Protein AF-Q38D27-F1 (afdb_monomer_lite)

pLDDT: mean 77.78, std 18.38, range [30.28, 95.62]

Structure (mmCIF, N/CA/C/O backbone):
data_AF-Q38D27-F1
#
_entry.id   AF-Q38D27-F1
#
loop_
_atom_site.group_PDB
_atom_site.id
_atom_site.type_symbol
_atom_site.label_atom_id
_atom_site.label_alt_id
_atom_site.label_comp_id
_atom_site.label_asym_id
_atom_site.label_entity_id
_atom_site.label_seq_id
_atom_site.pdbx_PDB_ins_code
_atom_site.Cartn_x
_atom_site.Cartn_y
_atom_site.Cartn_z
_atom_site.occupancy
_atom_site.B_iso_or_equiv
_atom_site.auth_seq_id
_atom_site.auth_comp_id
_atom_site.auth_asym_id
_atom_site.auth_atom_id
_atom_site.pdbx_PDB_model_num
ATOM 1 N N . MET A 1 1 ? -68.562 8.535 9.721 1.00 47.34 1 MET A N 1
ATOM 2 C CA . MET A 1 1 ? -68.534 9.911 10.236 1.00 47.34 1 MET A CA 1
ATOM 3 C C . MET A 1 1 ? -67.090 10.365 10.176 1.00 47.34 1 MET A C 1
ATOM 5 O O . MET A 1 1 ? -66.265 9.707 10.794 1.00 47.34 1 MET A O 1
ATOM 9 N N . ASP A 1 2 ? -66.872 11.354 9.300 1.00 51.59 2 ASP A N 1
ATOM 10 C CA . ASP A 1 2 ? -65.768 12.326 9.135 1.00 51.59 2 ASP A CA 1
ATOM 11 C C . ASP A 1 2 ? -64.336 11.752 9.061 1.00 51.59 2 ASP A C 1
ATOM 13 O O . ASP A 1 2 ? -63.824 11.262 10.058 1.00 51.59 2 ASP A O 1
ATOM 17 N N . VAL A 1 3 ? -63.601 11.651 7.937 1.00 43.72 3 VAL A N 1
ATOM 18 C CA . VAL A 1 3 ? -63.390 12.445 6.691 1.00 43.72 3 VAL A CA 1
ATOM 19 C C . VAL A 1 3 ? -62.880 13.873 6.915 1.00 43.72 3 VAL A C 1
ATOM 21 O O . VAL A 1 3 ? -63.616 14.692 7.447 1.00 43.72 3 VAL A O 1
ATOM 24 N N . CYS A 1 4 ? -61.637 14.127 6.465 1.00 54.53 4 CYS A N 1
ATOM 25 C CA . CYS A 1 4 ? -61.107 15.313 5.744 1.00 54.53 4 CYS A CA 1
ATOM 26 C C . CYS A 1 4 ? -59.565 15.151 5.643 1.00 54.53 4 CYS A C 1
ATOM 28 O O . CYS A 1 4 ? -58.909 14.977 6.665 1.00 54.53 4 CYS A O 1
ATOM 30 N N . GLU A 1 5 ? -58.952 14.925 4.467 1.00 52.47 5 GLU A N 1
ATOM 31 C CA . GLU A 1 5 ? -58.562 15.922 3.429 1.00 52.47 5 GLU A CA 1
ATOM 32 C C . GLU A 1 5 ? -57.666 17.048 3.991 1.00 52.47 5 GLU A C 1
ATOM 34 O O . GLU A 1 5 ? -57.975 17.607 5.030 1.00 52.47 5 GLU A O 1
ATOM 39 N N . GLY A 1 6 ? -56.554 17.504 3.405 1.00 48.56 6 GLY A N 1
ATOM 40 C CA . GLY A 1 6 ? -55.910 17.315 2.107 1.00 48.56 6 GLY A CA 1
ATOM 41 C C . GLY A 1 6 ? -54.970 18.516 1.834 1.00 48.56 6 GLY A C 1
ATOM 42 O O . GLY A 1 6 ? -55.225 19.613 2.315 1.00 48.56 6 GLY A O 1
ATOM 43 N N . LEU A 1 7 ? -53.913 18.295 1.035 1.00 44.94 7 LEU A N 1
ATOM 44 C CA . LEU A 1 7 ? -53.254 19.237 0.092 1.00 44.94 7 LEU A CA 1
ATOM 45 C C . LEU A 1 7 ? -52.645 20.587 0.574 1.00 44.94 7 LEU A C 1
ATOM 47 O O . LEU A 1 7 ? -53.381 21.518 0.880 1.00 44.94 7 LEU A O 1
ATOM 51 N N . ARG A 1 8 ? -51.323 20.795 0.352 1.00 53.66 8 ARG A N 1
ATOM 52 C CA . ARG A 1 8 ? -50.774 21.836 -0.574 1.00 53.66 8 ARG A CA 1
ATOM 53 C C . ARG A 1 8 ? -49.234 21.868 -0.716 1.00 53.66 8 ARG A C 1
ATOM 55 O O . ARG A 1 8 ? -48.492 21.548 0.199 1.00 53.66 8 ARG A O 1
ATOM 62 N N . VAL A 1 9 ? -48.835 22.282 -1.922 1.00 47.81 9 VAL A N 1
ATOM 63 C CA . VAL A 1 9 ? -47.534 22.327 -2.642 1.00 47.81 9 VAL A CA 1
ATOM 64 C C . VAL A 1 9 ? -46.763 23.658 -2.378 1.00 47.81 9 VAL A C 1
ATOM 66 O O . VAL A 1 9 ? -47.384 24.581 -1.848 1.00 47.81 9 VAL A O 1
ATOM 69 N N . PRO A 1 10 ? -45.449 23.797 -2.708 1.00 48.84 10 PRO A N 1
ATOM 70 C CA . PRO A 1 10 ? -44.547 24.813 -2.146 1.00 48.84 10 PRO A CA 1
ATOM 71 C C . PRO A 1 10 ? -44.331 26.077 -3.014 1.00 48.84 10 PRO A C 1
ATOM 73 O O . PRO A 1 10 ? -44.563 26.075 -4.219 1.00 48.84 10 PRO A O 1
ATOM 76 N N . VAL A 1 11 ? -43.824 27.143 -2.376 1.00 57.66 11 VAL A N 1
ATOM 77 C CA . VAL A 1 11 ? -43.339 28.433 -2.931 1.00 57.66 11 VAL A CA 1
ATOM 78 C C . VAL A 1 11 ? -42.104 28.789 -2.075 1.00 57.66 11 VAL A C 1
ATOM 80 O O . VAL A 1 11 ? -42.225 28.794 -0.858 1.00 57.66 11 VAL A O 1
ATOM 83 N N . GLY A 1 12 ? -40.858 28.876 -2.554 1.00 44.38 12 GLY A N 1
ATOM 84 C CA . GLY A 1 12 ? -40.293 29.814 -3.529 1.00 44.38 12 GLY A CA 1
ATOM 85 C C . GLY A 1 12 ? -39.655 30.988 -2.773 1.00 44.38 12 GLY A C 1
ATOM 86 O O . GLY A 1 12 ? -40.405 31.666 -2.093 1.00 44.38 12 GLY A O 1
ATOM 87 N N . HIS A 1 13 ? -38.334 31.228 -2.871 1.00 58.94 13 HIS A N 1
ATOM 88 C CA . HIS A 1 13 ? -37.674 32.534 -2.639 1.00 58.94 13 HIS A CA 1
ATOM 89 C C . HIS A 1 13 ? -36.253 32.543 -3.244 1.00 58.94 13 HIS A C 1
ATOM 91 O O . HIS A 1 13 ? -35.383 31.774 -2.842 1.00 58.94 13 HIS A O 1
ATOM 97 N N . MET A 1 14 ? -36.048 33.428 -4.224 1.00 43.66 14 MET A N 1
ATOM 98 C CA . MET A 1 14 ? -34.751 33.862 -4.746 1.00 43.66 14 MET A CA 1
ATOM 99 C C . MET A 1 14 ? -34.366 35.174 -4.058 1.00 43.66 14 MET A C 1
ATOM 101 O O . MET A 1 14 ? -35.211 36.059 -3.951 1.00 43.66 14 MET A O 1
ATOM 105 N N . SER A 1 15 ? -33.093 35.331 -3.695 1.00 60.03 15 SER A N 1
ATOM 106 C CA . SER A 1 15 ? -32.494 36.629 -3.366 1.00 60.03 15 SER A CA 1
ATOM 107 C C . SER A 1 15 ? -31.117 36.713 -4.014 1.00 60.03 15 SER A C 1
ATOM 109 O O . SER A 1 15 ? -30.177 36.054 -3.577 1.00 60.03 15 SER A O 1
ATOM 111 N N . GLY A 1 16 ? -31.027 37.507 -5.080 1.00 42.53 16 GLY A N 1
ATOM 112 C CA . GLY A 1 16 ? -29.780 38.000 -5.653 1.00 42.53 16 GLY A CA 1
ATOM 113 C C . GLY A 1 16 ? -29.523 39.432 -5.189 1.00 42.53 16 GLY A C 1
ATOM 114 O O . GLY A 1 16 ? -30.455 40.225 -5.054 1.00 42.53 16 GLY A O 1
ATOM 115 N N . THR A 1 17 ? -28.257 39.762 -4.960 1.00 56.94 17 THR A N 1
ATOM 116 C CA . THR A 1 17 ? -27.772 41.114 -4.677 1.00 56.94 17 THR A CA 1
ATOM 117 C C . THR A 1 17 ? -26.797 41.539 -5.771 1.00 56.94 17 THR A C 1
ATOM 119 O O . THR A 1 17 ? -25.872 40.812 -6.124 1.00 56.94 17 THR A O 1
ATOM 122 N N . GLY A 1 18 ? -27.026 42.735 -6.311 1.00 40.59 18 GLY A N 1
ATOM 123 C CA . GLY A 1 18 ? -26.138 43.451 -7.221 1.00 40.59 18 GLY A CA 1
ATOM 124 C C . GLY A 1 18 ? -25.998 44.919 -6.801 1.00 40.59 18 GLY A C 1
ATOM 125 O O . GLY A 1 18 ? -26.801 45.422 -6.018 1.00 40.59 18 GLY A O 1
ATOM 126 N N . GLY A 1 19 ? -24.981 45.590 -7.348 1.00 53.12 19 GLY A N 1
ATOM 127 C CA . GLY A 1 19 ? -24.728 47.043 -7.293 1.00 53.12 19 GLY A CA 1
ATOM 128 C C . GLY A 1 19 ? -23.239 47.306 -7.584 1.00 53.12 19 GLY A C 1
ATOM 129 O O . GLY A 1 19 ? -22.407 46.765 -6.869 1.00 53.12 19 GLY A O 1
ATOM 130 N N . LEU A 1 20 ? -22.792 47.854 -8.726 1.00 43.88 20 LEU A N 1
ATOM 131 C CA . LEU A 1 20 ? -22.968 49.157 -9.416 1.00 43.88 20 LEU A CA 1
ATOM 132 C C . LEU A 1 20 ? -22.108 50.327 -8.879 1.00 43.88 20 LEU A C 1
ATOM 134 O O . LEU A 1 20 ? -22.219 50.694 -7.716 1.00 43.88 20 LEU A O 1
ATOM 138 N N . GLY A 1 21 ? -21.363 50.964 -9.806 1.00 43.56 21 GLY A N 1
ATOM 139 C CA . GLY A 1 21 ? -20.779 52.327 -9.736 1.00 43.56 21 GLY A CA 1
ATOM 140 C C . GLY A 1 21 ? -19.308 52.396 -10.208 1.00 43.56 21 GLY A C 1
ATOM 141 O O . GLY A 1 21 ? -18.445 51.941 -9.474 1.00 43.56 21 GLY A O 1
ATOM 142 N N . LEU A 1 22 ? -18.974 52.733 -11.474 1.00 43.09 22 LEU A N 1
ATOM 143 C CA . LEU A 1 22 ? -18.752 54.088 -12.071 1.00 43.09 22 LEU A CA 1
ATOM 144 C C . LEU A 1 22 ? -17.593 54.864 -11.378 1.00 43.09 22 LEU A C 1
ATOM 146 O O . LEU A 1 22 ? -17.590 54.928 -10.161 1.00 43.09 22 LEU A O 1
ATOM 150 N N . THR A 1 23 ? -16.590 55.524 -11.988 1.00 40.91 23 THR A N 1
ATOM 151 C CA . THR A 1 23 ? -16.275 55.988 -13.360 1.00 40.91 23 THR A CA 1
ATOM 152 C C . THR A 1 23 ? -14.855 56.598 -13.404 1.00 40.91 23 THR A C 1
ATOM 154 O O . THR A 1 23 ? -14.447 57.232 -12.439 1.00 40.91 23 THR A O 1
ATOM 157 N N . ALA A 1 24 ? -14.227 56.529 -14.589 1.00 42.03 24 ALA A N 1
ATOM 158 C CA . ALA A 1 24 ? -13.359 57.526 -15.253 1.00 42.03 24 ALA A CA 1
ATOM 159 C C . ALA A 1 24 ? -11.938 57.881 -14.738 1.00 42.03 24 ALA A C 1
ATOM 161 O O . ALA A 1 24 ? -11.764 58.480 -13.685 1.00 42.03 24 ALA A O 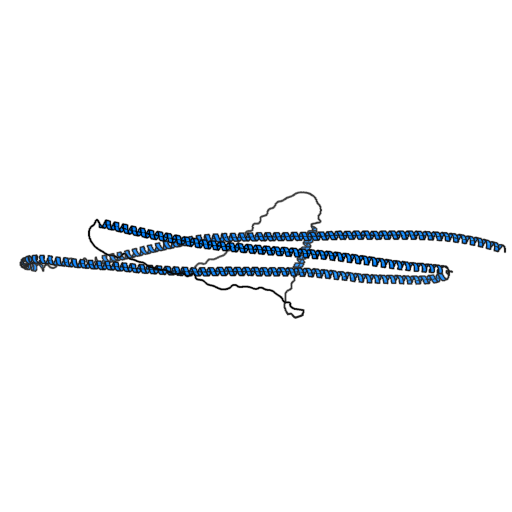1
ATOM 162 N N . GLY A 1 25 ? -10.958 57.736 -15.651 1.00 39.97 25 GLY A N 1
ATOM 163 C CA . GLY A 1 25 ? -10.051 58.845 -15.990 1.00 39.97 25 GLY A CA 1
ATOM 164 C C . GLY A 1 25 ? -8.539 58.570 -16.032 1.00 39.97 25 GLY A C 1
ATOM 165 O O . GLY A 1 25 ? -7.861 58.784 -15.040 1.00 39.97 25 GLY A O 1
ATOM 166 N N . GLY A 1 26 ? -8.005 58.285 -17.230 1.00 37.66 26 GLY A N 1
ATOM 167 C CA . GLY A 1 26 ? -6.788 58.956 -17.723 1.00 37.66 26 GLY A CA 1
ATOM 168 C C . GLY A 1 26 ? -5.428 58.237 -17.658 1.00 37.66 26 GLY A C 1
ATOM 169 O O . GLY A 1 26 ? -4.769 58.249 -16.630 1.00 37.66 26 GLY A O 1
ATOM 170 N N . GLY A 1 27 ? -4.932 57.823 -18.835 1.00 40.16 27 GLY A N 1
ATOM 171 C CA . GLY A 1 27 ? -3.640 58.323 -19.343 1.00 40.16 27 GLY A CA 1
ATOM 172 C C . GLY A 1 27 ? -2.414 57.393 -19.374 1.00 40.16 27 GLY A C 1
ATOM 173 O O . GLY A 1 27 ? -1.716 57.288 -18.378 1.00 40.16 27 GLY A O 1
ATOM 174 N N . GLY A 1 28 ? -2.075 56.905 -20.583 1.00 39.66 28 GLY A N 1
ATOM 175 C CA . GLY A 1 28 ? -0.704 56.589 -21.055 1.00 39.66 28 GLY A CA 1
ATOM 176 C C . GLY A 1 28 ? -0.064 55.306 -20.497 1.00 39.66 28 GLY A C 1
ATOM 177 O O . GLY A 1 28 ? -0.181 55.014 -19.324 1.00 39.66 28 GLY A O 1
ATOM 178 N N . THR A 1 29 ? 0.645 54.454 -21.233 1.00 43.59 29 THR A N 1
ATOM 179 C CA . THR A 1 29 ? 1.305 54.538 -22.543 1.00 43.59 29 THR A CA 1
ATOM 180 C C . THR A 1 29 ? 1.616 53.111 -23.007 1.00 43.59 29 THR A C 1
ATOM 182 O O . THR A 1 29 ? 1.884 52.228 -22.197 1.00 43.59 29 THR A O 1
ATOM 185 N N . ALA A 1 30 ? 1.561 52.909 -24.320 1.00 41.00 30 ALA A N 1
ATOM 186 C CA . ALA A 1 30 ? 1.677 51.641 -25.024 1.00 41.00 30 ALA A CA 1
ATOM 187 C C . ALA A 1 30 ? 3.082 51.016 -24.998 1.00 41.00 30 ALA A C 1
ATOM 189 O O . ALA A 1 30 ? 4.051 51.725 -25.250 1.00 41.00 30 ALA A O 1
ATOM 190 N N . THR A 1 31 ? 3.142 49.684 -24.875 1.00 51.91 31 THR A N 1
ATOM 191 C CA . THR A 1 31 ? 4.029 48.795 -25.654 1.00 51.91 31 THR A CA 1
ATOM 192 C C . THR A 1 31 ? 3.482 47.348 -25.682 1.00 51.91 31 THR A C 1
ATOM 194 O O . THR A 1 31 ? 3.476 46.658 -24.673 1.00 51.91 31 THR A O 1
ATOM 197 N N . SER A 1 32 ? 3.079 46.888 -26.883 1.00 45.53 32 SER A N 1
ATOM 198 C CA . SER A 1 32 ? 3.304 45.523 -27.429 1.00 45.53 32 SER A CA 1
ATOM 199 C C . SER A 1 32 ? 2.726 44.308 -26.653 1.00 45.53 32 SER A C 1
ATOM 201 O O . SER A 1 32 ? 3.388 43.790 -25.763 1.00 45.53 32 SER A O 1
ATOM 203 N N . SER A 1 33 ? 1.536 43.728 -26.894 1.00 47.97 33 SER A N 1
ATOM 204 C CA . SER A 1 33 ? 0.781 43.337 -28.115 1.00 47.97 33 SER A CA 1
ATOM 205 C C . SER A 1 33 ? 1.376 42.225 -29.007 1.00 47.97 33 SER A C 1
ATOM 207 O O . SER A 1 33 ? 1.224 42.280 -30.224 1.00 47.97 33 SER A O 1
ATOM 209 N N . VAL A 1 34 ? 2.021 41.201 -28.425 1.00 58.09 34 VAL A N 1
ATOM 210 C CA . VAL A 1 34 ? 2.398 39.961 -29.161 1.00 58.09 34 VAL A CA 1
ATOM 211 C C . VAL A 1 34 ? 2.078 38.658 -28.394 1.00 58.09 34 VAL A C 1
ATOM 213 O O . VAL A 1 34 ? 2.100 37.578 -28.971 1.00 58.09 34 VAL A O 1
ATOM 216 N N . PHE A 1 35 ? 1.713 38.715 -27.106 1.00 56.88 35 PHE A N 1
ATOM 217 C CA . PHE A 1 35 ? 1.504 37.502 -26.291 1.00 56.88 35 PHE A CA 1
ATOM 218 C C . PHE A 1 35 ? 0.041 37.072 -26.094 1.00 56.88 35 PHE A C 1
ATOM 220 O O . PHE A 1 35 ? -0.191 35.975 -25.589 1.00 56.88 35 PHE A O 1
ATOM 227 N N . SER A 1 36 ? -0.943 37.871 -26.518 1.00 59.28 36 SER A N 1
ATOM 228 C CA . SER A 1 36 ? -2.358 37.467 -26.444 1.00 59.28 36 SER A CA 1
ATOM 229 C C . SER A 1 36 ? -2.763 36.522 -27.581 1.00 59.28 36 SER A C 1
ATOM 231 O O . SER A 1 36 ? -3.473 35.551 -27.326 1.00 59.28 36 SER A O 1
ATOM 233 N N . ASP A 1 37 ? -2.213 36.704 -28.786 1.00 67.81 37 ASP A N 1
ATOM 234 C CA . ASP A 1 37 ? -2.552 35.882 -29.961 1.00 67.81 37 ASP A CA 1
ATOM 235 C C . ASP A 1 37 ? -2.173 34.402 -29.784 1.00 67.81 37 ASP A C 1
ATOM 237 O O . ASP A 1 37 ? -2.848 33.511 -30.294 1.00 67.81 37 ASP A O 1
ATOM 241 N N . LEU A 1 38 ? -1.121 34.098 -29.017 1.00 72.06 38 LEU A N 1
ATOM 242 C CA . LEU A 1 38 ? -0.688 32.717 -28.768 1.00 72.06 38 LEU A CA 1
ATOM 243 C C . LEU A 1 38 ? -1.619 31.962 -27.812 1.00 72.06 38 LEU A C 1
ATOM 245 O O . LEU A 1 38 ? -1.746 30.740 -27.919 1.00 72.06 38 LEU A O 1
ATOM 249 N N . ARG A 1 39 ? -2.289 32.671 -26.896 1.00 79.75 39 ARG A N 1
ATOM 250 C CA . ARG A 1 39 ? -3.280 32.064 -26.001 1.00 79.75 39 ARG A CA 1
ATOM 251 C C . ARG A 1 39 ? -4.573 31.767 -26.753 1.00 79.75 39 ARG A C 1
ATOM 253 O O . ARG A 1 39 ? -5.094 30.662 -26.637 1.00 79.75 39 ARG A O 1
ATOM 260 N N . GLU A 1 40 ? -5.007 32.705 -27.588 1.00 79.25 40 GLU A N 1
ATOM 261 C CA . GLU A 1 40 ? -6.209 32.572 -28.415 1.00 79.25 40 GLU A CA 1
ATOM 262 C C . GLU A 1 40 ? -6.034 31.487 -29.497 1.00 79.25 40 GLU A C 1
ATOM 264 O O . GLU A 1 40 ? -6.927 30.668 -29.719 1.00 79.25 40 GLU A O 1
ATOM 269 N N . LEU A 1 41 ? -4.834 31.365 -30.086 1.00 81.19 41 LEU A N 1
ATOM 270 C CA . LEU A 1 41 ? -4.507 30.285 -31.027 1.00 81.19 41 LEU A CA 1
ATOM 271 C C . LEU A 1 41 ? -4.490 28.900 -30.353 1.00 81.19 41 LEU A C 1
ATOM 273 O O . LEU A 1 41 ? -4.860 27.906 -30.983 1.00 81.19 41 LEU A O 1
ATOM 277 N N . ASN A 1 42 ? -4.067 28.811 -29.088 1.00 81.56 42 ASN A N 1
ATOM 278 C CA . ASN A 1 42 ? -4.103 27.555 -28.336 1.00 81.56 42 ASN A CA 1
ATOM 279 C C . ASN A 1 42 ? -5.528 27.180 -27.907 1.00 81.56 42 ASN A C 1
ATOM 281 O O . ASN A 1 42 ? -5.896 26.016 -28.049 1.00 81.56 42 ASN A O 1
ATOM 285 N N . GLU A 1 43 ? -6.357 28.130 -27.469 1.00 87.38 43 GLU A N 1
ATOM 286 C CA . GLU A 1 43 ? -7.770 27.863 -27.153 1.00 87.38 43 GLU A CA 1
ATOM 287 C C . GLU A 1 43 ? -8.569 27.433 -28.391 1.00 87.38 43 GLU A C 1
ATOM 289 O O . GLU A 1 43 ? -9.341 26.473 -28.320 1.00 87.38 43 GLU A O 1
ATOM 294 N N . ALA A 1 44 ? -8.319 28.049 -29.552 1.00 85.44 44 ALA A N 1
ATOM 295 C CA . ALA A 1 44 ? -8.943 27.645 -30.811 1.00 85.44 44 ALA A CA 1
ATOM 296 C C . ALA A 1 44 ? -8.514 26.233 -31.253 1.00 85.44 44 ALA A C 1
ATOM 298 O O . ALA A 1 44 ? -9.348 25.444 -31.701 1.00 85.44 44 ALA A O 1
ATOM 299 N N . LYS A 1 45 ? -7.231 25.871 -31.095 1.00 87.25 45 LYS A N 1
ATOM 300 C CA . LYS A 1 45 ? -6.743 24.511 -31.393 1.00 87.25 45 LYS A CA 1
ATOM 301 C C . LYS A 1 45 ? -7.332 23.468 -30.447 1.00 87.25 45 LYS A C 1
ATOM 303 O O . LYS A 1 45 ? -7.727 22.404 -30.913 1.00 87.25 45 LYS A O 1
ATOM 308 N N . VAL A 1 46 ? -7.427 23.772 -29.152 1.00 88.19 46 VAL A N 1
ATOM 309 C CA . VAL A 1 46 ? -8.045 22.871 -28.170 1.00 88.19 46 VAL A CA 1
ATOM 310 C C . VAL A 1 46 ? -9.539 22.696 -28.462 1.00 88.19 46 VAL A C 1
ATOM 312 O O . VAL A 1 46 ? -9.997 21.559 -28.505 1.00 88.19 46 VAL A O 1
ATOM 315 N N . SER A 1 47 ? -10.282 23.767 -28.773 1.00 88.69 47 SER A N 1
ATOM 316 C CA . SER A 1 47 ? -11.699 23.655 -29.169 1.00 88.69 47 SER A CA 1
ATOM 317 C C . SER A 1 47 ? -11.904 22.825 -30.438 1.00 88.69 47 SER A C 1
ATOM 319 O O . SER A 1 47 ? -12.823 22.014 -30.484 1.00 88.69 47 SER A O 1
ATOM 321 N N . ASN A 1 48 ? -11.040 22.971 -31.448 1.00 87.38 48 ASN A N 1
ATOM 322 C CA . ASN A 1 48 ? -11.153 22.205 -32.693 1.00 87.38 48 ASN A CA 1
ATOM 323 C C . ASN A 1 48 ? -10.805 20.715 -32.486 1.00 87.38 48 ASN A C 1
ATOM 325 O O . ASN A 1 48 ? -11.434 19.839 -33.069 1.00 87.38 48 ASN A O 1
ATOM 329 N N . ILE A 1 49 ? -9.839 20.396 -31.613 1.00 83.88 49 ILE A N 1
ATOM 330 C CA . ILE A 1 49 ? -9.542 19.000 -31.241 1.00 83.88 49 ILE A CA 1
ATOM 331 C C . ILE A 1 49 ? -10.719 18.386 -30.472 1.00 83.88 49 ILE A C 1
ATOM 333 O O . ILE A 1 49 ? -11.086 17.243 -30.736 1.00 83.88 49 ILE A O 1
ATOM 337 N N . LEU A 1 50 ? -11.334 19.137 -29.555 1.00 88.50 50 LEU A N 1
ATOM 338 C CA . LEU A 1 50 ? -12.494 18.662 -28.802 1.00 88.50 50 LEU A CA 1
ATOM 339 C C . LEU A 1 50 ? -13.724 18.464 -29.699 1.00 88.50 50 LEU A C 1
ATOM 341 O O . LEU A 1 50 ? -14.390 17.445 -29.550 1.00 88.50 50 LEU A O 1
ATOM 345 N N . SER A 1 51 ? -13.979 19.339 -30.681 1.00 83.75 51 SER A N 1
ATOM 346 C CA . SER A 1 51 ? -15.090 19.137 -31.625 1.00 83.75 51 SER A CA 1
ATOM 347 C C . SER A 1 51 ? -14.878 17.917 -32.526 1.00 83.75 51 SER A C 1
ATOM 349 O O . SER A 1 51 ? -15.819 17.166 -32.760 1.00 83.75 51 SER A O 1
ATOM 351 N N . TYR A 1 52 ? -13.643 17.657 -32.976 1.00 81.38 52 TYR A N 1
ATOM 352 C CA . TYR A 1 52 ? -13.329 16.430 -33.720 1.00 81.38 52 TYR A CA 1
ATOM 353 C C . TYR A 1 52 ? -13.502 15.163 -32.873 1.00 81.38 52 TYR A C 1
ATOM 355 O O . TYR A 1 52 ? -13.876 14.121 -33.409 1.00 81.38 52 TYR A O 1
ATOM 363 N N . LEU A 1 53 ? -13.243 15.223 -31.565 1.00 81.25 53 LEU A N 1
ATOM 364 C CA . LEU A 1 53 ? -13.458 14.080 -30.677 1.00 81.25 53 LEU A CA 1
ATOM 365 C C . LEU A 1 53 ? -14.946 13.869 -30.360 1.00 81.25 53 LEU A C 1
ATOM 367 O O . LEU A 1 53 ? -15.389 12.722 -30.363 1.00 81.25 53 LEU A O 1
ATOM 371 N N . ASP A 1 54 ? -15.732 14.932 -30.178 1.00 81.81 54 ASP A N 1
ATOM 372 C CA . ASP A 1 54 ? -17.183 14.823 -29.958 1.00 81.81 54 ASP A CA 1
ATOM 373 C C . ASP A 1 54 ? -17.936 14.293 -31.196 1.00 81.81 54 ASP A C 1
ATOM 375 O O . ASP A 1 54 ? -18.848 13.469 -31.056 1.00 81.81 54 ASP A O 1
ATOM 379 N N . ASP A 1 55 ? -17.513 14.657 -32.414 1.00 78.50 55 ASP A N 1
ATOM 380 C CA . ASP A 1 55 ? -18.089 14.116 -33.659 1.00 78.50 55 ASP A CA 1
ATOM 381 C C . ASP A 1 55 ? -17.730 12.632 -33.881 1.00 78.50 55 ASP A C 1
ATOM 383 O O . ASP A 1 55 ? -18.547 11.848 -34.384 1.00 78.50 55 ASP A O 1
ATOM 387 N N . VAL A 1 56 ? -16.536 12.200 -33.455 1.00 74.19 56 VAL A N 1
ATOM 388 C CA . VAL A 1 56 ? -16.110 10.787 -33.524 1.00 74.19 56 VAL A CA 1
ATOM 389 C C . VAL A 1 56 ? -16.808 9.933 -32.458 1.00 74.19 56 VAL A C 1
ATOM 391 O O . VAL A 1 56 ? -17.085 8.757 -32.695 1.00 74.19 56 VAL A O 1
ATOM 394 N N . VAL A 1 57 ? -17.157 10.508 -31.304 1.00 72.94 57 VAL A N 1
ATOM 395 C CA . VAL A 1 57 ? -17.914 9.808 -30.250 1.00 72.94 57 VAL A CA 1
ATOM 396 C C . VAL A 1 57 ? -19.413 9.733 -30.578 1.00 72.94 57 VAL A C 1
ATOM 398 O O . VAL A 1 57 ? -20.072 8.757 -30.208 1.00 72.94 57 VAL A O 1
ATOM 401 N N . SER A 1 58 ? -19.950 10.688 -31.343 1.00 72.81 58 SER A N 1
ATOM 402 C CA . SER A 1 58 ? -21.379 10.747 -31.695 1.00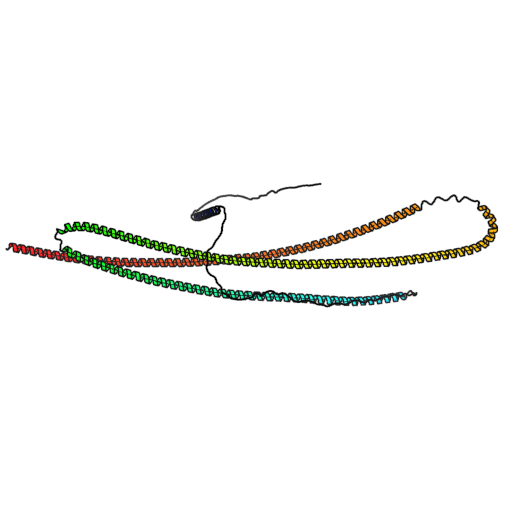 72.81 58 SER A CA 1
ATOM 403 C C . SER A 1 58 ? -21.773 9.913 -32.925 1.00 72.81 58 SER A C 1
ATOM 405 O O . SER A 1 58 ? -22.959 9.674 -33.158 1.00 72.81 58 SER A O 1
ATOM 407 N N . THR A 1 59 ? -20.812 9.397 -33.698 1.00 57.47 59 THR A N 1
ATOM 408 C CA . THR A 1 59 ? -21.063 8.598 -34.912 1.00 57.47 59 THR A CA 1
ATOM 409 C C . THR A 1 59 ? -20.785 7.105 -34.706 1.00 57.47 59 THR A C 1
ATOM 411 O O . THR A 1 59 ? -19.995 6.483 -35.412 1.00 57.47 59 THR A O 1
ATOM 414 N N . ARG A 1 60 ? -21.484 6.473 -33.752 1.00 50.16 60 ARG A N 1
ATOM 415 C CA . ARG A 1 60 ? -21.531 5.003 -33.638 1.00 50.16 60 ARG A CA 1
ATOM 416 C C . ARG A 1 60 ? -22.872 4.464 -34.159 1.00 50.16 60 ARG A C 1
ATOM 418 O O . ARG A 1 60 ? -23.878 4.602 -33.463 1.00 50.16 60 ARG A O 1
ATOM 425 N N . PRO A 1 61 ? -22.924 3.828 -35.345 1.00 57.34 61 PRO A N 1
ATOM 426 C CA . PRO A 1 61 ? -24.144 3.189 -35.826 1.00 57.34 61 PRO A CA 1
ATOM 427 C C . PRO A 1 61 ? -24.414 1.876 -35.055 1.00 57.34 61 PRO A C 1
ATOM 429 O O . PRO A 1 61 ? -23.459 1.195 -34.662 1.00 57.34 61 PRO A O 1
ATOM 432 N N . PRO A 1 62 ? -25.683 1.485 -34.816 1.00 50.34 62 PRO A N 1
ATOM 433 C CA . PRO A 1 62 ? -26.018 0.337 -33.981 1.00 50.34 62 PRO A CA 1
ATOM 434 C C . PRO A 1 62 ? -26.240 -0.960 -34.784 1.00 50.34 62 PRO A C 1
ATOM 436 O O . PRO A 1 62 ? -27.009 -0.965 -35.740 1.00 50.34 62 PRO A O 1
ATOM 439 N N . PHE A 1 63 ? -25.696 -2.061 -34.238 1.00 44.84 63 PHE A N 1
ATOM 440 C CA . PHE A 1 63 ? -26.147 -3.469 -34.351 1.00 44.84 63 PHE A CA 1
ATOM 441 C C . PHE A 1 63 ? -26.048 -4.197 -35.719 1.00 44.84 63 PHE A C 1
ATOM 443 O O . PHE A 1 63 ? -25.981 -3.546 -36.755 1.00 44.84 63 PHE A O 1
ATOM 450 N N . PRO A 1 64 ? -26.147 -5.553 -35.774 1.00 44.22 64 PRO A N 1
ATOM 451 C CA . PRO A 1 64 ? -26.036 -6.571 -34.709 1.00 44.22 64 PRO A CA 1
ATOM 452 C C . PRO A 1 64 ? -25.197 -7.835 -35.056 1.00 44.22 64 PRO A C 1
ATOM 454 O O . PRO A 1 64 ? -24.988 -8.188 -36.207 1.00 44.22 64 PRO A O 1
ATOM 457 N N . ALA A 1 65 ? -24.800 -8.538 -33.986 1.00 42.59 65 ALA A N 1
ATOM 458 C CA . ALA A 1 65 ? -24.761 -9.995 -33.768 1.00 42.59 65 ALA A CA 1
ATOM 459 C C . ALA A 1 65 ? -24.496 -10.993 -34.926 1.00 42.59 65 ALA A C 1
ATOM 461 O O . ALA A 1 65 ? -25.299 -11.134 -35.841 1.00 42.59 65 ALA A O 1
ATOM 462 N N . SER A 1 66 ? -23.506 -11.874 -34.708 1.00 40.59 66 SER A N 1
ATOM 463 C CA . SER A 1 66 ? -23.680 -13.339 -34.538 1.00 40.59 66 SER A CA 1
ATOM 464 C C . SER A 1 66 ? -22.586 -14.178 -35.224 1.00 40.59 66 SER A C 1
ATOM 466 O O . SER A 1 66 ? -22.209 -13.897 -36.356 1.00 40.59 66 SER A O 1
ATOM 468 N N . PHE A 1 67 ? -22.190 -15.266 -34.541 1.00 43.06 67 PHE A N 1
ATOM 469 C CA . PHE A 1 67 ? -21.257 -16.350 -34.924 1.00 43.06 67 PHE A CA 1
ATOM 470 C C . PHE A 1 67 ? -19.767 -15.951 -34.939 1.00 43.06 67 PHE A C 1
ATOM 472 O O . PHE A 1 67 ? -19.368 -15.037 -35.638 1.00 43.06 67 PHE A O 1
ATOM 479 N N . GLY A 1 68 ? -18.846 -16.552 -34.182 1.00 39.28 68 GLY A N 1
ATOM 480 C CA . GLY A 1 68 ? -18.745 -17.915 -33.648 1.00 39.28 68 GLY A CA 1
ATOM 481 C C . GLY A 1 68 ? -17.357 -18.465 -34.061 1.00 39.28 68 GLY A C 1
ATOM 482 O O . GLY A 1 68 ? -17.028 -18.342 -35.237 1.00 39.28 68 GLY A O 1
ATOM 483 N N . PRO A 1 69 ? -16.507 -18.993 -33.154 1.00 42.91 69 PRO A N 1
ATOM 484 C CA . PRO A 1 69 ? -15.043 -18.973 -33.309 1.00 42.91 69 PRO A CA 1
ATOM 485 C C . PRO A 1 69 ? -14.430 -20.325 -33.725 1.00 42.91 69 PRO A C 1
ATOM 487 O O . PRO A 1 69 ? -14.993 -21.374 -33.421 1.00 42.91 69 PRO A O 1
ATOM 490 N N . SER A 1 70 ? -13.232 -20.332 -34.334 1.00 41.62 70 SER A N 1
ATOM 491 C CA . SER A 1 70 ? -12.374 -21.532 -34.341 1.00 41.62 70 SER A CA 1
ATOM 492 C C . SER A 1 70 ? -10.909 -21.287 -34.740 1.00 41.62 70 SER A C 1
ATOM 494 O O . SER A 1 70 ? -10.622 -20.795 -35.824 1.00 41.62 70 SER A O 1
ATOM 496 N N . ALA A 1 71 ? -10.028 -21.722 -33.833 1.00 43.25 71 ALA A N 1
ATOM 497 C CA . ALA A 1 71 ? -8.782 -22.470 -34.040 1.00 43.25 71 ALA A CA 1
ATOM 498 C C . ALA A 1 71 ? -7.640 -21.913 -34.918 1.00 43.25 71 ALA A C 1
ATOM 500 O O . ALA A 1 71 ? -7.699 -21.948 -36.142 1.00 43.25 71 ALA A O 1
ATOM 501 N N . CYS A 1 72 ? -6.518 -21.599 -34.257 1.00 43.53 72 CYS A N 1
ATOM 502 C CA . CYS A 1 72 ? -5.144 -22.073 -34.536 1.00 43.53 72 CYS A CA 1
ATOM 503 C C . CYS A 1 72 ? -4.175 -21.302 -33.608 1.00 43.53 72 CYS A C 1
ATOM 505 O O . CYS A 1 72 ? -4.377 -20.114 -33.411 1.00 43.53 72 CYS A O 1
ATOM 507 N N . ARG A 1 73 ? -3.078 -21.811 -33.042 1.00 41.84 73 ARG A N 1
ATOM 508 C CA . ARG A 1 73 ? -2.438 -23.131 -32.980 1.00 41.84 73 ARG A CA 1
ATOM 509 C C . ARG A 1 73 ? -1.132 -22.936 -32.175 1.00 41.84 73 ARG A C 1
ATOM 511 O O . ARG A 1 73 ? -0.458 -21.946 -32.418 1.00 41.84 73 ARG A O 1
ATOM 518 N N . ASP A 1 74 ? -0.840 -23.884 -31.279 1.00 41.50 74 ASP A N 1
ATOM 519 C CA . ASP A 1 74 ? 0.447 -24.340 -30.705 1.00 41.50 74 ASP A CA 1
ATOM 520 C C . ASP A 1 74 ? 1.546 -23.346 -30.263 1.00 41.50 74 ASP A C 1
ATOM 522 O O . ASP A 1 74 ? 1.956 -22.481 -31.026 1.00 41.50 74 ASP A O 1
ATOM 526 N N . VAL A 1 75 ? 2.144 -23.602 -29.081 1.00 47.50 75 VAL A N 1
ATOM 527 C CA . VAL A 1 75 ? 3.565 -24.018 -28.897 1.00 47.50 75 VAL A CA 1
ATOM 528 C C . VAL A 1 75 ? 3.999 -23.889 -27.407 1.00 47.50 75 VAL A C 1
ATOM 530 O O . VAL A 1 75 ? 4.158 -22.795 -26.884 1.00 47.50 75 VAL A O 1
ATOM 533 N N . TYR A 1 76 ? 4.242 -25.056 -26.782 1.00 49.94 76 TYR A N 1
ATOM 534 C CA . TYR A 1 76 ? 5.212 -25.388 -25.706 1.00 49.94 76 TYR A CA 1
ATOM 535 C C . TYR A 1 76 ? 4.952 -25.075 -24.204 1.00 49.94 76 TYR A C 1
ATOM 537 O O . TYR A 1 76 ? 5.139 -23.973 -23.705 1.00 49.94 76 TYR A O 1
ATOM 545 N N . MET A 1 77 ? 4.669 -26.163 -23.470 1.00 40.81 77 MET A N 1
ATOM 546 C CA . MET A 1 77 ? 5.044 -26.492 -22.068 1.00 40.81 77 MET A CA 1
ATOM 547 C C . MET A 1 77 ? 6.389 -27.291 -22.080 1.00 40.81 77 MET A C 1
ATOM 549 O O . MET A 1 77 ? 6.818 -27.584 -23.202 1.00 40.81 77 MET A O 1
ATOM 553 N N . PRO A 1 78 ? 7.048 -27.746 -20.967 1.00 43.81 78 PRO A N 1
ATOM 554 C CA . PRO A 1 78 ? 6.592 -27.884 -19.564 1.00 43.81 78 PRO A CA 1
ATOM 555 C C . PRO A 1 78 ? 7.618 -27.618 -18.406 1.00 43.81 78 PRO A C 1
ATOM 557 O O . PRO A 1 78 ? 8.823 -27.539 -18.602 1.00 43.81 78 PRO A O 1
ATOM 560 N N . ALA A 1 79 ? 7.066 -27.562 -17.181 1.00 39.91 79 ALA A N 1
ATOM 561 C CA . ALA A 1 79 ? 7.505 -28.102 -15.869 1.00 39.91 79 ALA A CA 1
ATOM 562 C C . ALA A 1 79 ? 8.973 -28.041 -15.352 1.00 39.91 79 ALA A C 1
ATOM 564 O O . ALA A 1 79 ? 9.867 -28.676 -15.897 1.00 39.91 79 ALA A O 1
ATOM 565 N N . ASN A 1 80 ? 9.128 -27.446 -14.155 1.00 42.81 80 ASN A N 1
ATOM 566 C CA . ASN A 1 80 ? 10.037 -27.796 -13.034 1.00 42.81 80 ASN A CA 1
ATOM 567 C C . ASN A 1 80 ? 9.410 -27.167 -11.761 1.00 42.81 80 ASN A C 1
ATOM 569 O O . ASN A 1 80 ? 9.122 -25.976 -11.783 1.00 42.81 80 ASN A O 1
ATOM 573 N N . ILE A 1 81 ? 8.856 -27.901 -10.783 1.00 44.50 81 ILE A N 1
ATOM 574 C CA . ILE A 1 81 ? 9.449 -28.696 -9.678 1.00 44.50 81 ILE A CA 1
ATOM 575 C C . ILE A 1 81 ? 10.240 -27.855 -8.652 1.00 44.50 81 ILE A C 1
ATOM 577 O O . ILE A 1 81 ? 11.170 -27.150 -9.027 1.00 44.50 81 ILE A O 1
ATOM 581 N N . SER A 1 82 ? 9.886 -28.083 -7.370 1.00 44.16 82 SER A N 1
ATOM 582 C CA . SER A 1 82 ? 10.531 -27.709 -6.088 1.00 44.16 82 SER A CA 1
ATOM 583 C C . SER A 1 82 ? 10.207 -26.322 -5.506 1.00 44.16 82 SER A C 1
ATOM 585 O O . SER A 1 82 ? 10.204 -25.345 -6.236 1.00 44.16 82 SER A O 1
ATOM 587 N N . ASP A 1 83 ? 9.996 -26.103 -4.201 1.00 40.75 83 ASP A N 1
ATOM 588 C CA . ASP A 1 83 ? 9.885 -26.928 -2.978 1.00 40.75 83 ASP A CA 1
ATOM 589 C C . ASP A 1 83 ? 9.600 -25.959 -1.787 1.00 40.75 83 ASP A C 1
ATOM 591 O O . ASP A 1 83 ? 9.969 -24.789 -1.871 1.00 40.75 83 ASP A O 1
ATOM 595 N N . GLY A 1 84 ? 9.002 -26.441 -0.684 1.00 40.72 84 GLY A N 1
ATOM 596 C CA . GLY A 1 84 ? 8.846 -25.756 0.625 1.00 40.72 84 GLY A CA 1
ATOM 597 C C . GLY A 1 84 ? 7.541 -24.957 0.813 1.00 40.72 84 GLY A C 1
ATOM 598 O O . GLY A 1 84 ? 7.364 -23.906 0.213 1.00 40.72 84 GLY A O 1
ATOM 599 N N . GLY A 1 85 ? 6.528 -25.407 1.572 1.00 36.00 85 GLY A N 1
ATOM 600 C CA . GLY A 1 85 ? 6.523 -25.644 3.031 1.00 36.00 85 GLY A CA 1
ATOM 601 C C . GLY A 1 85 ? 6.199 -24.311 3.737 1.00 36.00 85 GLY A C 1
ATOM 602 O O . GLY A 1 85 ? 6.969 -23.376 3.614 1.00 36.00 85 GLY A O 1
ATOM 603 N N . VAL A 1 86 ? 5.089 -24.074 4.443 1.00 40.72 86 VAL A N 1
ATOM 604 C CA . VAL A 1 86 ? 4.496 -24.807 5.569 1.00 40.72 86 VAL A CA 1
ATOM 605 C C . VAL A 1 86 ? 3.048 -24.321 5.751 1.00 40.72 86 VAL A C 1
ATOM 607 O O . VAL A 1 86 ? 2.795 -23.121 5.818 1.00 40.72 86 VAL A O 1
ATOM 610 N N . ALA A 1 87 ? 2.112 -25.260 5.891 1.00 34.72 87 ALA A N 1
ATOM 611 C CA . ALA A 1 87 ? 0.757 -25.035 6.384 1.00 34.72 87 ALA A CA 1
ATOM 612 C C . ALA A 1 87 ? 0.651 -25.618 7.798 1.00 34.72 87 ALA A C 1
ATOM 614 O O . ALA A 1 87 ? 0.943 -26.797 7.969 1.00 34.72 87 ALA A O 1
ATOM 615 N N . LEU A 1 88 ? 0.216 -24.827 8.785 1.00 38.97 88 LEU A N 1
ATOM 616 C CA . LEU A 1 88 ? -0.291 -25.321 10.071 1.00 38.97 88 LEU A CA 1
ATOM 617 C C . LEU A 1 88 ? -1.335 -24.344 10.644 1.00 38.97 88 LEU A C 1
ATOM 619 O O . LEU A 1 88 ? -1.015 -23.297 11.197 1.00 38.97 88 LEU A O 1
ATOM 623 N N . ALA A 1 89 ? -2.592 -24.750 10.529 1.00 38.22 89 ALA A N 1
ATOM 624 C CA . ALA A 1 89 ? -3.695 -24.511 11.463 1.00 38.22 89 ALA A CA 1
ATOM 625 C C . ALA A 1 89 ? -4.362 -25.895 11.688 1.00 38.22 89 ALA A C 1
ATOM 627 O O . ALA A 1 89 ? -4.046 -26.805 10.913 1.00 38.22 89 ALA A O 1
ATOM 628 N N . PRO A 1 90 ? -5.301 -26.117 12.634 1.00 42.34 90 PRO A N 1
ATOM 629 C CA . PRO A 1 90 ? -5.834 -25.247 13.690 1.00 42.34 90 PRO A CA 1
ATOM 630 C C . PRO A 1 90 ? -5.819 -25.898 15.103 1.00 42.34 90 PRO A C 1
ATOM 632 O O . PRO A 1 90 ? -5.790 -27.117 15.256 1.00 42.34 90 PRO A O 1
ATOM 635 N N . SER A 1 91 ? -5.904 -25.080 16.158 1.00 36.41 91 SER A N 1
ATOM 636 C CA . SER A 1 91 ? -6.108 -25.556 17.535 1.00 36.41 91 SER A CA 1
ATOM 637 C C . SER A 1 91 ? -7.582 -25.855 17.798 1.00 36.41 91 SER A C 1
ATOM 639 O O . SER A 1 91 ? -8.409 -24.945 17.835 1.00 36.41 91 SER A O 1
ATOM 641 N N . ALA A 1 92 ? -7.885 -27.122 18.058 1.00 34.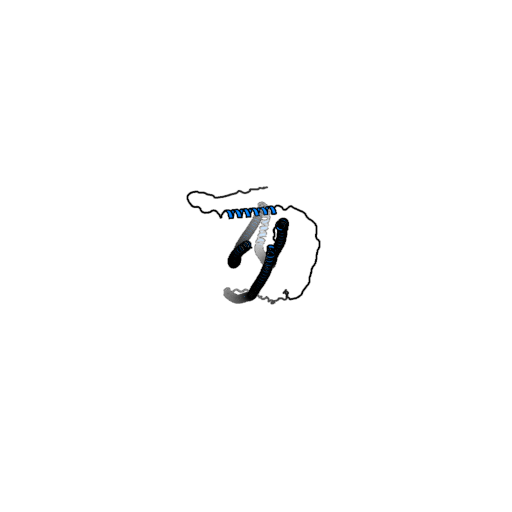62 92 ALA A N 1
ATOM 642 C CA . ALA A 1 92 ? -9.111 -27.553 18.703 1.00 34.62 92 ALA A CA 1
ATOM 643 C C . ALA A 1 92 ? -8.786 -28.590 19.785 1.00 34.62 92 ALA A C 1
ATOM 645 O O . ALA A 1 92 ? -7.996 -29.504 19.560 1.00 34.62 92 ALA A O 1
ATOM 646 N N . ALA A 1 93 ? -9.528 -28.461 20.888 1.00 37.28 93 ALA A N 1
ATOM 647 C CA . ALA A 1 93 ? -9.940 -29.513 21.814 1.00 37.28 93 ALA A CA 1
ATOM 648 C C . ALA A 1 93 ? -9.167 -29.695 23.141 1.00 37.28 93 ALA A C 1
ATOM 650 O O . ALA A 1 93 ? -7.941 -29.659 23.195 1.00 37.28 93 ALA A O 1
ATOM 651 N N . LEU A 1 94 ? -9.985 -30.014 24.164 1.00 38.16 94 LEU A N 1
ATOM 652 C CA . LEU A 1 94 ? -9.685 -30.618 25.476 1.00 38.16 94 LEU A CA 1
ATOM 653 C C . LEU A 1 94 ? -9.085 -29.660 26.531 1.00 38.16 94 LEU A C 1
ATOM 655 O O . LEU A 1 94 ? -8.169 -28.915 26.236 1.00 38.16 94 LEU A O 1
ATOM 659 N N . LEU A 1 95 ? -9.506 -29.584 27.801 1.00 39.53 95 LEU A N 1
ATOM 660 C CA . LEU A 1 95 ? -10.280 -30.428 28.731 1.00 39.53 95 LEU A CA 1
ATOM 661 C C . LEU A 1 95 ? -10.655 -29.505 29.919 1.00 39.53 95 LEU A C 1
ATOM 663 O O . LEU A 1 95 ? -9.803 -28.766 30.395 1.00 39.53 95 LEU A O 1
ATOM 667 N N . GLN A 1 96 ? -11.936 -29.376 30.272 1.00 40.28 96 GLN A N 1
ATOM 668 C CA . GLN A 1 96 ? -12.604 -30.017 31.423 1.00 40.28 96 GLN A CA 1
ATOM 669 C C . GLN A 1 96 ? -12.414 -29.366 32.818 1.00 40.28 96 GLN A C 1
ATOM 671 O O . GLN A 1 96 ? -11.416 -28.701 33.071 1.00 40.28 96 GLN A O 1
ATOM 676 N N . PRO A 1 97 ? -13.426 -29.521 33.702 1.00 42.06 97 PRO A N 1
ATOM 677 C CA . PRO A 1 97 ? -13.810 -28.560 34.732 1.00 42.06 97 PRO A CA 1
ATOM 678 C C . PRO A 1 97 ? -13.763 -29.187 36.145 1.00 42.06 97 PRO A C 1
ATOM 680 O O . PRO A 1 97 ? -13.234 -30.280 36.327 1.00 42.06 97 PRO A O 1
ATOM 683 N N . SER A 1 98 ? -14.421 -28.521 37.099 1.00 35.50 98 SER A N 1
ATOM 684 C CA . SER A 1 98 ? -14.818 -28.978 38.445 1.00 35.50 98 SER A CA 1
ATOM 685 C C . SER A 1 98 ? -14.000 -28.396 39.590 1.00 35.50 98 SER A C 1
ATOM 687 O O . SER A 1 98 ? -12.962 -28.922 39.978 1.00 35.50 98 SER A O 1
ATOM 689 N N . THR A 1 99 ? -14.587 -27.394 40.240 1.00 36.28 99 THR A N 1
ATOM 690 C CA . THR A 1 99 ? -14.409 -27.181 41.676 1.00 36.28 99 THR A CA 1
ATOM 691 C C . THR A 1 99 ? -15.714 -27.583 42.356 1.00 36.28 99 THR A C 1
ATOM 693 O O . THR A 1 99 ? -16.682 -26.830 42.407 1.00 36.28 99 THR A O 1
ATOM 696 N N . GLN A 1 100 ? -15.743 -28.836 42.811 1.00 32.62 100 GLN A N 1
ATOM 697 C CA . GLN A 1 100 ? -16.630 -29.316 43.865 1.00 32.62 100 GLN A CA 1
ATOM 698 C C . GLN A 1 100 ? -16.226 -28.653 45.186 1.00 32.62 100 GLN A C 1
ATOM 700 O O . GLN A 1 100 ? -15.046 -28.678 45.526 1.00 32.62 100 GLN A O 1
ATOM 705 N N . LEU A 1 101 ? -17.196 -28.179 45.970 1.00 35.91 101 LEU A N 1
ATOM 706 C CA . LEU A 1 101 ? -17.287 -28.548 47.387 1.00 35.91 101 LEU A CA 1
ATOM 707 C C . LEU A 1 101 ? -18.687 -28.226 47.960 1.00 35.91 101 LEU A C 1
ATOM 709 O O . LEU A 1 101 ? -19.209 -27.152 47.661 1.00 35.91 101 LEU A O 1
ATOM 713 N N . PRO A 1 102 ? -19.314 -29.142 48.733 1.00 41.00 102 PRO A N 1
ATOM 714 C CA . PRO A 1 102 ? -20.712 -29.061 49.166 1.00 41.00 102 PRO A CA 1
ATOM 715 C C . PRO A 1 102 ? -20.799 -29.017 50.729 1.00 41.00 102 PRO A C 1
ATOM 717 O O . PRO A 1 102 ? -19.930 -28.393 51.334 1.00 41.00 102 PRO A O 1
ATOM 720 N N . PRO A 1 103 ? -21.808 -29.582 51.430 1.00 45.53 103 PRO A N 1
ATOM 721 C CA . PRO A 1 103 ? -22.885 -28.834 52.097 1.00 45.53 103 PRO A CA 1
ATOM 722 C C . PRO A 1 103 ? -23.023 -29.141 53.607 1.00 45.53 103 PRO A C 1
ATOM 724 O O . PRO A 1 103 ? -22.921 -30.291 53.995 1.00 45.53 103 PRO A O 1
ATOM 727 N N . PHE A 1 104 ? -23.393 -28.190 54.464 1.00 35.34 104 PHE A N 1
ATOM 728 C CA . PHE A 1 104 ? -23.955 -28.488 55.799 1.00 35.34 104 PHE A CA 1
ATOM 729 C C . PHE A 1 104 ? -24.895 -27.327 56.164 1.00 35.34 104 PHE A C 1
ATOM 731 O O . PHE A 1 104 ? -24.514 -26.170 56.031 1.00 35.34 104 PHE A O 1
ATOM 738 N N . GLY A 1 105 ? -26.189 -27.549 56.413 1.00 30.30 105 GLY A N 1
ATOM 739 C CA . GLY A 1 105 ? -26.700 -28.316 57.555 1.00 30.30 105 GLY A CA 1
ATOM 740 C C . GLY A 1 105 ? -26.723 -27.341 58.739 1.00 30.30 105 GLY A C 1
ATOM 741 O O . GLY A 1 105 ? -25.671 -26.950 59.212 1.00 30.30 105 GLY A O 1
ATOM 742 N N . GLY A 1 106 ? -27.847 -26.763 59.150 1.00 33.44 106 GLY A N 1
ATOM 743 C CA . GLY A 1 106 ? -29.077 -27.448 59.506 1.00 33.44 106 GLY A CA 1
ATOM 744 C C . GLY A 1 106 ? -29.034 -27.774 60.998 1.00 33.44 106 GLY A C 1
ATOM 745 O O . GLY A 1 106 ? -28.218 -28.587 61.414 1.00 33.44 106 GLY A O 1
ATOM 746 N N . SER A 1 107 ? -29.990 -27.198 61.735 1.00 37.97 107 SER A N 1
ATOM 747 C CA . SER A 1 107 ? -30.535 -27.704 63.004 1.00 37.97 107 SER A CA 1
ATOM 748 C C . SER A 1 107 ? -29.879 -27.272 64.325 1.00 37.97 107 SER A C 1
ATOM 750 O O . SER A 1 107 ? -28.805 -27.743 64.679 1.00 37.97 107 SER A O 1
ATOM 752 N N . ALA A 1 108 ? -30.622 -26.468 65.100 1.00 32.50 108 ALA A N 1
ATOM 753 C CA . ALA A 1 108 ? -31.169 -26.777 66.440 1.00 32.50 108 ALA A CA 1
ATOM 754 C C . ALA A 1 108 ? -31.798 -25.469 66.992 1.00 32.50 108 ALA A C 1
ATOM 756 O O . ALA A 1 108 ? -31.115 -24.458 67.064 1.00 32.50 108 ALA A O 1
ATOM 757 N N . SER A 1 109 ? -33.117 -25.324 67.205 1.00 36.59 109 SER A N 1
ATOM 758 C CA . SER A 1 109 ? -33.955 -25.976 68.233 1.00 36.59 109 SER A CA 1
ATOM 759 C C . SER A 1 109 ? -33.293 -25.845 69.618 1.00 36.59 109 SER A C 1
ATOM 761 O O . SER A 1 109 ? -32.175 -26.306 69.794 1.00 36.59 109 SER A O 1
ATOM 763 N N . CYS A 1 110 ? -33.889 -25.246 70.651 1.00 35.25 110 CYS A N 1
ATOM 764 C CA . CYS A 1 110 ? -35.025 -25.813 71.370 1.00 35.25 110 CYS A CA 1
ATOM 765 C C . CYS A 1 110 ? -35.594 -24.824 72.418 1.00 35.25 110 CYS A C 1
ATOM 767 O O . CYS A 1 110 ? -34.855 -24.306 73.245 1.00 35.25 110 CYS A O 1
ATOM 769 N N . LEU A 1 111 ? -36.927 -24.720 72.446 1.00 31.30 111 LEU A N 1
ATOM 770 C CA . LEU A 1 111 ? -37.803 -24.880 73.622 1.00 31.30 111 LEU A CA 1
ATOM 771 C C . LEU A 1 111 ? -37.681 -23.912 74.819 1.00 31.30 111 LEU A C 1
ATOM 773 O O . LEU A 1 111 ? -36.843 -24.058 75.702 1.00 31.30 111 LEU A O 1
ATOM 777 N N . THR A 1 112 ? -38.719 -23.084 74.972 1.00 30.28 112 THR A N 1
ATOM 778 C CA . THR A 1 112 ? -39.277 -22.718 76.286 1.00 30.28 112 THR A CA 1
ATOM 779 C C . THR A 1 112 ? -40.689 -23.301 76.397 1.00 30.28 112 THR A C 1
ATOM 781 O O . THR A 1 112 ? -41.610 -22.884 75.699 1.00 30.28 112 THR A O 1
ATOM 784 N N . SER A 1 113 ? -40.852 -24.306 77.262 1.00 31.91 113 SER A N 1
ATOM 785 C CA . SER A 1 113 ? -42.126 -24.953 77.594 1.00 31.91 113 SER A CA 1
ATOM 786 C C . SER A 1 113 ? -42.470 -24.702 79.064 1.00 31.91 113 SER A C 1
ATOM 788 O O . SER A 1 113 ? -41.702 -25.087 79.936 1.00 31.91 113 SER A O 1
ATOM 790 N N . HIS A 1 114 ? -43.619 -24.048 79.271 1.00 32.59 114 HIS A N 1
ATOM 791 C CA . HIS A 1 114 ? -44.698 -24.291 80.245 1.00 32.59 114 HIS A CA 1
ATOM 792 C C . HIS A 1 114 ? -44.395 -24.785 81.679 1.00 32.59 114 HIS A C 1
ATOM 794 O O . HIS A 1 114 ? -43.692 -25.769 81.871 1.00 32.59 114 HIS A O 1
ATOM 800 N N . ILE A 1 115 ? -45.127 -24.187 82.642 1.00 37.22 115 ILE A N 1
ATOM 801 C CA . ILE A 1 115 ? -46.020 -24.784 83.684 1.00 37.22 115 ILE A CA 1
ATOM 802 C C . ILE A 1 115 ? -46.076 -23.796 84.880 1.00 37.22 115 ILE A C 1
ATOM 804 O O . ILE A 1 115 ? -45.061 -23.514 85.501 1.00 37.22 115 ILE A O 1
ATOM 808 N N . ILE A 1 116 ? -47.159 -23.013 85.027 1.00 38.66 116 ILE A N 1
ATOM 809 C CA . ILE A 1 116 ? -48.334 -23.228 85.913 1.00 38.66 116 ILE A CA 1
ATOM 810 C C . ILE A 1 116 ? -47.986 -23.217 87.412 1.00 38.66 116 ILE A C 1
ATOM 812 O O . ILE A 1 116 ? -47.251 -24.078 87.879 1.00 38.66 116 ILE A O 1
ATOM 816 N N . GLY A 1 117 ? -48.657 -22.345 88.181 1.00 33.12 117 GLY A N 1
ATOM 817 C CA . GLY A 1 117 ? -48.942 -22.633 89.593 1.00 33.12 117 GLY A CA 1
ATOM 818 C C . GLY A 1 117 ? -49.024 -21.436 90.542 1.00 33.12 117 GLY A C 1
ATOM 819 O O . GLY A 1 117 ? -48.016 -21.014 91.083 1.00 33.12 117 GLY A O 1
ATOM 820 N N . CYS A 1 118 ? -50.251 -20.952 90.751 1.00 31.58 118 CYS A N 1
ATOM 821 C CA . CYS A 1 118 ? -50.852 -20.421 91.985 1.00 31.58 118 CYS A CA 1
ATOM 822 C C . CYS A 1 118 ? -49.980 -20.110 93.225 1.00 31.58 118 CYS A C 1
ATOM 824 O O . CYS A 1 118 ? -49.347 -21.003 93.779 1.00 31.58 118 CYS A O 1
ATOM 826 N N . GLY A 1 119 ? -50.194 -18.929 93.821 1.00 33.41 119 GLY A N 1
ATOM 827 C CA . GLY A 1 119 ? -49.994 -18.703 95.263 1.00 33.41 119 GLY A CA 1
ATOM 828 C C . GLY A 1 119 ? -49.793 -17.223 95.621 1.00 33.41 119 GLY A C 1
ATOM 829 O O . GLY A 1 119 ? -49.045 -16.562 94.918 1.00 33.41 119 GLY A O 1
ATOM 830 N N . PRO A 1 120 ? -50.455 -16.656 96.648 1.00 39.19 120 PRO A N 1
ATOM 831 C CA . PRO A 1 120 ? -50.527 -15.209 96.841 1.00 39.19 120 PRO A CA 1
ATOM 832 C C . PRO A 1 120 ? -49.419 -14.692 97.776 1.00 39.19 120 PRO A C 1
ATOM 834 O O . PRO A 1 120 ? -49.493 -14.937 98.973 1.00 39.19 120 PRO A O 1
ATOM 837 N N . ASP A 1 121 ? -48.447 -13.914 97.280 1.00 38.94 121 ASP A N 1
ATOM 838 C CA . ASP A 1 121 ? -47.702 -12.971 98.137 1.00 38.94 121 ASP A CA 1
ATOM 839 C C . ASP A 1 121 ? -47.171 -11.741 97.357 1.00 38.94 121 ASP A C 1
ATOM 841 O O . ASP A 1 121 ? -46.077 -11.690 96.790 1.00 38.94 121 ASP A O 1
ATOM 845 N N . VAL A 1 122 ? -48.017 -10.708 97.297 1.00 47.22 122 VAL A N 1
ATOM 846 C CA . VAL A 1 122 ? -48.090 -9.634 96.279 1.00 47.22 122 VAL A CA 1
ATOM 847 C C . VAL A 1 122 ? -46.931 -8.604 96.307 1.00 47.22 122 VAL A C 1
ATOM 849 O O . VAL A 1 122 ? -47.001 -7.563 95.656 1.00 47.22 122 VAL A O 1
ATOM 852 N N . ARG A 1 123 ? -45.811 -8.851 97.002 1.00 47.00 123 ARG A N 1
ATOM 853 C CA . ARG A 1 123 ? -44.652 -7.920 97.008 1.00 47.00 123 ARG A CA 1
ATOM 854 C C . ARG A 1 123 ? -43.276 -8.541 96.751 1.00 47.00 123 ARG A C 1
ATOM 856 O O . ARG A 1 123 ? -42.377 -7.799 96.361 1.00 47.00 123 ARG A O 1
ATOM 863 N N . SER A 1 124 ? -43.103 -9.858 96.885 1.00 52.34 124 SER A N 1
ATOM 864 C CA . SER A 1 124 ? -41.804 -10.525 96.649 1.00 52.34 124 SER A CA 1
ATOM 865 C C . SER A 1 124 ? -41.659 -11.073 95.217 1.00 52.34 124 SER A C 1
ATOM 867 O O . SER A 1 124 ? -40.563 -11.052 94.643 1.00 52.34 124 SER A O 1
ATOM 869 N N . ASP A 1 125 ? -42.778 -11.449 94.588 1.00 50.25 125 ASP A N 1
ATOM 870 C CA . ASP A 1 125 ? -42.815 -12.015 93.228 1.00 50.25 125 ASP A CA 1
ATOM 871 C C . ASP A 1 125 ? -42.580 -10.981 92.127 1.00 50.25 125 ASP A C 1
ATOM 873 O O . ASP A 1 125 ? -41.995 -11.289 91.091 1.00 50.25 125 ASP A O 1
ATOM 877 N N . VAL A 1 126 ? -42.941 -9.716 92.362 1.00 58.78 126 VAL A N 1
ATOM 878 C CA . VAL A 1 126 ? -42.597 -8.626 91.436 1.00 58.78 126 VAL A CA 1
ATOM 879 C C . VAL A 1 126 ? -41.078 -8.429 91.395 1.00 58.78 126 VAL A C 1
ATOM 881 O O . VAL A 1 126 ? -40.516 -8.214 90.325 1.00 58.78 126 VAL A O 1
ATOM 884 N N . TYR A 1 127 ? -40.385 -8.574 92.529 1.00 65.94 127 TYR A N 1
ATOM 885 C CA . TYR A 1 127 ? -38.928 -8.433 92.591 1.00 65.94 127 TYR A CA 1
ATOM 886 C C . TYR A 1 127 ? -38.209 -9.611 91.920 1.00 65.94 127 TYR A C 1
ATOM 888 O O . TYR A 1 127 ? -37.239 -9.406 91.191 1.00 65.94 127 TYR A O 1
ATOM 896 N N . HIS A 1 128 ? -38.711 -10.837 92.098 1.00 70.00 128 HIS A N 1
ATOM 897 C CA . HIS A 1 128 ? -38.179 -12.021 91.416 1.00 70.00 128 HIS A CA 1
ATOM 898 C C . HIS A 1 128 ? -38.502 -12.019 89.919 1.00 70.00 128 HIS A C 1
ATOM 900 O O . HIS A 1 128 ? -37.633 -12.361 89.123 1.00 70.00 128 HIS A O 1
ATOM 906 N N . GLY A 1 129 ? -39.684 -11.547 89.517 1.00 72.50 129 GLY A N 1
ATOM 907 C CA . GLY A 1 129 ? -40.057 -11.359 88.116 1.00 72.50 129 GLY A CA 1
ATOM 908 C C . GLY A 1 129 ? -39.223 -10.281 87.421 1.00 72.50 129 GLY A C 1
ATOM 909 O O . GLY A 1 129 ? -38.748 -10.498 86.309 1.00 72.50 129 GLY A O 1
ATOM 910 N N . ILE A 1 130 ? -38.960 -9.149 88.088 1.00 74.31 130 ILE A N 1
ATOM 911 C CA . ILE A 1 130 ? -38.037 -8.121 87.581 1.00 74.31 130 ILE A CA 1
ATOM 912 C C . ILE A 1 130 ? -36.615 -8.683 87.500 1.00 74.31 130 ILE A C 1
ATOM 914 O O . ILE A 1 130 ? -35.966 -8.510 86.475 1.00 74.31 130 ILE A O 1
ATOM 918 N N . LYS A 1 131 ? -36.133 -9.402 88.522 1.00 82.62 131 LYS A N 1
ATOM 919 C CA . LYS A 1 131 ? -34.794 -10.012 88.513 1.00 82.62 131 LYS A CA 1
ATOM 920 C C . LYS A 1 131 ? -34.647 -11.066 87.411 1.00 82.62 131 LYS A C 1
ATOM 922 O O . LYS A 1 131 ? -33.664 -11.028 86.683 1.00 82.62 131 LYS A O 1
ATOM 927 N N . ALA A 1 132 ? -35.632 -11.945 87.233 1.00 79.31 132 ALA A N 1
ATOM 928 C CA . ALA A 1 132 ? -35.658 -12.931 86.155 1.00 79.31 132 ALA A CA 1
ATOM 929 C C . ALA A 1 132 ? -35.710 -12.255 84.780 1.00 79.31 132 ALA A C 1
ATOM 931 O O . ALA A 1 132 ? -34.995 -12.665 83.871 1.00 79.31 132 ALA A O 1
ATOM 932 N N . LYS A 1 133 ? -36.485 -11.172 8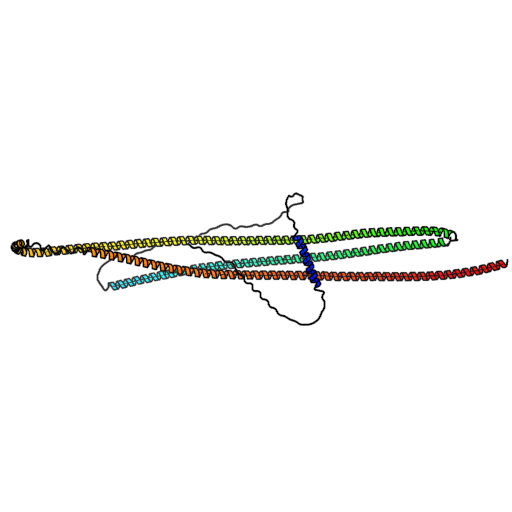4.638 1.00 83.69 133 LYS A N 1
ATOM 933 C CA . LYS A 1 133 ? -36.522 -10.378 83.406 1.00 83.69 133 LYS A CA 1
ATOM 934 C C . LYS A 1 133 ? -35.199 -9.659 83.142 1.00 83.69 133 LYS A C 1
ATOM 936 O O . LYS A 1 133 ? -34.772 -9.623 81.998 1.00 83.69 133 LYS A O 1
ATOM 941 N N . ILE A 1 134 ? -34.518 -9.144 84.169 1.00 82.94 134 ILE A N 1
ATOM 942 C CA . ILE A 1 134 ? -33.171 -8.568 84.043 1.00 82.94 134 ILE A CA 1
ATOM 943 C C . ILE A 1 134 ? -32.169 -9.644 83.619 1.00 82.94 134 ILE A C 1
ATOM 945 O O . ILE A 1 134 ? -31.418 -9.407 82.683 1.00 82.94 134 ILE A O 1
ATOM 949 N N . SER A 1 135 ? -32.177 -10.827 84.238 1.00 84.69 135 SER A N 1
ATOM 950 C CA . SER A 1 135 ? -31.281 -11.926 83.855 1.00 84.69 135 SER A CA 1
ATOM 951 C C . SER A 1 135 ? -31.566 -12.453 82.445 1.00 84.69 135 SER A C 1
ATOM 953 O O . SER A 1 135 ? -30.628 -12.701 81.698 1.00 84.69 135 SER A O 1
ATOM 955 N N . ALA A 1 136 ? -32.836 -12.553 82.040 1.00 84.00 136 ALA A N 1
ATOM 956 C CA . ALA A 1 136 ? -33.211 -12.916 80.673 1.00 84.00 136 ALA A CA 1
ATOM 957 C C . ALA A 1 136 ? -32.789 -11.842 79.656 1.00 84.00 136 ALA A C 1
ATOM 959 O O . ALA A 1 136 ? -32.295 -12.171 78.583 1.00 84.00 136 ALA A O 1
ATOM 960 N N . LEU A 1 137 ? -32.925 -10.557 80.001 1.00 87.00 137 LEU A N 1
ATOM 961 C CA . LEU A 1 137 ? -32.440 -9.455 79.169 1.00 87.00 137 LEU A CA 1
ATOM 962 C C . LEU A 1 137 ? -30.912 -9.414 79.100 1.00 87.00 137 LEU A C 1
ATOM 964 O O . LEU A 1 137 ? -30.384 -9.097 78.045 1.00 87.00 137 LEU A O 1
ATOM 968 N N . GLN A 1 138 ? -30.203 -9.736 80.185 1.00 90.94 138 GLN A N 1
ATOM 969 C CA . GLN A 1 138 ? -28.742 -9.856 80.193 1.00 90.94 138 GLN A CA 1
ATOM 970 C C . GLN A 1 138 ? -28.286 -11.001 79.292 1.00 90.94 138 GLN A C 1
ATOM 972 O O . GLN A 1 138 ? -27.446 -10.776 78.430 1.00 90.94 138 GLN A O 1
ATOM 977 N N . PHE A 1 139 ? -28.905 -12.178 79.421 1.00 89.38 139 PHE A N 1
ATOM 978 C CA . PHE A 1 139 ? -28.620 -13.324 78.560 1.00 89.38 139 PHE A CA 1
ATOM 979 C C . PHE A 1 139 ? -28.897 -13.004 77.087 1.00 89.38 139 PHE A C 1
ATOM 981 O O . PHE A 1 139 ? -28.031 -13.210 76.249 1.00 89.38 139 PHE A O 1
ATOM 988 N N . SER A 1 140 ? -30.045 -12.392 76.779 1.00 89.44 140 SER A N 1
ATOM 989 C CA . SER A 1 140 ? -30.364 -11.930 75.423 1.00 89.44 140 SER A CA 1
ATOM 990 C C . SER A 1 140 ? -29.385 -10.859 74.920 1.00 89.44 140 SER A C 1
ATOM 992 O O . SER A 1 140 ? -29.054 -10.843 73.739 1.00 89.44 140 SER A O 1
ATOM 994 N N . ASN A 1 141 ? -28.878 -9.973 75.787 1.00 89.44 141 ASN A N 1
ATOM 995 C CA . ASN A 1 141 ? -27.863 -8.990 75.400 1.00 89.44 141 ASN A CA 1
ATOM 996 C C . ASN A 1 141 ? -26.523 -9.660 75.081 1.00 89.44 141 ASN A C 1
ATOM 998 O O . ASN A 1 141 ? -25.868 -9.272 74.120 1.00 89.44 141 ASN A O 1
ATOM 1002 N N . ASP A 1 142 ? -26.122 -10.656 75.869 1.00 91.25 142 ASP A N 1
ATOM 1003 C CA . ASP A 1 142 ? -24.885 -11.403 75.654 1.00 91.25 142 ASP A CA 1
ATOM 1004 C C . ASP A 1 142 ? -24.980 -12.304 74.413 1.00 91.25 142 ASP A C 1
ATOM 1006 O O . ASP A 1 142 ? -24.023 -12.380 73.647 1.00 91.25 142 ASP A O 1
ATOM 1010 N N . GLU A 1 143 ? -26.149 -12.887 74.144 1.00 89.88 143 GLU A N 1
ATOM 1011 C CA . GLU A 1 143 ? -26.444 -13.633 72.916 1.00 89.88 143 GLU A CA 1
ATOM 1012 C C . GLU A 1 143 ? -26.399 -12.713 71.685 1.00 89.88 143 GLU A C 1
ATOM 1014 O O . GLU A 1 143 ? -25.687 -13.004 70.727 1.00 89.88 143 GLU A O 1
ATOM 1019 N N . LEU A 1 144 ? -27.024 -11.530 71.747 1.00 89.56 144 LEU A N 1
ATOM 1020 C CA . LEU A 1 144 ? -26.938 -10.519 70.684 1.00 89.56 144 LEU A CA 1
ATOM 1021 C C . LEU A 1 144 ? -25.524 -9.952 70.505 1.00 89.56 144 LEU A C 1
ATOM 1023 O O . LEU A 1 144 ? -25.174 -9.523 69.403 1.00 89.56 144 LEU A O 1
ATOM 1027 N N . ARG A 1 145 ? -24.709 -9.904 71.567 1.00 92.56 145 ARG A N 1
ATOM 1028 C CA . ARG A 1 145 ? -23.289 -9.529 71.480 1.00 92.56 145 ARG A CA 1
ATOM 1029 C C . ARG A 1 145 ? -22.477 -10.621 70.802 1.00 92.56 145 ARG A C 1
ATOM 1031 O O . ARG A 1 145 ? -21.680 -10.285 69.933 1.00 92.56 145 ARG A O 1
ATOM 1038 N N . ALA A 1 146 ? -22.689 -11.885 71.159 1.00 91.69 146 ALA A N 1
ATOM 1039 C CA . ALA A 1 146 ? -22.039 -13.020 70.511 1.00 91.69 146 ALA A CA 1
ATOM 1040 C C . ALA A 1 146 ? -22.419 -13.097 69.024 1.00 91.69 146 ALA A C 1
ATOM 1042 O O . ALA A 1 146 ? -21.536 -13.199 68.178 1.00 91.69 146 ALA A O 1
ATOM 1043 N N . GLU A 1 147 ? -23.704 -12.931 68.697 1.00 90.88 147 GLU A N 1
ATOM 1044 C CA . GLU A 1 147 ? -24.187 -12.880 67.315 1.00 90.88 147 GLU A CA 1
ATOM 1045 C C . GLU A 1 147 ? -23.635 -11.655 66.565 1.00 90.88 147 GLU A C 1
ATOM 1047 O O . GLU A 1 147 ? -23.241 -11.764 65.407 1.00 90.88 147 GLU A O 1
ATOM 1052 N N . ASN A 1 148 ? -23.520 -10.486 67.212 1.00 89.69 148 ASN A N 1
ATOM 1053 C CA . ASN A 1 148 ? -22.861 -9.324 66.604 1.00 89.69 148 ASN A CA 1
ATOM 1054 C C . ASN A 1 148 ? -21.378 -9.569 66.326 1.00 89.69 148 ASN A C 1
ATOM 1056 O O . ASN A 1 148 ? -20.893 -9.144 65.280 1.00 89.69 148 ASN A O 1
ATOM 1060 N N . GLU A 1 149 ? -20.644 -10.200 67.244 1.00 93.50 149 GLU A N 1
ATOM 1061 C CA . GLU A 1 149 ? -19.239 -10.547 67.014 1.00 93.50 149 GLU A CA 1
ATOM 1062 C C . GLU A 1 149 ? -19.105 -11.584 65.894 1.00 93.50 149 GLU A C 1
ATOM 1064 O O . GLU A 1 149 ? -18.294 -11.392 64.989 1.00 93.50 149 GLU A O 1
ATOM 1069 N N . GLU A 1 150 ? -19.975 -12.594 65.847 1.00 92.94 150 GLU A N 1
ATOM 1070 C CA . GLU A 1 150 ? -20.011 -13.557 64.743 1.00 92.94 150 GLU A CA 1
ATOM 1071 C C . GLU A 1 150 ? -20.334 -12.874 63.401 1.00 92.94 150 GLU A C 1
ATOM 1073 O O . GLU A 1 150 ? -19.672 -13.122 62.390 1.00 92.94 150 GLU A O 1
ATOM 1078 N N . LEU A 1 151 ? -21.314 -11.965 63.363 1.00 90.62 151 LEU A N 1
ATOM 1079 C CA . LEU A 1 151 ? -21.641 -11.191 62.164 1.00 90.62 151 LEU A CA 1
ATOM 1080 C C . LEU A 1 151 ? -20.485 -10.274 61.749 1.00 90.62 151 LEU A C 1
ATOM 1082 O O . LEU A 1 151 ? -20.200 -10.163 60.555 1.00 90.62 151 LEU A O 1
ATOM 1086 N N . LYS A 1 152 ? -19.777 -9.654 62.700 1.00 94.06 152 LYS A N 1
ATOM 1087 C CA . LYS A 1 152 ? -18.571 -8.861 62.416 1.00 94.06 152 LYS A CA 1
ATOM 1088 C C . LYS A 1 152 ? -17.456 -9.727 61.837 1.00 94.06 152 LYS A C 1
ATOM 1090 O O . LYS A 1 152 ? -16.841 -9.307 60.857 1.00 94.06 152 LYS A O 1
ATOM 1095 N N . GLU A 1 153 ? -17.215 -10.921 62.375 1.00 93.88 153 GLU A N 1
ATOM 1096 C CA . GLU A 1 153 ? -16.239 -11.872 61.830 1.00 93.88 153 GLU A CA 1
ATOM 1097 C C . GLU A 1 153 ? -16.637 -12.350 60.430 1.00 93.88 153 GLU A C 1
ATOM 1099 O O . GLU A 1 153 ? -15.809 -12.342 59.518 1.00 93.88 153 GLU A O 1
ATOM 1104 N N . ARG A 1 154 ? -17.917 -12.673 60.201 1.00 92.75 154 ARG A N 1
ATOM 1105 C CA . ARG A 1 154 ? -18.427 -13.045 58.871 1.00 92.75 154 ARG A CA 1
ATOM 1106 C C . ARG A 1 154 ? -18.271 -11.907 57.860 1.00 92.75 154 ARG A C 1
ATOM 1108 O O . ARG A 1 154 ? -17.834 -12.161 56.737 1.00 92.75 154 ARG A O 1
ATOM 1115 N N . VAL A 1 155 ? -18.566 -10.661 58.244 1.00 91.81 155 VAL A N 1
ATOM 1116 C CA . VAL A 1 155 ? -18.346 -9.470 57.400 1.00 91.81 155 VAL A CA 1
ATOM 1117 C C . VAL A 1 155 ? -16.856 -9.245 57.145 1.00 91.81 155 VAL A C 1
ATOM 1119 O O . VAL A 1 155 ? -16.478 -8.923 56.020 1.00 91.81 155 VAL A O 1
ATOM 1122 N N . LYS A 1 156 ? -15.996 -9.445 58.149 1.00 95.62 156 LYS A N 1
ATOM 1123 C CA . LYS A 1 156 ? -14.540 -9.354 57.996 1.00 95.62 156 LYS A CA 1
ATOM 1124 C C . LYS A 1 156 ? -14.026 -10.392 56.994 1.00 95.62 156 LYS A C 1
ATOM 1126 O O . LYS A 1 156 ? -13.379 -10.009 56.026 1.00 95.62 156 LYS A O 1
ATOM 1131 N N . MET A 1 157 ? -14.410 -11.660 57.142 1.00 94.38 157 MET A N 1
ATOM 1132 C CA . MET A 1 157 ? -14.057 -12.733 56.206 1.00 94.38 157 MET A CA 1
ATOM 1133 C C . MET A 1 157 ? -14.623 -12.492 54.797 1.00 94.38 157 MET A C 1
ATOM 1135 O O . MET A 1 157 ? -13.987 -12.829 53.803 1.00 94.38 157 MET A O 1
ATOM 1139 N N . ALA A 1 158 ? -15.829 -11.924 54.671 1.00 90.56 158 ALA A N 1
ATOM 1140 C CA . ALA A 1 158 ? -16.397 -11.555 53.373 1.00 90.56 158 ALA A CA 1
ATOM 1141 C C . ALA A 1 158 ? -15.584 -10.440 52.693 1.00 90.56 158 ALA A C 1
ATOM 1143 O O . ALA A 1 158 ? -15.269 -10.557 51.511 1.00 90.56 158 ALA A O 1
ATOM 1144 N N . ARG A 1 159 ? -15.177 -9.414 53.453 1.00 93.88 159 ARG A N 1
ATOM 1145 C CA . ARG A 1 159 ? -14.299 -8.338 52.968 1.00 93.88 159 ARG A CA 1
ATOM 1146 C C . ARG A 1 159 ? -12.906 -8.844 52.596 1.00 93.88 159 ARG A C 1
ATOM 1148 O O . ARG A 1 159 ? -12.371 -8.402 51.589 1.00 93.88 159 ARG A O 1
ATOM 1155 N N . GLU A 1 160 ? -12.336 -9.774 53.361 1.00 94.38 160 GLU A N 1
ATOM 1156 C CA . GLU A 1 160 ? -11.045 -10.406 53.046 1.00 94.38 160 GLU A CA 1
ATOM 1157 C C . GLU A 1 160 ? -11.118 -11.214 51.742 1.00 94.38 160 GLU A C 1
ATOM 1159 O O . GLU A 1 160 ? -10.301 -10.995 50.852 1.00 94.38 160 GLU A O 1
ATOM 1164 N N . ARG A 1 161 ? -12.154 -12.046 51.551 1.00 93.19 161 ARG A N 1
ATOM 1165 C CA . ARG A 1 161 ? -12.362 -12.771 50.280 1.00 93.19 161 ARG A CA 1
ATOM 1166 C C . ARG A 1 161 ? -12.586 -11.833 49.096 1.00 93.19 161 ARG A C 1
ATOM 1168 O O . ARG A 1 161 ? -12.125 -12.110 47.991 1.00 93.19 161 ARG A O 1
ATOM 1175 N N . GLU A 1 162 ? -13.304 -10.730 49.297 1.00 86.88 162 GLU A N 1
ATOM 1176 C CA . GLU A 1 162 ? -13.499 -9.729 48.248 1.00 86.88 162 GLU A CA 1
ATOM 1177 C C . GLU A 1 162 ? -12.190 -8.999 47.911 1.00 86.88 162 GLU A C 1
ATOM 1179 O O . GLU A 1 162 ? -11.891 -8.816 46.731 1.00 86.88 162 GLU A O 1
ATOM 1184 N N . ALA A 1 163 ? -11.369 -8.673 48.914 1.00 94.38 163 ALA A N 1
ATOM 1185 C CA . ALA A 1 163 ? -10.038 -8.103 48.722 1.00 94.38 163 ALA A CA 1
ATOM 1186 C C . ALA A 1 163 ? -9.091 -9.072 47.992 1.00 94.38 163 ALA A C 1
ATOM 1188 O O . ALA A 1 163 ? -8.380 -8.653 47.082 1.00 94.38 163 ALA A O 1
ATOM 1189 N N . GLU A 1 164 ? -9.118 -10.368 48.312 1.00 92.81 164 GLU A N 1
ATOM 1190 C CA . GLU A 1 164 ? -8.358 -11.404 47.597 1.00 92.81 164 GLU A CA 1
ATOM 1191 C C . GLU A 1 164 ? -8.833 -11.575 46.149 1.00 92.81 164 GLU A C 1
ATOM 1193 O O . GLU A 1 164 ? -8.015 -11.710 45.232 1.00 92.81 164 GLU A O 1
ATOM 1198 N N . ARG A 1 165 ? -10.151 -11.521 45.911 1.00 92.94 165 ARG A N 1
ATOM 1199 C CA . ARG A 1 165 ? -10.738 -11.581 44.565 1.00 92.94 165 ARG A CA 1
ATOM 1200 C C . ARG A 1 165 ? -10.326 -10.368 43.733 1.00 92.94 165 ARG A C 1
ATOM 1202 O O . ARG A 1 165 ? -9.929 -10.537 42.581 1.00 92.94 165 ARG A O 1
ATOM 1209 N N . LEU A 1 166 ? -10.397 -9.164 44.305 1.00 92.69 166 LEU A N 1
ATOM 1210 C CA . LEU A 1 166 ? -9.949 -7.933 43.651 1.00 92.69 166 LEU A CA 1
ATOM 1211 C C . LEU A 1 166 ? -8.437 -7.959 43.405 1.00 92.69 166 LEU A C 1
ATOM 1213 O O . LEU A 1 166 ? -8.013 -7.693 42.287 1.00 92.69 166 LEU A O 1
ATOM 1217 N N . GLY A 1 167 ? -7.633 -8.390 44.381 1.00 94.06 167 GLY A N 1
ATOM 1218 C CA . GLY A 1 167 ? -6.186 -8.554 44.224 1.00 94.06 167 GLY A CA 1
ATOM 1219 C C . GLY A 1 167 ? -5.814 -9.560 43.130 1.00 94.06 167 GLY A C 1
ATOM 1220 O O . GLY A 1 167 ? -4.911 -9.305 42.335 1.00 94.06 167 GLY A O 1
ATOM 1221 N N . SER A 1 168 ? -6.556 -10.665 43.016 1.00 91.81 168 SER A N 1
ATOM 1222 C CA . SER A 1 168 ? -6.381 -11.656 41.944 1.00 91.81 168 SER A CA 1
ATOM 1223 C C . SER A 1 168 ? -6.784 -11.105 40.572 1.00 91.81 168 SER A C 1
ATOM 1225 O O . SER A 1 168 ? -6.103 -11.372 39.583 1.00 91.81 168 SER A O 1
ATOM 1227 N N . GLN A 1 169 ? -7.852 -10.303 40.495 1.00 90.00 169 GLN A N 1
ATOM 1228 C CA . GLN A 1 169 ? -8.267 -9.628 39.258 1.00 90.00 169 GLN A CA 1
ATOM 1229 C C . GLN A 1 169 ? -7.277 -8.542 38.831 1.00 90.00 169 GLN A C 1
ATOM 1231 O O . GLN A 1 169 ? -6.926 -8.463 37.655 1.00 90.00 169 GLN A O 1
ATOM 1236 N N . GLU A 1 170 ? -6.769 -7.748 39.773 1.00 93.25 170 GLU A N 1
ATOM 1237 C CA . GLU A 1 170 ? -5.710 -6.774 39.513 1.00 93.25 170 GLU A CA 1
ATOM 1238 C C . GLU A 1 170 ? -4.421 -7.460 39.052 1.00 93.25 170 GLU A C 1
ATOM 1240 O O . GLU A 1 170 ? -3.790 -6.997 38.103 1.00 93.25 170 GLU A O 1
ATOM 1245 N N . ALA A 1 171 ? -4.035 -8.580 39.672 1.00 93.50 171 ALA A N 1
ATOM 1246 C CA . ALA A 1 171 ? -2.876 -9.364 39.252 1.00 93.50 171 ALA A CA 1
ATOM 1247 C C . ALA A 1 171 ? -3.061 -9.953 37.842 1.00 93.50 171 ALA A C 1
ATOM 1249 O O . ALA A 1 171 ? -2.142 -9.878 37.026 1.00 93.50 171 ALA A O 1
ATOM 1250 N N . ALA A 1 172 ? -4.248 -10.478 37.520 1.00 92.44 172 ALA A N 1
ATOM 1251 C CA . ALA A 1 172 ? -4.569 -10.972 36.181 1.00 92.44 172 ALA A CA 1
ATOM 1252 C C . ALA A 1 172 ? -4.499 -9.853 35.125 1.00 92.44 172 ALA A C 1
ATOM 1254 O O . ALA A 1 172 ? -3.835 -10.025 34.103 1.00 92.44 172 ALA A O 1
ATOM 1255 N N . ALA A 1 173 ? -5.080 -8.683 35.408 1.00 91.19 173 ALA A N 1
ATOM 1256 C CA . ALA A 1 173 ? -5.030 -7.522 34.519 1.00 91.19 173 ALA A CA 1
ATOM 1257 C C . ALA A 1 173 ? -3.598 -6.984 34.335 1.00 91.19 173 ALA A C 1
ATOM 1259 O O . ALA A 1 173 ? -3.202 -6.616 33.227 1.00 91.19 173 ALA A O 1
ATOM 1260 N N . ARG A 1 174 ? -2.783 -6.972 35.401 1.00 95.44 174 ARG A N 1
ATOM 1261 C CA . ARG A 1 174 ? -1.358 -6.605 35.321 1.00 95.44 174 ARG A CA 1
ATOM 1262 C C . ARG A 1 174 ? -0.573 -7.586 34.450 1.00 95.44 174 ARG A C 1
ATOM 1264 O O . ARG A 1 174 ? 0.175 -7.140 33.583 1.00 95.44 174 ARG A O 1
ATOM 1271 N N . ASN A 1 175 ? -0.781 -8.892 34.624 1.00 94.06 175 ASN A N 1
ATOM 1272 C CA . ASN A 1 175 ? -0.136 -9.925 33.810 1.00 94.06 175 ASN A CA 1
ATOM 1273 C C . ASN A 1 175 ? -0.542 -9.833 32.330 1.00 94.06 175 ASN A C 1
ATOM 1275 O O . ASN A 1 175 ? 0.306 -9.982 31.450 1.00 94.06 175 ASN A O 1
ATOM 1279 N N . GLU A 1 176 ? -1.812 -9.542 32.042 1.00 91.31 176 GLU A N 1
ATOM 1280 C CA . GLU A 1 176 ? -2.301 -9.338 30.675 1.00 91.31 176 GLU A CA 1
ATOM 1281 C C . GLU A 1 176 ? -1.673 -8.094 30.028 1.00 91.31 176 GLU A C 1
ATOM 1283 O O . GLU A 1 176 ? -1.152 -8.173 28.912 1.00 91.31 176 GLU A O 1
ATOM 1288 N N . LEU A 1 177 ? -1.607 -6.969 30.753 1.00 90.31 177 LEU A N 1
ATOM 1289 C CA . LEU A 1 177 ? -0.918 -5.757 30.299 1.00 90.31 177 LEU A CA 1
ATOM 1290 C C . LEU A 1 177 ? 0.580 -5.991 30.061 1.00 90.31 177 LEU A C 1
ATOM 1292 O O . LEU A 1 177 ? 1.135 -5.491 29.081 1.00 90.31 177 LEU A O 1
ATOM 1296 N N . GLU A 1 178 ? 1.256 -6.748 30.925 1.00 93.56 178 GLU A N 1
ATOM 1297 C CA . GLU A 1 178 ? 2.654 -7.132 30.715 1.00 93.56 178 GLU A CA 1
ATOM 1298 C C . GLU A 1 178 ? 2.831 -8.050 29.501 1.00 93.56 178 GLU A C 1
ATOM 1300 O O . GLU A 1 178 ? 3.781 -7.869 28.734 1.00 93.56 178 GLU A O 1
ATOM 1305 N N . GLY A 1 179 ? 1.907 -8.989 29.282 1.00 93.44 179 GLY A N 1
ATOM 1306 C CA . GLY A 1 179 ? 1.869 -9.842 28.097 1.00 93.44 179 GLY A CA 1
ATOM 1307 C C . GLY A 1 179 ? 1.700 -9.039 26.805 1.00 93.44 179 GLY A C 1
ATOM 1308 O O . GLY A 1 179 ? 2.457 -9.240 25.854 1.00 93.44 179 GLY A O 1
ATOM 1309 N N . LEU A 1 180 ? 0.773 -8.077 26.781 1.00 90.88 180 LEU A N 1
ATOM 1310 C CA . LEU A 1 180 ? 0.569 -7.173 25.644 1.00 90.88 180 LEU A CA 1
ATOM 1311 C C . LEU A 1 180 ? 1.788 -6.276 25.399 1.00 90.88 180 LEU A C 1
ATOM 1313 O O . LEU A 1 180 ? 2.218 -6.132 24.257 1.00 90.88 180 LEU A O 1
ATOM 1317 N N . ARG A 1 181 ? 2.415 -5.743 26.457 1.00 93.50 181 ARG A N 1
ATOM 1318 C CA . ARG A 1 181 ? 3.666 -4.972 26.344 1.00 93.50 181 ARG A CA 1
ATOM 1319 C C . ARG A 1 181 ? 4.815 -5.805 25.775 1.00 93.50 181 ARG A C 1
ATOM 1321 O O . ARG A 1 181 ? 5.601 -5.283 24.989 1.00 93.50 181 ARG A O 1
ATOM 1328 N N . LYS A 1 182 ? 4.941 -7.082 26.157 1.00 94.62 182 LYS A N 1
ATOM 1329 C CA . LYS A 1 182 ? 5.951 -7.993 25.586 1.00 94.62 182 LYS A CA 1
ATOM 1330 C C . LYS A 1 182 ? 5.696 -8.249 24.101 1.00 94.62 182 LYS A C 1
ATOM 1332 O O . LYS A 1 182 ? 6.625 -8.090 23.316 1.00 94.62 182 LYS A O 1
ATOM 1337 N N . LYS A 1 183 ? 4.448 -8.538 23.717 1.00 92.56 183 LYS A N 1
ATOM 1338 C CA . LYS A 1 183 ? 4.056 -8.719 22.309 1.00 92.56 183 LYS A CA 1
ATOM 1339 C C . LYS A 1 183 ? 4.332 -7.470 21.473 1.00 92.56 183 LYS A C 1
ATOM 1341 O O . LYS A 1 183 ? 4.906 -7.590 20.398 1.00 92.56 183 LYS A O 1
ATOM 1346 N N . LEU A 1 184 ? 4.005 -6.279 21.984 1.00 91.06 184 LEU A N 1
ATOM 1347 C CA . LEU A 1 184 ? 4.296 -5.016 21.300 1.00 91.06 184 LEU A CA 1
ATOM 1348 C C . LEU A 1 184 ? 5.805 -4.859 21.047 1.00 91.06 184 LEU A C 1
ATOM 1350 O O . LEU A 1 184 ? 6.219 -4.645 19.912 1.00 91.06 184 LEU A O 1
ATOM 1354 N N . ARG A 1 185 ? 6.637 -5.083 22.073 1.00 94.81 185 ARG A N 1
ATOM 1355 C CA . ARG A 1 185 ? 8.104 -5.034 21.938 1.00 94.81 185 ARG A CA 1
ATOM 1356 C C . ARG A 1 185 ? 8.645 -6.069 20.954 1.00 94.81 185 ARG A C 1
ATOM 1358 O O . ARG A 1 185 ? 9.619 -5.806 20.260 1.00 94.81 185 ARG A O 1
ATOM 1365 N N . GLU A 1 186 ? 8.062 -7.263 20.905 1.00 93.62 186 GLU A N 1
ATOM 1366 C CA . GLU A 1 186 ? 8.430 -8.281 19.915 1.00 93.62 186 GLU A CA 1
ATOM 1367 C C . GLU A 1 186 ? 8.054 -7.843 18.498 1.00 93.62 186 GLU A C 1
ATOM 1369 O O . GLU A 1 186 ? 8.871 -7.984 17.590 1.00 93.62 186 GLU A O 1
ATOM 1374 N N . THR A 1 187 ? 6.873 -7.247 18.306 1.00 88.19 187 THR A N 1
ATOM 1375 C CA . THR A 1 187 ? 6.477 -6.697 17.004 1.00 88.19 187 THR A CA 1
ATOM 1376 C C . THR A 1 187 ? 7.364 -5.531 16.576 1.00 88.19 187 THR A C 1
ATOM 1378 O O . THR A 1 187 ? 7.804 -5.520 15.433 1.00 88.19 187 THR A O 1
ATOM 1381 N N . GLU A 1 188 ? 7.719 -4.614 17.483 1.00 91.00 188 GLU A N 1
ATOM 1382 C CA . GLU A 1 188 ? 8.656 -3.511 17.220 1.00 91.00 188 GLU A CA 1
ATOM 1383 C C . GLU A 1 188 ? 10.022 -4.044 16.770 1.00 91.00 188 GLU A C 1
ATOM 1385 O O . GLU A 1 188 ? 10.516 -3.649 15.718 1.00 91.00 188 GLU A O 1
ATOM 1390 N N . ARG A 1 189 ? 10.581 -5.038 17.476 1.00 94.12 189 ARG A N 1
ATOM 1391 C CA . ARG A 1 189 ? 11.837 -5.698 17.072 1.00 94.12 189 ARG A CA 1
ATOM 1392 C C . ARG A 1 189 ? 11.728 -6.407 15.723 1.00 94.12 189 ARG A C 1
ATOM 1394 O O . ARG A 1 189 ? 12.709 -6.478 14.986 1.00 94.12 189 ARG A O 1
ATOM 1401 N N . ASN A 1 190 ? 10.571 -6.984 15.395 1.00 92.31 190 ASN A N 1
ATOM 1402 C CA . ASN A 1 190 ? 10.347 -7.603 14.087 1.00 92.31 190 ASN A CA 1
ATOM 1403 C C . ASN A 1 190 ? 10.318 -6.543 12.982 1.00 92.31 190 ASN A C 1
ATOM 1405 O O . ASN A 1 190 ? 10.998 -6.718 11.974 1.00 92.31 190 ASN A O 1
ATOM 1409 N N . TYR A 1 191 ? 9.611 -5.430 13.192 1.00 90.69 191 TYR A N 1
ATOM 1410 C CA . TYR A 1 191 ? 9.604 -4.306 12.257 1.00 90.69 191 TYR A CA 1
ATOM 1411 C C . TYR A 1 191 ? 10.999 -3.698 12.090 1.00 90.69 191 TYR A C 1
ATOM 1413 O O . TYR A 1 191 ? 11.414 -3.455 10.962 1.00 90.69 191 TYR A O 1
ATOM 1421 N N . GLU A 1 192 ? 11.767 -3.524 13.168 1.00 92.94 192 GLU A N 1
ATOM 1422 C CA . GLU A 1 192 ? 13.156 -3.054 13.102 1.00 92.94 192 GLU A CA 1
ATOM 1423 C C . GLU A 1 192 ? 14.047 -3.994 12.278 1.00 92.94 192 GLU A C 1
ATOM 1425 O O . GLU A 1 192 ? 14.839 -3.525 11.461 1.00 92.94 192 GLU A O 1
ATOM 1430 N N . ARG A 1 193 ? 13.902 -5.318 12.443 1.00 93.06 193 ARG A N 1
ATOM 1431 C CA . ARG A 1 193 ? 14.641 -6.308 11.640 1.00 93.06 193 ARG A CA 1
ATOM 1432 C C . ARG A 1 193 ? 14.289 -6.221 10.159 1.00 93.06 193 ARG A C 1
ATOM 1434 O O . ARG A 1 193 ? 15.199 -6.138 9.339 1.00 93.06 193 ARG A O 1
ATOM 1441 N N . VAL A 1 194 ? 13.000 -6.156 9.835 1.00 91.56 194 VAL A N 1
ATOM 1442 C CA . VAL A 1 194 ? 12.514 -6.026 8.454 1.00 91.56 194 VAL A CA 1
ATOM 1443 C C . VAL A 1 194 ? 12.981 -4.707 7.828 1.00 91.56 194 VAL A C 1
ATOM 1445 O O . VAL A 1 194 ? 13.446 -4.687 6.693 1.00 91.56 194 VAL A O 1
ATOM 1448 N N . VAL A 1 195 ? 12.951 -3.598 8.574 1.00 91.00 195 VAL A N 1
ATOM 1449 C CA . VAL A 1 195 ? 13.479 -2.304 8.108 1.00 91.00 195 VAL A CA 1
ATOM 1450 C C . VAL A 1 195 ? 14.983 -2.384 7.840 1.00 91.00 195 VAL A C 1
ATOM 1452 O O . VAL A 1 195 ? 15.449 -1.853 6.833 1.00 91.00 195 VAL A O 1
ATOM 1455 N N . GLN A 1 196 ? 15.755 -3.062 8.694 1.00 93.25 196 GLN A N 1
ATOM 1456 C CA . GLN A 1 196 ? 17.185 -3.276 8.453 1.00 93.25 196 GLN A CA 1
ATOM 1457 C C . GLN A 1 196 ? 17.448 -4.172 7.237 1.00 93.25 196 GLN A C 1
ATOM 1459 O O . GLN A 1 196 ? 18.386 -3.907 6.489 1.00 93.25 196 GLN A O 1
ATOM 1464 N N . GLU A 1 197 ? 16.647 -5.217 7.020 1.00 91.56 197 GLU A N 1
ATOM 1465 C CA . GLU A 1 197 ? 16.724 -6.074 5.830 1.00 91.56 197 GLU A CA 1
ATOM 1466 C C . GLU A 1 197 ? 16.442 -5.269 4.558 1.00 91.56 197 GLU A C 1
ATOM 1468 O O . GLU A 1 197 ? 17.306 -5.220 3.684 1.00 91.56 197 GLU A O 1
ATOM 1473 N N . PHE A 1 198 ? 15.351 -4.500 4.515 1.00 91.56 198 PHE A N 1
ATOM 1474 C CA . PHE A 1 198 ? 15.057 -3.606 3.391 1.00 91.56 198 PHE A CA 1
ATOM 1475 C C . PHE A 1 198 ? 16.139 -2.544 3.167 1.00 91.56 198 PHE A C 1
ATOM 1477 O O . PHE A 1 198 ? 16.441 -2.194 2.028 1.00 91.56 198 PHE A O 1
ATOM 1484 N N . GLN A 1 199 ? 16.764 -2.019 4.226 1.00 91.50 199 GLN A N 1
ATOM 1485 C CA . GLN A 1 199 ? 17.891 -1.091 4.082 1.00 91.50 199 GLN A CA 1
ATOM 1486 C C . GLN A 1 199 ? 19.127 -1.767 3.475 1.00 91.50 199 GLN A C 1
ATOM 1488 O O . GLN A 1 199 ? 19.816 -1.147 2.656 1.00 91.50 199 GLN A O 1
ATOM 1493 N N . ARG A 1 200 ? 19.413 -3.023 3.844 1.00 92.12 200 ARG A N 1
ATOM 1494 C CA . ARG A 1 200 ? 20.504 -3.811 3.249 1.00 92.12 200 ARG A CA 1
ATOM 1495 C C . ARG A 1 200 ? 20.212 -4.129 1.788 1.00 92.12 200 ARG A C 1
ATOM 1497 O O . ARG A 1 200 ? 21.069 -3.855 0.955 1.00 92.12 200 ARG A O 1
ATOM 1504 N N . GLU A 1 201 ? 19.016 -4.616 1.473 1.00 92.50 201 GLU A N 1
ATOM 1505 C CA . GLU A 1 201 ? 18.580 -4.904 0.101 1.00 92.50 201 GLU A CA 1
ATOM 1506 C C . GLU A 1 201 ? 18.614 -3.652 -0.772 1.00 92.50 201 GLU A C 1
ATOM 1508 O O . GLU A 1 201 ? 19.188 -3.674 -1.856 1.00 92.50 201 GLU A O 1
ATOM 1513 N N . ARG A 1 202 ? 18.102 -2.517 -0.275 1.00 92.44 202 ARG A N 1
ATOM 1514 C CA . ARG A 1 202 ? 18.192 -1.234 -0.982 1.00 92.44 202 ARG A CA 1
ATOM 1515 C C . ARG A 1 202 ? 19.645 -0.863 -1.264 1.00 92.44 202 ARG A C 1
ATOM 1517 O O . ARG A 1 202 ? 19.956 -0.475 -2.380 1.00 92.44 202 ARG A O 1
ATOM 1524 N N . SER A 1 203 ? 20.535 -1.001 -0.281 1.00 92.12 203 SER A N 1
ATOM 1525 C CA . SER A 1 203 ? 21.960 -0.678 -0.452 1.00 92.12 203 SER A CA 1
ATOM 1526 C C . SER A 1 203 ? 22.651 -1.621 -1.446 1.00 92.12 203 SER A C 1
ATOM 1528 O O . SER A 1 203 ? 23.460 -1.166 -2.249 1.00 92.12 203 SER A O 1
ATOM 1530 N N . GLN A 1 204 ? 22.306 -2.912 -1.439 1.00 91.88 204 GLN A N 1
ATOM 1531 C CA . GLN A 1 204 ? 22.799 -3.899 -2.406 1.00 91.88 204 GLN A CA 1
ATOM 1532 C C . GLN A 1 204 ? 22.293 -3.610 -3.823 1.00 91.88 204 GLN A C 1
ATOM 1534 O O . GLN A 1 204 ? 23.076 -3.642 -4.769 1.00 91.88 204 GLN A O 1
ATOM 1539 N N . LEU A 1 205 ? 21.009 -3.273 -3.976 1.00 91.00 205 LEU A N 1
ATOM 1540 C CA . LEU A 1 205 ? 20.424 -2.887 -5.259 1.00 91.00 205 LEU A CA 1
ATOM 1541 C C . LEU A 1 205 ? 21.027 -1.580 -5.777 1.00 91.00 205 LEU A C 1
ATOM 1543 O O . LEU A 1 205 ? 21.347 -1.494 -6.957 1.00 91.00 205 LEU A O 1
ATOM 1547 N N . THR A 1 206 ? 21.258 -0.589 -4.912 1.00 91.44 206 THR A N 1
ATOM 1548 C CA . THR A 1 206 ? 21.960 0.647 -5.283 1.00 91.44 206 THR A CA 1
ATOM 1549 C C . THR A 1 206 ? 23.377 0.350 -5.772 1.00 91.44 206 THR A C 1
ATOM 1551 O O . THR A 1 206 ? 23.735 0.798 -6.856 1.00 91.44 206 THR A O 1
ATOM 1554 N N . GLN A 1 207 ? 24.148 -0.479 -5.060 1.00 92.25 207 GLN A N 1
ATOM 1555 C CA . GLN A 1 207 ? 25.487 -0.894 -5.503 1.00 92.25 207 GLN A CA 1
ATOM 1556 C C . GLN A 1 207 ? 25.453 -1.665 -6.831 1.00 92.25 207 GLN A C 1
ATOM 1558 O O . GLN A 1 207 ? 26.318 -1.465 -7.684 1.00 92.25 207 GLN A O 1
ATOM 1563 N N . ALA A 1 208 ? 24.454 -2.527 -7.039 1.00 91.00 208 ALA A N 1
ATOM 1564 C CA . ALA A 1 208 ? 24.279 -3.255 -8.293 1.00 91.00 208 ALA A CA 1
ATOM 1565 C C . ALA A 1 208 ? 23.944 -2.308 -9.457 1.00 91.00 208 ALA A C 1
ATOM 1567 O O . ALA A 1 208 ? 24.541 -2.417 -10.527 1.00 91.00 208 ALA A O 1
ATOM 1568 N N . VAL A 1 209 ? 23.048 -1.340 -9.243 1.00 90.75 209 VAL A N 1
ATOM 1569 C CA . VAL A 1 209 ? 22.705 -0.311 -10.235 1.00 90.75 209 VAL A CA 1
ATOM 1570 C C . VAL A 1 209 ? 23.913 0.569 -10.543 1.00 90.75 209 VAL A C 1
ATOM 1572 O O . VAL A 1 209 ? 24.200 0.806 -11.713 1.00 90.75 209 VAL A O 1
ATOM 1575 N N . GLU A 1 210 ? 24.667 1.009 -9.537 1.00 92.56 210 GLU A N 1
ATOM 1576 C CA . GLU A 1 210 ? 25.904 1.778 -9.723 1.00 92.56 210 GLU A CA 1
ATOM 1577 C C . GLU A 1 210 ? 26.954 0.979 -10.506 1.00 92.56 210 GLU A C 1
ATOM 1579 O O . GLU A 1 210 ? 27.578 1.516 -11.425 1.00 92.56 210 GLU A O 1
ATOM 1584 N N . SER A 1 211 ? 27.105 -0.315 -10.205 1.00 93.12 211 SER A N 1
ATOM 1585 C CA . SER A 1 211 ? 28.002 -1.226 -10.922 1.00 93.12 211 SER A CA 1
ATOM 1586 C C . SER A 1 211 ? 27.605 -1.382 -12.392 1.00 93.12 211 SER A C 1
ATOM 1588 O O . SER A 1 211 ? 28.441 -1.169 -13.270 1.00 93.12 211 SER A O 1
ATOM 1590 N N . VAL A 1 212 ? 26.330 -1.668 -12.680 1.00 91.25 212 VAL A N 1
ATOM 1591 C CA . VAL A 1 212 ? 25.813 -1.797 -14.054 1.00 91.25 212 VAL A CA 1
ATOM 1592 C C . VAL A 1 212 ? 25.902 -0.469 -14.803 1.00 91.25 212 VAL A C 1
ATOM 1594 O O . VAL A 1 212 ? 26.290 -0.442 -15.967 1.00 91.25 212 VAL A O 1
ATOM 1597 N N . THR A 1 213 ? 25.621 0.652 -14.141 1.00 92.38 213 THR A N 1
ATOM 1598 C CA . THR A 1 213 ? 25.748 1.985 -14.747 1.00 92.38 213 THR A CA 1
ATOM 1599 C C . THR A 1 213 ? 27.210 2.300 -15.079 1.00 92.38 213 THR A C 1
ATOM 1601 O O . THR A 1 213 ? 27.496 2.854 -16.138 1.00 92.38 213 THR A O 1
ATOM 1604 N N . SER A 1 214 ? 28.156 1.919 -14.214 1.00 90.56 214 SER A N 1
ATOM 1605 C CA . SER A 1 214 ? 29.595 2.036 -14.483 1.00 90.56 214 SER A CA 1
ATOM 1606 C C . SER A 1 214 ? 30.027 1.160 -15.667 1.00 90.56 214 SER A C 1
ATOM 1608 O O . SER A 1 214 ? 30.700 1.649 -16.573 1.00 90.56 214 SER A O 1
ATOM 1610 N N . GLN A 1 215 ? 29.568 -0.096 -15.721 1.00 89.81 215 GLN A N 1
ATOM 1611 C CA . GLN A 1 215 ? 29.820 -1.004 -16.849 1.00 89.81 215 GLN A CA 1
ATOM 1612 C C . GLN A 1 215 ? 29.245 -0.464 -18.162 1.00 89.81 215 GLN A C 1
ATOM 1614 O O . GLN A 1 215 ? 29.919 -0.506 -19.186 1.00 89.81 215 GLN A O 1
ATOM 1619 N N . LEU A 1 216 ? 28.032 0.094 -18.135 1.00 90.81 216 LEU A N 1
ATOM 1620 C CA . LEU A 1 216 ? 27.408 0.699 -19.309 1.00 90.81 216 LEU A CA 1
ATOM 1621 C C . LEU A 1 216 ? 28.212 1.903 -19.809 1.00 90.81 216 LEU A C 1
ATOM 1623 O O . LEU A 1 216 ? 28.461 2.006 -21.005 1.00 90.81 216 LEU A O 1
ATOM 1627 N N . ARG A 1 217 ? 28.673 2.783 -18.910 1.00 91.56 217 ARG A N 1
ATOM 1628 C CA . ARG A 1 217 ? 29.548 3.910 -19.278 1.00 91.56 217 ARG A CA 1
ATOM 1629 C C . ARG A 1 217 ? 30.880 3.433 -19.860 1.00 91.56 217 ARG A C 1
ATOM 1631 O O . ARG A 1 217 ? 31.356 4.012 -20.832 1.00 91.56 217 ARG A O 1
ATOM 1638 N N . GLN A 1 218 ? 31.464 2.376 -19.297 1.00 91.12 218 GLN A N 1
ATOM 1639 C CA . GLN A 1 218 ? 32.701 1.788 -19.805 1.00 91.12 218 GLN A CA 1
ATOM 1640 C C . GLN A 1 218 ? 32.513 1.180 -21.203 1.00 91.12 218 GLN A C 1
ATOM 1642 O O . GLN A 1 218 ? 33.342 1.410 -22.080 1.00 91.12 218 GLN A O 1
ATOM 1647 N N . GLU A 1 219 ? 31.429 0.436 -21.437 1.00 85.50 219 GLU A N 1
ATOM 1648 C CA . GLU A 1 219 ? 31.122 -0.120 -22.760 1.00 85.50 219 GLU A CA 1
ATOM 1649 C C . GLU A 1 219 ? 30.792 0.979 -23.775 1.00 85.50 219 GLU A C 1
ATOM 1651 O O . GLU A 1 219 ? 31.288 0.920 -24.895 1.00 85.50 219 GLU A O 1
ATOM 1656 N N . MET A 1 220 ? 30.050 2.021 -23.389 1.00 88.19 220 MET A N 1
ATOM 1657 C CA . MET A 1 220 ? 29.819 3.204 -24.230 1.00 88.19 220 MET A CA 1
ATOM 1658 C C . MET A 1 220 ? 31.144 3.846 -24.668 1.00 88.19 220 MET A C 1
ATOM 1660 O O . MET A 1 220 ? 31.384 3.991 -25.863 1.00 88.19 220 MET A O 1
ATOM 1664 N N . SER A 1 221 ? 32.050 4.119 -23.723 1.00 89.88 221 SER A N 1
ATOM 1665 C CA . SER A 1 221 ? 33.379 4.675 -24.014 1.00 89.88 221 SER A CA 1
ATOM 1666 C C . SER A 1 221 ? 34.211 3.755 -24.915 1.00 89.88 221 SER A C 1
ATOM 1668 O O . SER A 1 221 ? 34.819 4.214 -25.880 1.00 89.88 221 SER A O 1
ATOM 1670 N N . ARG A 1 222 ? 34.182 2.438 -24.677 1.00 92.25 222 ARG A N 1
ATOM 1671 C CA . ARG A 1 222 ? 34.864 1.453 -25.528 1.00 92.25 222 ARG A CA 1
ATOM 1672 C C . ARG A 1 222 ? 34.316 1.440 -26.960 1.00 92.25 222 ARG A C 1
ATOM 1674 O O . ARG A 1 222 ? 35.084 1.278 -27.908 1.00 92.25 222 ARG A O 1
ATOM 1681 N N . ARG A 1 223 ? 32.999 1.593 -27.133 1.00 88.25 223 ARG A N 1
ATOM 1682 C CA . ARG A 1 223 ? 32.352 1.671 -28.454 1.00 88.25 223 ARG A CA 1
ATOM 1683 C C . ARG A 1 223 ? 32.677 2.976 -29.167 1.00 88.25 223 ARG A C 1
ATOM 1685 O O . ARG A 1 223 ? 32.934 2.942 -30.365 1.00 88.25 223 ARG A O 1
ATOM 1692 N N . GLU A 1 224 ? 32.720 4.093 -28.451 1.00 90.06 224 GLU A N 1
ATOM 1693 C CA . GLU A 1 224 ? 33.154 5.384 -28.994 1.00 90.06 224 GLU A CA 1
ATOM 1694 C C . GLU A 1 224 ? 34.610 5.329 -29.483 1.00 90.06 224 GLU A C 1
ATOM 1696 O O . GLU A 1 224 ? 34.897 5.755 -30.602 1.00 90.06 224 GLU A O 1
ATOM 1701 N N . GLU A 1 225 ? 35.517 4.721 -28.712 1.00 89.62 225 GLU A N 1
ATOM 1702 C CA . GLU A 1 225 ? 36.907 4.488 -29.131 1.00 89.62 225 GLU A CA 1
ATOM 1703 C C . GLU A 1 225 ? 36.998 3.590 -30.377 1.00 89.62 225 GLU A C 1
ATOM 1705 O O . GLU A 1 225 ? 37.798 3.848 -31.282 1.00 89.62 225 GLU A O 1
ATOM 1710 N N . GLU A 1 226 ? 36.175 2.540 -30.459 1.00 90.06 226 GLU A N 1
ATOM 1711 C CA . GLU A 1 226 ? 36.117 1.663 -31.630 1.00 90.06 226 GLU A CA 1
ATOM 1712 C C . GLU A 1 226 ? 35.604 2.399 -32.876 1.00 90.06 226 GLU A C 1
ATOM 1714 O O . GLU A 1 226 ? 36.201 2.257 -33.948 1.00 90.06 226 GLU A O 1
ATOM 1719 N N . ILE A 1 227 ? 34.556 3.217 -32.734 1.00 89.31 227 ILE A N 1
ATOM 1720 C CA . ILE A 1 227 ? 34.023 4.066 -33.806 1.00 89.31 227 ILE A CA 1
ATOM 1721 C C . ILE A 1 227 ? 35.102 5.045 -34.274 1.00 89.31 227 ILE A C 1
ATOM 1723 O O . ILE A 1 227 ? 35.425 5.053 -35.461 1.00 89.31 227 ILE A O 1
ATOM 1727 N N . ALA A 1 228 ? 35.753 5.774 -33.362 1.00 90.56 228 ALA A N 1
ATOM 1728 C CA . ALA A 1 228 ? 36.825 6.713 -33.700 1.00 90.56 228 ALA A CA 1
ATOM 1729 C C . ALA A 1 228 ? 38.006 6.022 -34.411 1.00 90.56 228 ALA A C 1
ATOM 1731 O O . ALA A 1 228 ? 38.572 6.547 -35.377 1.00 90.56 228 ALA A O 1
ATOM 1732 N N . ARG A 1 229 ? 38.366 4.802 -33.986 1.00 92.06 229 ARG A N 1
ATOM 1733 C CA . ARG A 1 229 ? 39.402 3.990 -34.642 1.00 92.06 229 ARG A CA 1
ATOM 1734 C C . ARG A 1 229 ? 38.998 3.590 -36.062 1.00 92.06 229 ARG A C 1
ATOM 1736 O O . ARG A 1 229 ? 39.830 3.657 -36.968 1.00 92.06 229 ARG A O 1
ATOM 1743 N N . LEU A 1 230 ? 37.750 3.166 -36.266 1.00 87.88 230 LEU A N 1
ATOM 1744 C CA . LEU A 1 230 ? 37.224 2.793 -37.584 1.00 87.88 230 LEU A CA 1
ATOM 1745 C C . LEU A 1 230 ? 37.092 4.007 -38.510 1.00 87.88 230 LEU A C 1
ATOM 1747 O O . LEU A 1 230 ? 37.438 3.907 -39.687 1.00 87.88 230 LEU A O 1
ATOM 1751 N N . GLU A 1 231 ? 36.668 5.157 -37.993 1.00 90.06 231 GLU A N 1
ATOM 1752 C CA . GLU A 1 231 ? 36.602 6.417 -38.735 1.00 90.06 231 GLU A CA 1
ATOM 1753 C C . GLU A 1 231 ? 37.994 6.887 -39.169 1.00 90.06 231 GLU A C 1
ATOM 1755 O O . GLU A 1 231 ? 38.193 7.214 -40.340 1.00 90.06 231 GLU A O 1
ATOM 1760 N N . SER A 1 232 ? 38.989 6.822 -38.278 1.00 90.00 232 SER A N 1
ATOM 1761 C CA . SER A 1 232 ? 40.391 7.112 -38.608 1.00 90.00 232 SER A CA 1
ATOM 1762 C C . SER A 1 232 ? 40.943 6.149 -39.670 1.00 90.00 232 SER A C 1
ATOM 1764 O O . SER A 1 232 ? 41.548 6.570 -40.664 1.00 90.00 232 SER A O 1
ATOM 1766 N N . ALA A 1 233 ? 40.674 4.846 -39.529 1.00 88.88 233 ALA A N 1
ATOM 1767 C CA . ALA A 1 233 ? 41.058 3.844 -40.520 1.00 88.88 233 ALA A CA 1
ATOM 1768 C C . ALA A 1 233 ? 40.393 4.104 -41.886 1.00 88.88 233 ALA A C 1
ATOM 1770 O O . ALA A 1 233 ? 41.053 4.030 -42.923 1.00 88.88 233 ALA A O 1
ATOM 1771 N N . ASN A 1 234 ? 39.116 4.484 -41.910 1.00 88.50 234 ASN A N 1
ATOM 1772 C CA . ASN A 1 234 ? 38.403 4.808 -43.142 1.00 88.50 234 ASN A CA 1
ATOM 1773 C C . ASN A 1 234 ? 38.933 6.104 -43.786 1.00 88.50 234 ASN A C 1
ATOM 1775 O O . ASN A 1 234 ? 39.219 6.135 -44.984 1.00 88.50 234 ASN A O 1
ATOM 1779 N N . ALA A 1 235 ? 39.181 7.149 -42.992 1.00 89.75 235 ALA A N 1
ATOM 1780 C CA . ALA A 1 235 ? 39.774 8.399 -43.463 1.00 89.75 235 ALA A CA 1
ATOM 1781 C C . ALA A 1 235 ? 41.149 8.171 -44.118 1.00 89.75 235 ALA A C 1
ATOM 1783 O O . ALA A 1 235 ? 41.423 8.698 -45.201 1.00 89.75 235 ALA A O 1
ATOM 1784 N N . THR A 1 236 ? 41.994 7.325 -43.516 1.00 90.44 236 THR A N 1
ATOM 1785 C CA . THR A 1 236 ? 43.301 6.963 -44.094 1.00 90.44 236 THR A CA 1
ATOM 1786 C C . THR A 1 236 ? 43.156 6.149 -45.383 1.00 90.44 236 THR A C 1
ATOM 1788 O O . THR A 1 236 ? 43.860 6.430 -46.357 1.00 90.44 236 THR A O 1
ATOM 1791 N N . ALA A 1 237 ? 42.211 5.206 -45.453 1.00 89.06 237 ALA A N 1
ATOM 1792 C CA . ALA A 1 237 ? 41.926 4.441 -46.667 1.00 89.06 237 ALA A CA 1
ATOM 1793 C C . ALA A 1 237 ? 41.444 5.344 -47.820 1.00 89.06 237 ALA A C 1
ATOM 1795 O O . ALA A 1 237 ? 41.945 5.242 -48.945 1.00 89.06 237 ALA A O 1
ATOM 1796 N N . ILE A 1 238 ? 40.541 6.290 -47.541 1.00 87.69 238 ILE A N 1
ATOM 1797 C CA . ILE A 1 238 ? 40.069 7.287 -48.513 1.00 87.69 238 ILE A CA 1
ATOM 1798 C C . ILE A 1 238 ? 41.227 8.181 -48.979 1.00 87.69 238 ILE A C 1
ATOM 1800 O O . ILE A 1 238 ? 41.358 8.440 -50.177 1.00 87.69 238 ILE A O 1
ATOM 1804 N N . ALA A 1 239 ? 42.099 8.628 -48.071 1.00 90.56 239 ALA A N 1
ATOM 1805 C CA . ALA A 1 239 ? 43.269 9.434 -48.422 1.00 90.56 239 ALA A CA 1
ATOM 1806 C C . ALA A 1 239 ? 44.248 8.667 -49.336 1.00 90.56 239 ALA A C 1
ATOM 1808 O O . ALA A 1 239 ? 44.736 9.215 -50.333 1.00 90.56 239 ALA A O 1
ATOM 1809 N N . GLN A 1 240 ? 44.485 7.379 -49.062 1.00 90.50 240 GLN A N 1
ATOM 1810 C CA . GLN A 1 240 ? 45.308 6.512 -49.912 1.00 90.50 240 GLN A CA 1
ATOM 1811 C C . GLN A 1 240 ? 44.692 6.330 -51.303 1.00 90.50 240 GLN A C 1
ATOM 1813 O O . GLN A 1 240 ? 45.400 6.449 -52.307 1.00 90.50 240 GLN A O 1
ATOM 1818 N N . LEU A 1 241 ? 43.379 6.090 -51.384 1.00 89.62 241 LEU A N 1
ATOM 1819 C CA . LEU A 1 241 ? 42.661 5.985 -52.657 1.00 89.62 241 LEU A CA 1
ATOM 1820 C C . LEU A 1 241 ? 42.737 7.289 -53.459 1.00 89.62 241 LEU A C 1
ATOM 1822 O O . LEU A 1 241 ? 43.078 7.248 -54.642 1.00 89.62 241 LEU A O 1
ATOM 1826 N N . LYS A 1 242 ? 42.524 8.447 -52.818 1.00 92.06 242 LYS A N 1
ATOM 1827 C CA . LYS A 1 242 ? 42.688 9.769 -53.451 1.00 92.06 242 LYS A CA 1
ATOM 1828 C C . LYS A 1 242 ? 44.102 9.963 -53.997 1.00 92.06 242 LYS A C 1
ATOM 1830 O O . LYS A 1 242 ? 44.260 10.410 -55.129 1.00 92.06 242 LYS A O 1
ATOM 1835 N N . THR A 1 243 ? 45.124 9.577 -53.236 1.00 89.44 243 THR A N 1
ATOM 1836 C CA . THR A 1 243 ? 46.531 9.696 -53.656 1.00 89.44 243 THR A CA 1
ATOM 1837 C C . THR A 1 243 ? 46.837 8.816 -54.865 1.00 89.44 243 THR A C 1
ATOM 1839 O O . THR A 1 243 ? 47.446 9.278 -55.831 1.00 89.44 243 THR A O 1
ATOM 1842 N N . ARG A 1 244 ? 46.377 7.557 -54.849 1.00 91.38 244 ARG A N 1
ATOM 1843 C CA . ARG A 1 244 ? 46.523 6.636 -55.986 1.00 91.38 244 ARG A CA 1
ATOM 1844 C C . ARG A 1 244 ? 45.825 7.176 -57.230 1.00 91.38 244 ARG A C 1
ATOM 1846 O O . ARG A 1 244 ? 46.417 7.162 -58.305 1.00 91.38 244 ARG A O 1
ATOM 1853 N N . TRP A 1 245 ? 44.613 7.706 -57.075 1.00 89.19 245 TRP A N 1
ATOM 1854 C CA . TRP A 1 245 ? 43.851 8.288 -58.177 1.00 89.19 245 TRP A CA 1
ATOM 1855 C C . TRP A 1 245 ? 44.534 9.533 -58.757 1.00 89.19 245 TRP A C 1
ATOM 1857 O O . TRP A 1 245 ? 44.721 9.628 -59.966 1.00 89.19 245 TRP A O 1
ATOM 1867 N N . GLN A 1 246 ? 45.021 10.443 -57.908 1.00 88.94 246 GLN A N 1
ATOM 1868 C CA . GLN A 1 246 ? 45.799 11.605 -58.350 1.00 88.94 246 GLN A CA 1
ATOM 1869 C C . GLN A 1 246 ? 47.105 11.209 -59.056 1.00 88.94 246 GLN A C 1
ATOM 1871 O O . GLN A 1 246 ? 47.495 11.852 -60.031 1.00 88.94 246 GLN A O 1
ATOM 1876 N N . ALA A 1 247 ? 47.794 10.164 -58.589 1.00 88.19 247 ALA A N 1
ATOM 1877 C CA . ALA A 1 247 ? 48.991 9.645 -59.248 1.00 88.19 247 ALA A CA 1
ATOM 1878 C C . ALA A 1 247 ? 48.665 9.042 -60.625 1.00 88.19 247 ALA A C 1
ATOM 1880 O O . ALA A 1 247 ? 49.375 9.312 -61.597 1.00 88.19 247 ALA A O 1
ATOM 1881 N N . GLN A 1 248 ? 47.567 8.286 -60.725 1.00 90.50 248 GLN A N 1
ATOM 1882 C CA . GLN A 1 248 ? 47.070 7.734 -61.985 1.00 90.50 248 GLN A CA 1
ATOM 1883 C C . GLN A 1 248 ? 46.693 8.844 -62.977 1.00 90.50 248 GLN A C 1
ATOM 1885 O O . GLN A 1 248 ? 47.100 8.789 -64.136 1.00 90.50 248 GLN A O 1
ATOM 1890 N N . GLU A 1 249 ? 46.002 9.885 -62.513 1.00 88.31 249 GLU A N 1
ATOM 1891 C CA . GLU A 1 249 ? 45.625 11.050 -63.316 1.00 88.31 249 GLU A CA 1
ATOM 1892 C C . GLU A 1 249 ? 46.857 11.823 -63.811 1.00 88.31 249 GLU A C 1
ATOM 1894 O O . GLU A 1 249 ? 46.965 12.164 -64.990 1.00 88.31 249 GLU A O 1
ATOM 1899 N N . LYS A 1 250 ? 47.855 12.044 -62.946 1.00 89.12 250 LYS A N 1
ATOM 1900 C CA . LYS A 1 250 ? 49.130 12.664 -63.348 1.00 89.12 250 LYS A CA 1
ATOM 1901 C C . LYS A 1 250 ? 49.852 11.839 -64.414 1.00 89.12 250 LYS A C 1
ATOM 1903 O O . LYS A 1 250 ? 50.337 12.413 -65.390 1.00 89.12 250 LYS A O 1
ATOM 1908 N N . ALA A 1 251 ? 49.895 10.515 -64.261 1.00 87.62 251 ALA A N 1
ATOM 1909 C CA . ALA A 1 251 ? 50.504 9.621 -65.242 1.00 87.62 251 ALA A CA 1
ATOM 1910 C C . ALA A 1 251 ? 49.756 9.643 -66.586 1.00 87.62 251 ALA A C 1
ATOM 1912 O O . ALA A 1 251 ? 50.393 9.660 -67.640 1.00 87.62 251 ALA A O 1
ATOM 1913 N N . ALA A 1 252 ? 48.420 9.691 -66.565 1.00 87.19 252 ALA A N 1
ATOM 1914 C CA . ALA A 1 252 ? 47.601 9.826 -67.768 1.00 87.19 252 ALA A CA 1
ATOM 1915 C C . ALA A 1 252 ? 47.861 11.162 -68.484 1.00 87.19 252 ALA A C 1
ATOM 1917 O O . ALA A 1 252 ? 48.097 11.178 -69.692 1.00 87.19 252 ALA A O 1
ATOM 1918 N N . ARG A 1 253 ? 47.932 12.273 -67.739 1.00 85.50 253 ARG A N 1
ATOM 1919 C CA . ARG A 1 253 ? 48.257 13.601 -68.287 1.00 85.50 253 ARG A CA 1
ATOM 1920 C C . ARG A 1 253 ? 49.667 13.694 -68.858 1.00 85.50 253 ARG A C 1
ATOM 1922 O O . ARG A 1 253 ? 49.862 14.363 -69.867 1.00 85.50 253 ARG A O 1
ATOM 1929 N N . GLU A 1 254 ? 50.659 13.066 -68.226 1.00 86.56 254 GLU A N 1
ATOM 1930 C CA . GLU A 1 254 ? 52.029 13.018 -68.757 1.00 86.56 254 GLU A CA 1
ATOM 1931 C C . GLU A 1 254 ? 52.077 12.228 -70.069 1.00 86.56 254 GLU A C 1
ATOM 1933 O O . GLU A 1 254 ? 52.622 12.711 -71.059 1.00 86.56 254 GLU A O 1
ATOM 1938 N N . LYS A 1 255 ? 51.424 11.057 -70.116 1.00 87.75 255 LYS A N 1
ATOM 1939 C CA . LYS A 1 255 ? 51.288 10.272 -71.352 1.00 87.75 255 LYS A CA 1
ATOM 1940 C C . LYS A 1 255 ? 50.596 11.071 -72.454 1.00 87.75 255 LYS A C 1
ATOM 1942 O O . LYS A 1 255 ? 51.064 11.046 -73.589 1.00 87.75 255 LYS A O 1
ATOM 1947 N N . TRP A 1 256 ? 49.541 11.813 -72.115 1.00 81.31 256 TRP A N 1
ATOM 1948 C CA . TRP A 1 256 ? 48.847 12.697 -73.050 1.00 81.31 256 TRP A CA 1
ATOM 1949 C C . TRP A 1 256 ? 49.760 13.816 -73.566 1.00 81.31 256 TRP A C 1
ATOM 1951 O O . TRP A 1 256 ? 49.858 14.009 -74.771 1.00 81.31 256 TRP A O 1
ATOM 1961 N N . ARG A 1 257 ? 50.518 14.490 -72.691 1.00 84.50 257 ARG A N 1
ATOM 1962 C CA . ARG A 1 257 ? 51.476 15.535 -73.097 1.00 84.50 257 ARG A CA 1
ATOM 1963 C C . ARG A 1 257 ? 52.586 15.003 -74.003 1.00 84.50 257 ARG A C 1
ATOM 1965 O O . ARG A 1 257 ? 52.942 15.666 -74.972 1.00 84.50 257 ARG A O 1
ATOM 1972 N N . ILE A 1 258 ? 53.117 13.813 -73.723 1.00 83.94 258 ILE A N 1
ATOM 1973 C CA . ILE A 1 258 ? 54.132 13.168 -74.571 1.00 83.94 258 ILE A CA 1
ATOM 1974 C C . ILE A 1 258 ? 53.537 12.788 -75.930 1.00 83.94 258 ILE A C 1
ATOM 1976 O O . ILE A 1 258 ? 54.184 12.999 -76.958 1.00 83.94 258 ILE A O 1
ATOM 1980 N N . ALA A 1 259 ? 52.317 12.242 -75.947 1.00 81.56 259 ALA A N 1
ATOM 1981 C CA . ALA A 1 259 ? 51.616 11.911 -77.182 1.00 81.56 259 ALA A CA 1
ATOM 1982 C C . ALA A 1 259 ? 51.343 13.169 -78.022 1.00 81.56 259 ALA A C 1
ATOM 1984 O O . ALA A 1 259 ? 51.646 13.177 -79.213 1.00 81.56 259 ALA A O 1
ATOM 1985 N N . GLU A 1 260 ? 50.889 14.258 -77.400 1.00 76.62 260 GLU A N 1
ATOM 1986 C CA . GLU A 1 260 ? 50.633 15.528 -78.083 1.00 76.62 260 GLU A CA 1
ATOM 1987 C C . GLU A 1 260 ? 51.931 16.175 -78.593 1.00 76.62 260 GLU A C 1
ATOM 1989 O O . GLU A 1 260 ? 51.987 16.654 -79.721 1.00 76.62 260 GLU A O 1
ATOM 1994 N N . ALA A 1 261 ? 53.024 16.124 -77.825 1.00 75.88 261 ALA A N 1
ATOM 1995 C CA . ALA A 1 261 ? 54.324 16.632 -78.268 1.00 75.88 261 ALA A CA 1
ATOM 1996 C C . ALA A 1 261 ? 54.886 15.851 -79.470 1.00 75.88 261 ALA A C 1
ATOM 1998 O O . ALA A 1 261 ? 55.501 16.445 -80.359 1.00 75.88 261 ALA A O 1
ATOM 1999 N N . LYS A 1 262 ? 54.667 14.528 -79.517 1.00 77.56 262 LYS A N 1
ATOM 2000 C CA . LYS A 1 262 ? 54.994 13.708 -80.694 1.00 77.56 262 LYS A CA 1
ATOM 2001 C C . LYS A 1 262 ? 54.116 14.087 -81.886 1.00 77.56 262 LYS A C 1
ATOM 2003 O O . LYS A 1 262 ? 54.650 14.331 -82.963 1.00 77.56 262 LYS A O 1
ATOM 2008 N N . ARG A 1 263 ? 52.807 14.240 -81.659 1.00 67.44 263 ARG A N 1
ATOM 2009 C CA . ARG A 1 263 ? 51.829 14.653 -82.676 1.00 67.44 263 ARG A CA 1
ATOM 2010 C C . ARG A 1 263 ? 52.185 16.000 -83.306 1.00 67.44 263 ARG A C 1
ATOM 2012 O O . ARG A 1 263 ? 52.095 16.145 -84.518 1.00 67.44 263 ARG A O 1
ATOM 2019 N N . ILE A 1 264 ? 52.630 16.970 -82.506 1.00 61.97 264 ILE A N 1
ATOM 2020 C CA . ILE A 1 264 ? 53.043 18.289 -82.999 1.00 61.97 264 ILE A CA 1
ATOM 2021 C C . ILE A 1 264 ? 54.307 18.179 -83.860 1.00 61.97 264 ILE A C 1
ATOM 2023 O O . ILE A 1 264 ? 54.313 18.719 -84.958 1.00 61.97 264 ILE A O 1
ATOM 2027 N N . LYS A 1 265 ? 55.347 17.451 -83.423 1.00 67.94 265 LYS A N 1
ATOM 2028 C CA . LYS A 1 265 ? 56.597 17.301 -84.198 1.00 67.94 265 LYS A CA 1
ATOM 2029 C C . LYS A 1 265 ? 56.401 16.633 -85.559 1.00 67.94 265 LYS A C 1
ATOM 2031 O O . LYS A 1 265 ? 57.084 16.997 -86.510 1.00 67.94 265 LYS A O 1
ATOM 2036 N N . GLU A 1 266 ? 55.510 15.654 -85.641 1.00 63.47 266 GLU A N 1
ATOM 2037 C CA . GLU A 1 266 ? 55.262 14.902 -86.874 1.00 63.47 266 GLU A CA 1
ATOM 2038 C C . GLU A 1 266 ? 54.410 15.709 -87.871 1.00 63.47 266 GLU A C 1
ATOM 2040 O O . GLU A 1 266 ? 54.606 15.614 -89.079 1.00 63.47 266 GLU A O 1
ATOM 2045 N N . ASN A 1 267 ? 53.546 16.599 -87.368 1.00 56.84 267 ASN A N 1
ATOM 2046 C CA . ASN A 1 267 ? 52.649 17.420 -88.183 1.00 56.84 267 ASN A CA 1
ATOM 2047 C C . ASN A 1 267 ? 53.313 18.691 -88.768 1.00 56.84 267 ASN A C 1
ATOM 2049 O O . ASN A 1 267 ? 52.894 19.169 -89.817 1.00 56.84 267 ASN A O 1
ATOM 2053 N N . THR A 1 268 ? 54.377 19.242 -88.165 1.00 54.28 268 THR A N 1
ATOM 2054 C CA . THR A 1 268 ? 55.068 20.435 -88.715 1.00 54.28 268 THR A CA 1
ATOM 2055 C C . THR A 1 268 ? 56.001 20.148 -89.901 1.00 54.28 268 THR A C 1
ATOM 2057 O O . THR A 1 268 ? 56.488 21.089 -90.518 1.00 54.28 268 THR A O 1
ATOM 2060 N N . LEU A 1 269 ? 56.274 18.880 -90.238 1.00 52.16 269 LEU A N 1
ATOM 2061 C CA . LEU A 1 269 ? 57.220 18.495 -91.301 1.00 52.16 269 LEU A CA 1
ATOM 2062 C C . LEU A 1 269 ? 56.556 18.107 -92.644 1.00 52.16 269 LEU A C 1
ATOM 2064 O O . LEU A 1 269 ? 57.278 17.824 -93.596 1.00 52.16 269 LEU A O 1
ATOM 2068 N N . GLN A 1 270 ? 55.217 18.115 -92.762 1.00 51.62 270 GLN A N 1
ATOM 2069 C CA . GLN A 1 270 ? 54.487 17.618 -93.953 1.00 51.62 270 GLN A CA 1
ATOM 2070 C C . GLN A 1 270 ? 53.507 18.621 -94.612 1.00 51.62 270 GLN A C 1
ATOM 2072 O O . GLN A 1 270 ? 52.877 18.289 -95.610 1.00 51.62 270 GLN A O 1
ATOM 2077 N N . SER A 1 271 ? 53.381 19.862 -94.123 1.00 51.22 271 SER A N 1
ATOM 2078 C CA . SER A 1 271 ? 52.323 20.813 -94.524 1.00 51.22 271 SER A CA 1
ATOM 2079 C C . SER A 1 271 ? 52.618 21.662 -95.774 1.00 51.22 271 SER A C 1
ATOM 2081 O O . SER A 1 271 ? 52.341 22.864 -95.796 1.00 51.22 271 SER A O 1
ATOM 2083 N N . LEU A 1 272 ? 53.151 21.054 -96.831 1.00 51.69 272 LEU A N 1
ATOM 2084 C CA . LEU A 1 272 ? 53.089 21.655 -98.163 1.00 51.69 272 LEU A CA 1
ATOM 2085 C C . LEU A 1 272 ? 51.614 21.613 -98.604 1.00 51.69 272 LEU A C 1
ATOM 2087 O O . LEU A 1 272 ? 51.113 20.574 -98.998 1.00 51.69 272 LEU A O 1
ATOM 2091 N N . GLU A 1 273 ? 50.928 22.729 -98.362 1.00 51.88 273 GLU A N 1
ATOM 2092 C CA . GLU A 1 273 ? 49.644 23.290 -98.827 1.00 51.88 273 GLU A CA 1
ATOM 2093 C C . GLU A 1 273 ? 48.447 22.433 -99.322 1.00 51.88 273 GLU A C 1
ATOM 2095 O O . GLU A 1 273 ? 47.367 22.626 -98.753 1.00 51.88 273 GLU A O 1
ATOM 2100 N N . PRO A 1 274 ? 48.498 21.545 -100.339 1.00 58.97 274 PRO A N 1
ATOM 2101 C CA . PRO A 1 274 ? 47.265 20.987 -100.921 1.00 58.97 274 PRO A CA 1
ATOM 2102 C C . PRO A 1 274 ? 46.474 20.024 -100.016 1.00 58.97 274 PRO A C 1
ATOM 2104 O O . PRO A 1 274 ? 45.244 19.973 -100.100 1.00 58.97 274 PRO A O 1
ATOM 2107 N N . ASP A 1 275 ? 47.137 19.321 -99.095 1.00 56.22 275 ASP A N 1
ATOM 2108 C CA . ASP A 1 275 ? 46.487 18.381 -98.165 1.00 56.22 275 ASP A CA 1
ATOM 2109 C C . ASP A 1 275 ? 45.683 19.085 -97.060 1.00 56.22 275 ASP A C 1
ATOM 2111 O O . ASP A 1 275 ? 44.736 18.521 -96.504 1.00 56.22 275 ASP A O 1
ATOM 2115 N N . ILE A 1 276 ? 45.990 20.356 -96.778 1.00 59.16 276 ILE A N 1
ATOM 2116 C CA . ILE A 1 276 ? 45.376 21.124 -95.686 1.00 59.16 276 ILE A CA 1
ATOM 2117 C C . ILE A 1 276 ? 43.863 21.294 -95.910 1.00 59.16 276 ILE A C 1
ATOM 2119 O O . ILE A 1 276 ? 43.080 21.225 -94.959 1.00 59.16 276 ILE A O 1
ATOM 2123 N N . VAL A 1 277 ? 43.417 21.472 -97.159 1.00 67.81 277 VAL A N 1
ATOM 2124 C CA . VAL A 1 277 ? 42.001 21.739 -97.473 1.00 67.81 277 VAL A CA 1
ATOM 2125 C C . VAL A 1 277 ? 41.134 20.476 -97.369 1.00 67.81 277 VAL A C 1
ATOM 2127 O O . VAL A 1 277 ? 40.036 20.525 -96.808 1.00 67.81 277 VAL A O 1
ATOM 2130 N N . LEU A 1 278 ? 41.621 19.328 -97.847 1.00 68.00 278 LEU A N 1
ATOM 2131 C CA . LEU A 1 278 ? 40.911 18.044 -97.737 1.00 68.00 278 LEU A CA 1
ATOM 2132 C C . LEU A 1 278 ? 40.870 17.563 -96.276 1.00 68.00 278 LEU A C 1
ATOM 2134 O O . LEU A 1 278 ? 39.830 17.097 -95.794 1.00 68.00 278 LEU A O 1
ATOM 2138 N N . LEU A 1 279 ? 41.961 17.787 -95.538 1.00 68.69 279 LEU A N 1
ATOM 2139 C CA . LEU A 1 279 ? 42.051 17.526 -94.105 1.00 68.69 279 LEU A CA 1
ATOM 2140 C C . LEU A 1 279 ? 41.077 18.405 -93.295 1.00 68.69 279 LEU A C 1
ATOM 2142 O O . LEU A 1 279 ? 40.436 17.913 -92.367 1.00 68.69 279 LEU A O 1
ATOM 2146 N N . LEU A 1 280 ? 40.873 19.673 -93.676 1.00 67.44 280 LEU A N 1
ATOM 2147 C CA . LEU A 1 280 ? 39.933 20.587 -93.008 1.00 67.44 280 LEU A CA 1
ATOM 2148 C C . LEU A 1 280 ? 38.475 20.100 -93.043 1.00 67.44 280 LEU A C 1
ATOM 2150 O O . LEU A 1 280 ? 37.779 20.198 -92.029 1.00 67.44 280 LEU A O 1
ATOM 2154 N N . ASN A 1 281 ? 37.994 19.563 -94.168 1.00 76.94 281 ASN A N 1
ATOM 2155 C CA . ASN A 1 281 ? 36.621 19.048 -94.254 1.00 76.94 281 ASN A CA 1
ATOM 2156 C C . ASN A 1 281 ? 36.446 17.738 -93.473 1.00 76.94 281 ASN A C 1
ATOM 2158 O O . ASN A 1 281 ? 35.457 17.594 -92.749 1.00 76.94 281 ASN A O 1
ATOM 2162 N N . ARG A 1 282 ? 37.429 16.829 -93.530 1.00 75.50 282 ARG A N 1
ATOM 2163 C CA . ARG A 1 282 ? 37.436 15.618 -92.695 1.00 75.50 282 ARG A CA 1
ATOM 2164 C C . ARG A 1 282 ? 37.449 15.971 -91.206 1.00 75.50 282 ARG A C 1
ATOM 2166 O O . ARG A 1 282 ? 36.635 15.444 -90.457 1.00 75.50 282 ARG A O 1
ATOM 2173 N N . HIS A 1 283 ? 38.273 16.933 -90.793 1.00 72.12 283 HIS A N 1
ATOM 2174 C CA . HIS A 1 283 ? 38.317 17.413 -89.412 1.00 72.12 283 HIS A CA 1
ATOM 2175 C C . HIS A 1 283 ? 37.019 18.088 -88.965 1.00 72.12 283 HIS A C 1
ATOM 2177 O O . HIS A 1 283 ? 36.662 17.969 -87.800 1.00 72.12 283 HIS A O 1
ATOM 2183 N N . LYS A 1 284 ? 36.282 18.790 -89.837 1.00 81.00 284 LYS A N 1
ATOM 2184 C CA . LYS A 1 284 ? 34.962 19.336 -89.466 1.00 81.00 284 LYS A CA 1
ATOM 2185 C C . LYS A 1 284 ? 33.953 18.222 -89.177 1.00 81.00 284 LYS A C 1
ATOM 2187 O O . LYS A 1 284 ? 33.242 18.317 -88.179 1.00 81.00 284 LYS A O 1
ATOM 2192 N N . ALA A 1 285 ? 33.923 17.177 -90.005 1.00 80.12 285 ALA A N 1
ATOM 2193 C CA . ALA A 1 285 ? 33.067 16.011 -89.790 1.00 80.12 285 ALA A CA 1
ATOM 2194 C C . ALA A 1 285 ? 33.485 15.220 -88.540 1.00 80.12 285 ALA A C 1
ATOM 2196 O O . ALA A 1 285 ? 32.646 14.877 -87.715 1.00 80.12 285 ALA A O 1
ATOM 2197 N N . GLU A 1 286 ? 34.784 15.003 -88.346 1.00 76.88 286 GLU A N 1
ATOM 2198 C CA . GLU A 1 286 ? 35.325 14.317 -87.171 1.00 76.88 286 GLU A CA 1
ATOM 2199 C C . GLU A 1 286 ? 35.110 15.138 -85.893 1.00 76.88 286 GLU A C 1
ATOM 2201 O O . GLU A 1 286 ? 34.704 14.596 -84.877 1.00 76.88 286 GLU A O 1
ATOM 2206 N N . LYS A 1 287 ? 35.227 16.470 -85.948 1.00 82.62 287 LYS A N 1
ATOM 2207 C CA . LYS A 1 287 ? 34.875 17.360 -84.831 1.00 82.62 287 LYS A CA 1
ATOM 2208 C C . LYS A 1 287 ? 33.383 17.320 -84.507 1.00 82.62 287 LYS A C 1
ATOM 2210 O O . LYS A 1 287 ? 33.028 17.441 -83.340 1.00 82.62 287 LYS A O 1
ATOM 2215 N N . ALA A 1 288 ? 32.510 17.187 -85.506 1.00 82.56 288 ALA A N 1
ATOM 2216 C CA . ALA A 1 288 ? 31.081 16.997 -85.265 1.00 82.56 288 ALA A CA 1
ATOM 2217 C C . ALA A 1 288 ? 30.812 15.646 -84.583 1.00 82.56 288 ALA A C 1
ATOM 2219 O O . ALA A 1 288 ? 30.128 15.633 -83.565 1.00 82.56 288 ALA A O 1
ATOM 2220 N N . ARG A 1 289 ? 31.436 14.556 -85.057 1.00 84.81 289 ARG A N 1
ATOM 2221 C CA . ARG A 1 289 ? 31.334 13.231 -84.420 1.00 84.81 289 ARG A CA 1
ATOM 2222 C C . ARG A 1 289 ? 31.880 13.222 -82.995 1.00 84.81 289 ARG A C 1
ATOM 2224 O O . ARG A 1 289 ? 31.183 12.783 -82.098 1.00 84.81 289 ARG A O 1
ATOM 2231 N N . MET A 1 290 ? 33.057 13.801 -82.756 1.00 80.25 290 MET A N 1
ATOM 2232 C CA . MET A 1 290 ? 33.630 13.895 -81.409 1.00 80.25 290 MET A CA 1
ATOM 2233 C C . MET A 1 290 ? 32.735 14.702 -80.462 1.00 80.25 290 MET A C 1
ATOM 2235 O O . MET A 1 290 ? 32.622 14.358 -79.294 1.00 80.25 290 MET A O 1
ATOM 2239 N N . ARG A 1 291 ? 32.081 15.777 -80.931 1.00 83.19 291 ARG A N 1
ATOM 2240 C CA . ARG A 1 291 ? 31.115 16.520 -80.101 1.00 83.19 291 ARG A CA 1
ATOM 2241 C C . ARG A 1 291 ? 29.897 15.673 -79.753 1.00 83.19 291 ARG A C 1
ATOM 2243 O O . ARG A 1 291 ? 29.501 15.672 -78.598 1.00 83.19 291 ARG A O 1
ATOM 2250 N N . GLU A 1 292 ? 29.336 14.960 -80.726 1.00 81.06 292 GLU A N 1
ATOM 2251 C CA . GLU A 1 292 ? 28.214 14.045 -80.504 1.00 81.06 292 GLU A CA 1
ATOM 2252 C C . GLU A 1 292 ? 28.598 12.917 -79.532 1.00 81.06 292 GLU A C 1
ATOM 2254 O O . GLU A 1 292 ? 27.847 12.622 -78.608 1.00 81.06 292 GLU A O 1
ATOM 2259 N N . GLU A 1 293 ? 29.798 12.347 -79.667 1.00 83.38 293 GLU A N 1
ATOM 2260 C CA . GLU A 1 293 ? 30.349 11.352 -78.740 1.00 83.38 293 GLU A CA 1
ATOM 2261 C C . GLU A 1 293 ? 30.533 11.926 -77.328 1.00 83.38 293 GLU A C 1
ATOM 2263 O O . GLU A 1 293 ? 30.099 11.297 -76.366 1.00 83.38 293 GLU A O 1
ATOM 2268 N N . PHE A 1 294 ? 31.074 13.141 -77.179 1.00 81.38 294 PHE A N 1
ATOM 2269 C CA . PHE A 1 294 ? 31.186 13.797 -75.872 1.00 81.38 294 PHE A CA 1
ATOM 2270 C C . PHE A 1 294 ? 29.828 14.122 -75.251 1.00 81.38 294 PHE A C 1
ATOM 2272 O O . PHE A 1 294 ? 29.659 13.934 -74.051 1.00 81.38 294 PHE A O 1
ATOM 2279 N N . GLU A 1 295 ? 28.857 14.597 -76.034 1.00 84.38 295 GLU A N 1
ATOM 2280 C CA . GLU A 1 295 ? 27.494 14.818 -75.546 1.00 84.38 295 GLU A CA 1
ATOM 2281 C C . GLU A 1 295 ? 26.834 13.504 -75.119 1.00 84.38 295 GLU A C 1
ATOM 2283 O O . GLU A 1 295 ? 26.156 13.463 -74.095 1.00 84.38 295 GLU A O 1
ATOM 2288 N N . ASN A 1 296 ? 27.062 12.417 -75.859 1.00 86.12 296 ASN A N 1
ATOM 2289 C CA . ASN A 1 296 ? 26.566 11.092 -75.504 1.00 86.12 296 ASN A CA 1
ATOM 2290 C C . ASN A 1 296 ? 27.253 10.539 -74.248 1.00 86.12 296 ASN A C 1
ATOM 2292 O O . ASN A 1 296 ? 26.572 9.985 -73.391 1.00 86.12 296 ASN A O 1
ATOM 2296 N N . GLU A 1 297 ? 28.562 10.732 -74.077 1.00 83.50 297 GLU A N 1
ATOM 2297 C CA . GLU A 1 297 ? 29.256 10.393 -72.829 1.00 83.50 297 GLU A CA 1
ATOM 2298 C C . GLU A 1 297 ? 28.767 11.236 -71.647 1.00 83.50 297 GLU A C 1
ATOM 2300 O O . GLU A 1 297 ? 28.693 10.729 -70.527 1.00 83.50 297 GLU A O 1
ATOM 2305 N N . LEU A 1 298 ? 28.440 12.513 -71.867 1.00 85.31 298 LEU A N 1
ATOM 2306 C CA . LEU A 1 298 ? 27.869 13.372 -70.831 1.00 85.31 298 LEU A CA 1
ATOM 2307 C C . LEU A 1 298 ? 26.491 12.853 -70.413 1.00 85.31 298 LEU A C 1
ATOM 2309 O O . LEU A 1 298 ? 26.277 12.633 -69.226 1.00 85.31 298 LEU A O 1
ATOM 2313 N N . ARG A 1 299 ? 25.620 12.528 -71.381 1.00 85.06 299 ARG A N 1
ATOM 2314 C CA . ARG A 1 299 ? 24.315 11.892 -71.123 1.00 85.06 299 ARG A CA 1
ATOM 2315 C C . ARG A 1 299 ? 24.468 10.566 -70.375 1.00 85.06 299 ARG A C 1
ATOM 2317 O O . ARG A 1 299 ? 23.776 10.355 -69.390 1.00 85.06 299 ARG A O 1
ATOM 2324 N N . GLN A 1 300 ? 25.417 9.712 -70.768 1.00 86.81 300 GLN A N 1
ATOM 2325 C CA . GLN A 1 300 ? 25.697 8.458 -70.055 1.00 86.81 300 GLN A CA 1
ATOM 2326 C C . GLN A 1 300 ? 26.186 8.700 -68.622 1.00 86.81 300 GLN A C 1
ATOM 2328 O O . GLN A 1 300 ? 25.812 7.966 -67.709 1.00 86.81 300 GLN A O 1
ATOM 2333 N N . ARG A 1 301 ? 27.026 9.717 -68.389 1.00 85.75 301 ARG A N 1
ATOM 2334 C CA . ARG A 1 301 ? 27.454 10.072 -67.029 1.00 85.75 301 ARG A CA 1
ATOM 2335 C C . ARG A 1 301 ? 26.297 10.614 -66.201 1.00 85.75 301 ARG A C 1
ATOM 2337 O O . ARG A 1 301 ? 26.186 10.207 -65.050 1.00 85.75 301 ARG A O 1
ATOM 2344 N N . ASP A 1 302 ? 25.440 11.450 -66.773 1.00 87.50 302 ASP A N 1
ATOM 2345 C CA . ASP A 1 302 ? 24.254 11.980 -66.099 1.00 87.50 302 ASP A CA 1
ATOM 2346 C C . ASP A 1 302 ? 23.251 10.862 -65.778 1.00 87.50 302 ASP A C 1
ATOM 2348 O O . ASP A 1 302 ? 22.739 10.810 -64.665 1.00 87.50 302 ASP A O 1
ATOM 2352 N N . GLU A 1 303 ? 23.050 9.896 -66.680 1.00 87.75 303 GLU A N 1
ATOM 2353 C CA . GLU A 1 303 ? 22.255 8.686 -66.422 1.00 87.75 303 GLU A CA 1
ATOM 2354 C C . GLU A 1 303 ? 22.852 7.841 -65.286 1.00 87.75 303 GLU A C 1
ATOM 2356 O O . GLU A 1 303 ? 22.127 7.374 -64.408 1.00 87.75 303 GLU A O 1
ATOM 2361 N N . VAL A 1 304 ? 24.179 7.672 -65.249 1.00 90.69 304 VAL A N 1
ATOM 2362 C CA . VAL A 1 304 ? 24.862 6.948 -64.162 1.00 90.69 304 VAL A CA 1
ATOM 2363 C C . VAL A 1 304 ? 24.786 7.712 -62.838 1.00 90.69 304 VAL A C 1
ATOM 2365 O O . VAL A 1 304 ? 24.652 7.083 -61.787 1.00 90.69 304 VAL A O 1
ATOM 2368 N N . ILE A 1 305 ? 24.881 9.043 -62.858 1.00 86.81 305 ILE A N 1
ATOM 2369 C CA . ILE A 1 305 ? 24.716 9.886 -61.668 1.00 86.81 305 ILE A CA 1
ATOM 2370 C C . ILE A 1 305 ? 23.277 9.773 -61.167 1.00 86.81 305 ILE A C 1
ATOM 2372 O O . ILE A 1 305 ? 23.095 9.430 -60.004 1.00 86.81 305 ILE A O 1
ATOM 2376 N N . ALA A 1 306 ? 22.281 9.921 -62.041 1.00 88.38 306 ALA A N 1
ATOM 2377 C CA . ALA A 1 306 ? 20.870 9.765 -61.700 1.00 88.38 306 ALA A CA 1
ATOM 2378 C C . ALA A 1 306 ? 20.565 8.363 -61.142 1.00 88.38 306 ALA A C 1
ATOM 2380 O O . ALA A 1 306 ? 19.861 8.234 -60.142 1.00 88.38 306 ALA A O 1
ATOM 2381 N N . ALA A 1 307 ? 21.148 7.305 -61.718 1.00 89.75 307 ALA A N 1
ATOM 2382 C CA . ALA A 1 307 ? 21.016 5.946 -61.195 1.00 89.75 307 ALA A CA 1
ATOM 2383 C C . ALA A 1 307 ? 21.650 5.799 -59.801 1.00 89.75 307 ALA A C 1
ATOM 2385 O O . ALA A 1 307 ? 21.061 5.188 -58.910 1.00 89.75 307 ALA A O 1
ATOM 2386 N N . LYS A 1 308 ? 22.834 6.382 -59.574 1.00 90.00 308 LYS A N 1
ATOM 2387 C CA . LYS A 1 308 ? 23.487 6.362 -58.256 1.00 90.00 308 LYS A CA 1
ATOM 2388 C C . LYS A 1 308 ? 22.716 7.174 -57.221 1.00 90.00 308 LYS A C 1
ATOM 2390 O O . LYS A 1 308 ? 22.551 6.700 -56.101 1.00 90.00 308 LYS A O 1
ATOM 2395 N N . GLU A 1 309 ? 22.222 8.351 -57.583 1.00 89.44 309 GLU A N 1
ATOM 2396 C CA . GLU A 1 309 ? 21.374 9.181 -56.726 1.00 89.44 309 GLU A CA 1
ATOM 2397 C C . GLU A 1 309 ? 20.085 8.445 -56.357 1.00 89.44 309 GLU A C 1
ATOM 2399 O O . GLU A 1 309 ? 19.745 8.401 -55.179 1.00 89.44 309 GLU A O 1
ATOM 2404 N N . ALA A 1 310 ? 19.450 7.750 -57.308 1.00 89.31 310 ALA A N 1
ATOM 2405 C CA . ALA A 1 310 ? 18.296 6.899 -57.031 1.00 89.31 310 ALA A CA 1
ATOM 2406 C C . ALA A 1 310 ? 18.626 5.769 -56.036 1.00 89.31 310 ALA A C 1
ATOM 2408 O O . ALA A 1 310 ? 17.876 5.561 -55.084 1.00 89.31 310 ALA A O 1
ATOM 2409 N N . THR A 1 311 ? 19.768 5.081 -56.184 1.00 89.56 311 THR A N 1
ATOM 2410 C CA . THR A 1 311 ? 20.180 4.037 -55.219 1.00 89.56 311 THR A CA 1
ATOM 2411 C C . THR A 1 311 ? 20.524 4.599 -53.837 1.00 89.56 311 THR A C 1
ATOM 2413 O O . THR A 1 311 ? 20.243 3.965 -52.819 1.00 89.56 311 THR A O 1
ATOM 2416 N N . LEU A 1 312 ? 21.115 5.798 -53.774 1.00 88.00 312 LEU A N 1
ATOM 2417 C CA . LEU A 1 312 ? 21.402 6.474 -52.512 1.00 88.00 312 LEU A CA 1
ATOM 2418 C C . LEU A 1 312 ? 20.107 6.891 -51.819 1.00 88.00 312 LEU A C 1
ATOM 2420 O O . LEU A 1 312 ? 19.970 6.650 -50.622 1.00 88.00 312 LEU A O 1
ATOM 2424 N N . GLU A 1 313 ? 19.150 7.444 -52.557 1.00 89.69 313 GLU A N 1
ATOM 2425 C CA . GLU A 1 313 ? 17.852 7.839 -52.017 1.00 89.69 313 GLU A CA 1
ATOM 2426 C C . GLU A 1 313 ? 17.036 6.623 -51.560 1.00 89.69 313 GLU A C 1
ATOM 2428 O O . GLU A 1 313 ? 16.450 6.644 -50.480 1.00 89.69 313 GLU A O 1
ATOM 2433 N N . GLU A 1 314 ? 17.089 5.504 -52.290 1.00 89.94 314 GLU A N 1
ATOM 2434 C CA . GLU A 1 314 ? 16.499 4.235 -51.849 1.00 89.94 314 GLU A CA 1
ATOM 2435 C C . GLU A 1 314 ? 17.144 3.730 -50.547 1.00 89.94 314 GLU A C 1
ATOM 2437 O O . GLU A 1 314 ? 16.435 3.324 -49.622 1.00 89.94 314 GLU A O 1
ATOM 2442 N N . SER A 1 315 ? 18.476 3.803 -50.433 1.00 87.81 315 SER A N 1
ATOM 2443 C CA . SER A 1 315 ? 19.197 3.404 -49.218 1.00 87.81 315 SER A CA 1
ATOM 2444 C C . SER A 1 315 ? 18.887 4.314 -48.022 1.00 87.81 315 SER A C 1
ATOM 2446 O O . SER A 1 315 ? 18.686 3.815 -46.915 1.00 87.81 315 SER A O 1
ATOM 2448 N N . ARG A 1 316 ? 18.756 5.630 -48.243 1.00 90.06 316 ARG A N 1
ATOM 2449 C CA . ARG A 1 316 ? 18.334 6.605 -47.226 1.00 90.06 316 ARG A CA 1
ATOM 2450 C C . ARG A 1 316 ? 16.907 6.337 -46.776 1.00 90.06 316 ARG A C 1
ATOM 2452 O O . ARG A 1 316 ? 16.673 6.167 -45.585 1.00 90.06 316 ARG A O 1
ATOM 2459 N N . ALA A 1 317 ? 15.981 6.179 -47.720 1.00 90.50 317 ALA A N 1
ATOM 2460 C CA . ALA A 1 317 ? 14.594 5.851 -47.422 1.00 90.50 317 ALA A CA 1
ATOM 2461 C C . ALA A 1 317 ? 14.473 4.503 -46.692 1.00 90.50 317 ALA A C 1
ATOM 2463 O O . ALA A 1 317 ? 13.606 4.324 -45.839 1.00 90.50 317 ALA A O 1
ATOM 2464 N N . ARG A 1 318 ? 15.328 3.521 -47.005 1.00 91.19 318 ARG A N 1
ATOM 2465 C CA . ARG A 1 318 ? 15.384 2.250 -46.273 1.00 91.19 318 ARG A CA 1
ATOM 2466 C C . ARG A 1 318 ? 15.869 2.446 -44.836 1.00 91.19 318 ARG A C 1
ATOM 2468 O O . ARG A 1 318 ? 15.207 1.951 -43.930 1.00 91.19 318 ARG A O 1
ATOM 2475 N N . LEU A 1 319 ? 16.947 3.199 -44.621 1.00 89.81 319 LEU A N 1
ATOM 2476 C CA . LEU A 1 319 ? 17.458 3.509 -43.281 1.00 89.81 319 LEU A CA 1
ATOM 2477 C C . LEU A 1 319 ? 16.454 4.318 -42.447 1.00 89.81 319 LEU A C 1
ATOM 2479 O O . LEU A 1 319 ? 16.289 4.045 -41.263 1.00 89.81 319 LEU A O 1
ATOM 2483 N N . GLU A 1 320 ? 15.726 5.259 -43.048 1.00 91.69 320 GLU A N 1
ATOM 2484 C CA . GLU A 1 320 ? 14.659 6.006 -42.369 1.00 91.69 320 GLU A CA 1
ATOM 2485 C C . GLU A 1 320 ? 13.469 5.114 -41.992 1.00 91.69 320 GLU A C 1
ATOM 2487 O O . GLU A 1 320 ? 12.925 5.233 -40.888 1.00 91.69 320 GLU A O 1
ATOM 2492 N N . ARG A 1 321 ? 13.079 4.174 -42.865 1.00 89.38 321 ARG A N 1
ATOM 2493 C CA . ARG A 1 321 ? 12.061 3.158 -42.545 1.00 89.38 321 ARG A CA 1
ATOM 2494 C C . ARG A 1 321 ? 12.524 2.225 -41.429 1.00 89.38 321 ARG A C 1
ATOM 2496 O O . ARG A 1 321 ? 11.743 1.923 -40.536 1.00 89.38 321 ARG A O 1
ATOM 2503 N N . GLU A 1 322 ? 13.781 1.794 -41.445 1.00 89.12 322 GLU A N 1
ATOM 2504 C CA . GLU A 1 322 ? 14.348 0.951 -40.389 1.00 89.12 322 GLU A CA 1
ATOM 2505 C C . GLU A 1 322 ? 14.428 1.715 -39.054 1.00 89.12 322 GLU A C 1
ATOM 2507 O O . GLU A 1 322 ? 13.970 1.197 -38.040 1.00 89.12 322 GLU A O 1
ATOM 2512 N N . ALA A 1 323 ? 14.879 2.974 -39.052 1.00 88.19 323 ALA A N 1
ATOM 2513 C CA . ALA A 1 323 ? 14.957 3.816 -37.854 1.00 88.19 323 ALA A CA 1
ATOM 2514 C C . ALA A 1 323 ? 13.582 4.213 -37.285 1.00 88.19 323 ALA A C 1
ATOM 2516 O O . ALA A 1 323 ? 13.420 4.366 -36.074 1.00 88.19 323 ALA A O 1
ATOM 2517 N N . SER A 1 324 ? 12.577 4.411 -38.141 1.00 91.25 324 SER A N 1
ATOM 2518 C CA . SER A 1 324 ? 11.196 4.633 -37.691 1.00 91.25 324 SER A CA 1
ATOM 2519 C C . SER A 1 324 ? 10.563 3.344 -37.167 1.00 91.25 324 SER A C 1
ATOM 2521 O O . SER A 1 324 ? 9.872 3.387 -36.151 1.00 91.25 324 SER A O 1
ATOM 2523 N N . ALA A 1 325 ? 10.854 2.194 -37.783 1.00 90.56 325 ALA A N 1
ATOM 2524 C CA . ALA A 1 325 ? 10.410 0.893 -37.296 1.00 90.56 325 ALA A CA 1
ATOM 2525 C C . ALA A 1 325 ? 11.041 0.526 -35.942 1.00 90.56 325 ALA A C 1
ATOM 2527 O O . ALA A 1 325 ? 10.337 -0.004 -35.085 1.00 90.56 325 ALA A O 1
ATOM 2528 N N . THR A 1 326 ? 12.326 0.820 -35.709 1.00 88.94 326 THR A N 1
ATOM 2529 C CA . THR A 1 326 ? 12.961 0.599 -34.397 1.00 88.94 326 THR A CA 1
ATOM 2530 C C . THR A 1 326 ? 12.375 1.518 -33.332 1.00 88.94 326 THR A C 1
ATOM 2532 O O . THR A 1 326 ? 11.950 1.015 -32.297 1.00 88.94 326 THR A O 1
ATOM 2535 N N . ARG A 1 327 ? 12.211 2.821 -33.612 1.00 86.69 327 ARG A N 1
ATOM 2536 C CA . ARG A 1 327 ? 11.531 3.750 -32.687 1.00 86.69 327 ARG A CA 1
ATOM 2537 C C . ARG A 1 327 ? 10.103 3.311 -32.365 1.00 86.69 327 ARG A C 1
ATOM 2539 O O . ARG A 1 327 ? 9.680 3.412 -31.219 1.00 86.69 327 ARG A O 1
ATOM 2546 N N . ALA A 1 328 ? 9.357 2.813 -33.352 1.00 89.88 328 ALA A N 1
ATOM 2547 C CA . ALA A 1 328 ? 8.004 2.306 -33.135 1.00 89.88 328 ALA A CA 1
ATOM 2548 C C . ALA A 1 328 ? 7.994 1.053 -32.243 1.00 89.88 328 ALA A C 1
ATOM 2550 O O . ALA A 1 328 ? 7.137 0.944 -31.370 1.00 89.88 328 ALA A O 1
ATOM 2551 N N . ARG A 1 329 ? 8.957 0.136 -32.421 1.00 89.94 329 ARG A N 1
ATOM 2552 C CA . ARG A 1 329 ? 9.120 -1.041 -31.549 1.00 89.94 329 ARG A CA 1
ATOM 2553 C C . ARG A 1 329 ? 9.488 -0.641 -30.124 1.00 89.94 329 ARG A C 1
ATOM 2555 O O . ARG A 1 329 ? 8.828 -1.092 -29.203 1.00 89.94 329 ARG A O 1
ATOM 2562 N N . GLU A 1 330 ? 10.455 0.255 -29.943 1.00 87.44 330 GLU A N 1
ATOM 2563 C CA . GLU A 1 330 ? 10.865 0.745 -28.619 1.00 87.44 330 GLU A CA 1
ATOM 2564 C C . GLU A 1 330 ? 9.717 1.461 -27.891 1.00 87.44 330 GLU A C 1
ATOM 2566 O O . GLU A 1 330 ? 9.475 1.216 -26.710 1.00 87.44 330 GLU A O 1
ATOM 2571 N N . GLN A 1 331 ? 8.956 2.303 -28.600 1.00 90.88 331 GLN A N 1
ATOM 2572 C CA . GLN A 1 331 ? 7.762 2.947 -28.045 1.00 90.88 331 GLN A CA 1
ATOM 2573 C C . GLN A 1 331 ? 6.682 1.931 -27.667 1.00 90.88 331 GLN A C 1
ATOM 2575 O O . GLN A 1 331 ? 6.023 2.102 -26.642 1.00 90.88 331 GLN A O 1
ATOM 2580 N N . GLN A 1 332 ? 6.488 0.891 -28.481 1.00 91.44 332 GLN A N 1
ATOM 2581 C CA . GLN A 1 332 ? 5.526 -0.166 -28.196 1.00 91.44 332 GLN A CA 1
ATOM 2582 C C . GLN A 1 332 ? 5.960 -1.000 -26.985 1.00 91.44 332 GLN A C 1
ATOM 2584 O O . GLN A 1 332 ? 5.164 -1.169 -26.070 1.00 91.44 332 GLN A O 1
ATOM 2589 N N . GLU A 1 333 ? 7.226 -1.411 -26.906 1.00 90.31 333 GLU A N 1
ATOM 2590 C CA . GLU A 1 333 ? 7.780 -2.118 -25.745 1.00 90.31 333 GLU A CA 1
ATOM 2591 C C . GLU A 1 333 ? 7.674 -1.286 -24.462 1.00 90.31 333 GLU A C 1
ATOM 2593 O O . GLU A 1 333 ? 7.353 -1.820 -23.403 1.00 90.31 333 GLU A O 1
ATOM 2598 N N . PHE A 1 334 ? 7.902 0.029 -24.532 1.00 87.94 334 PHE A N 1
ATOM 2599 C CA . PHE A 1 334 ? 7.734 0.916 -23.381 1.00 87.94 334 PHE A CA 1
ATOM 2600 C C . PHE A 1 334 ? 6.267 1.016 -22.937 1.00 87.94 334 PHE A C 1
ATOM 2602 O O . PHE A 1 334 ? 5.980 0.963 -21.740 1.00 87.94 334 PHE A O 1
ATOM 2609 N N . ARG A 1 335 ? 5.327 1.115 -23.887 1.00 90.62 335 ARG A N 1
ATOM 2610 C CA . ARG A 1 335 ? 3.883 1.089 -23.595 1.00 90.62 335 ARG A CA 1
ATOM 2611 C C . ARG A 1 335 ? 3.449 -0.247 -23.003 1.00 90.62 335 ARG A C 1
ATOM 2613 O O . ARG A 1 335 ? 2.666 -0.244 -22.058 1.00 90.62 335 ARG A O 1
ATOM 2620 N N . ASP A 1 336 ? 3.967 -1.354 -23.523 1.00 90.88 336 ASP A N 1
ATOM 2621 C CA . ASP A 1 336 ? 3.656 -2.695 -23.036 1.00 90.88 336 ASP A CA 1
ATOM 2622 C C . ASP A 1 336 ? 4.206 -2.899 -21.617 1.00 90.88 336 ASP A C 1
ATOM 2624 O O . ASP A 1 336 ? 3.451 -3.317 -20.745 1.00 90.88 336 ASP A O 1
ATOM 2628 N N . ARG A 1 337 ? 5.440 -2.461 -21.319 1.00 89.75 337 ARG A N 1
ATOM 2629 C CA . ARG A 1 337 ? 5.993 -2.472 -19.948 1.00 89.75 337 ARG A CA 1
ATOM 2630 C C . ARG A 1 337 ? 5.188 -1.607 -18.978 1.00 89.75 337 ARG A C 1
ATOM 2632 O O . ARG A 1 337 ? 4.900 -2.040 -17.867 1.00 89.75 337 ARG A O 1
ATOM 2639 N N . LEU A 1 338 ? 4.794 -0.396 -19.386 1.00 88.56 338 LEU A N 1
ATOM 2640 C CA . LEU A 1 338 ? 3.933 0.465 -18.564 1.00 88.56 338 LEU A CA 1
ATOM 2641 C C . LEU A 1 338 ? 2.571 -0.180 -18.301 1.00 88.56 338 LEU A C 1
ATOM 2643 O O . LEU A 1 338 ? 2.050 -0.084 -17.192 1.00 88.56 338 LEU A O 1
ATOM 2647 N N . LYS A 1 339 ? 1.997 -0.845 -19.306 1.00 92.25 339 LYS A N 1
ATOM 2648 C CA . LYS A 1 339 ? 0.731 -1.563 -19.173 1.00 92.25 339 LYS A CA 1
ATOM 2649 C C . LYS A 1 339 ? 0.868 -2.776 -18.253 1.00 92.25 339 LYS A C 1
ATOM 2651 O O . LYS A 1 339 ? 0.008 -2.970 -17.405 1.00 92.25 339 LYS A O 1
ATOM 2656 N N . GLU A 1 340 ? 1.944 -3.548 -18.371 1.00 91.06 340 GLU A N 1
ATOM 2657 C CA . GLU A 1 340 ? 2.233 -4.684 -17.492 1.00 91.06 340 GLU A CA 1
ATOM 2658 C C . GLU A 1 340 ? 2.415 -4.252 -16.032 1.00 91.06 340 GLU A C 1
ATOM 2660 O O . GLU A 1 340 ? 1.835 -4.878 -15.144 1.00 91.06 340 GLU A O 1
ATOM 2665 N N . GLU A 1 341 ? 3.151 -3.166 -15.774 1.00 86.69 341 GLU A N 1
ATOM 2666 C CA . GLU A 1 341 ? 3.314 -2.608 -14.425 1.00 86.69 341 GLU A CA 1
ATOM 2667 C C . GLU A 1 341 ? 1.999 -2.034 -13.882 1.00 86.69 341 GLU A C 1
ATOM 2669 O O . GLU A 1 341 ? 1.641 -2.293 -12.733 1.00 86.69 341 GLU A O 1
ATOM 2674 N N . MET A 1 342 ? 1.212 -1.341 -14.711 1.00 87.25 342 MET A N 1
ATOM 2675 C CA . MET A 1 342 ? -0.130 -0.890 -14.333 1.00 87.25 342 MET A CA 1
ATOM 2676 C C . MET A 1 342 ? -1.045 -2.078 -13.997 1.00 87.25 342 MET A C 1
ATOM 2678 O O . MET A 1 342 ? -1.737 -2.051 -12.982 1.00 87.25 342 MET A O 1
ATOM 2682 N N . ASP A 1 343 ? -1.026 -3.144 -14.798 1.00 89.31 343 ASP A N 1
ATOM 2683 C CA . ASP A 1 343 ? -1.800 -4.361 -14.548 1.00 89.31 343 ASP A CA 1
ATOM 2684 C C . ASP A 1 343 ? -1.307 -5.090 -13.288 1.00 89.31 343 ASP A C 1
ATOM 2686 O O . ASP A 1 343 ? -2.104 -5.666 -12.549 1.00 89.31 343 ASP A O 1
ATOM 2690 N N . ARG A 1 344 ? -0.001 -5.072 -13.002 1.00 91.06 344 ARG A N 1
ATOM 2691 C CA . ARG A 1 344 ? 0.585 -5.634 -11.776 1.00 91.06 344 ARG A CA 1
ATOM 2692 C C . ARG A 1 344 ? 0.125 -4.873 -10.535 1.00 91.06 344 ARG A C 1
ATOM 2694 O O . ARG A 1 344 ? -0.350 -5.506 -9.595 1.00 91.06 344 ARG A O 1
ATOM 2701 N N . VAL A 1 345 ? 0.202 -3.542 -10.558 1.00 87.69 345 VAL A N 1
ATOM 2702 C CA . VAL A 1 345 ? -0.275 -2.672 -9.472 1.00 87.69 345 VAL A CA 1
ATOM 2703 C C . VAL A 1 345 ? -1.790 -2.798 -9.302 1.00 87.69 345 VAL A C 1
ATOM 2705 O O . VAL A 1 345 ? -2.270 -2.896 -8.177 1.00 87.69 345 VAL A O 1
ATOM 2708 N N . ASN A 1 346 ? -2.553 -2.880 -10.394 1.00 87.94 346 ASN A N 1
ATOM 2709 C CA . ASN A 1 346 ? -3.998 -3.103 -10.331 1.00 87.94 346 ASN A CA 1
ATOM 2710 C C . ASN A 1 346 ? -4.342 -4.456 -9.695 1.00 87.94 346 ASN A C 1
ATOM 2712 O O . ASN A 1 346 ? -5.219 -4.502 -8.836 1.00 87.94 346 ASN A O 1
ATOM 2716 N N . ARG A 1 347 ? -3.630 -5.540 -10.039 1.00 89.00 347 ARG A N 1
ATOM 2717 C CA . ARG A 1 347 ? -3.808 -6.849 -9.380 1.00 89.00 347 ARG A CA 1
ATOM 2718 C C . ARG A 1 347 ? -3.495 -6.779 -7.886 1.00 89.00 347 ARG A C 1
ATOM 2720 O O . ARG A 1 347 ? -4.288 -7.273 -7.093 1.00 89.00 347 ARG A O 1
ATOM 2727 N N . GLN A 1 348 ? -2.407 -6.112 -7.497 1.00 88.50 348 GLN A N 1
ATOM 2728 C CA . GLN A 1 348 ? -2.063 -5.909 -6.084 1.00 88.50 348 GLN A CA 1
ATOM 2729 C C . GLN A 1 348 ? -3.135 -5.101 -5.343 1.00 88.50 348 GLN A C 1
ATOM 2731 O O . GLN A 1 348 ? -3.567 -5.502 -4.268 1.00 88.50 348 GLN A O 1
ATOM 2736 N N . LEU A 1 349 ? -3.636 -4.013 -5.935 1.00 86.62 349 LEU A N 1
ATOM 2737 C CA . LEU A 1 349 ? -4.723 -3.217 -5.358 1.00 86.62 349 LEU A CA 1
ATOM 2738 C C . LEU A 1 349 ? -6.033 -4.007 -5.258 1.00 86.62 349 LEU A C 1
ATOM 2740 O O . LEU A 1 349 ? -6.780 -3.848 -4.294 1.00 86.62 349 LEU A O 1
ATOM 2744 N N . GLU A 1 350 ? -6.344 -4.858 -6.236 1.00 88.19 350 GLU A N 1
ATOM 2745 C CA . GLU A 1 350 ? -7.499 -5.754 -6.170 1.00 88.19 350 GLU A CA 1
ATOM 2746 C C . GLU A 1 350 ? -7.344 -6.818 -5.080 1.00 88.19 350 GLU A C 1
ATOM 2748 O O . GLU A 1 350 ? -8.312 -7.107 -4.377 1.00 88.19 350 GLU A O 1
ATOM 2753 N N . GLU A 1 351 ? -6.151 -7.386 -4.910 1.00 88.50 351 GLU A N 1
ATOM 2754 C CA . GLU A 1 351 ? -5.831 -8.321 -3.830 1.00 88.50 351 GLU A CA 1
ATOM 2755 C C . GLU A 1 351 ? -5.916 -7.642 -2.459 1.00 88.50 351 GLU A C 1
ATOM 2757 O O . GLU A 1 351 ? -6.576 -8.171 -1.567 1.00 88.50 351 GLU A O 1
ATOM 2762 N N . GLU A 1 352 ? -5.367 -6.437 -2.298 1.00 84.25 352 GLU A N 1
ATOM 2763 C CA . GLU A 1 352 ? -5.502 -5.639 -1.075 1.00 84.25 352 GLU A CA 1
ATOM 2764 C C . GLU A 1 352 ? -6.964 -5.302 -0.775 1.00 84.25 352 GLU A C 1
ATOM 2766 O O . GLU A 1 352 ? -7.402 -5.439 0.366 1.00 84.25 352 GLU A O 1
ATOM 2771 N N . ARG A 1 353 ? -7.756 -4.931 -1.790 1.00 86.44 353 ARG A N 1
ATOM 2772 C CA . ARG A 1 353 ? -9.204 -4.710 -1.639 1.00 86.44 353 ARG A CA 1
ATOM 2773 C C . ARG A 1 353 ? -9.937 -5.991 -1.249 1.00 86.44 353 ARG A C 1
ATOM 2775 O O . ARG A 1 353 ? -10.823 -5.929 -0.399 1.00 86.44 353 ARG A O 1
ATOM 2782 N N . ARG A 1 354 ? -9.581 -7.145 -1.827 1.00 88.00 354 ARG A N 1
ATOM 2783 C CA . ARG A 1 354 ? -10.154 -8.450 -1.451 1.00 88.00 354 ARG A CA 1
ATOM 2784 C C . ARG A 1 354 ? -9.796 -8.821 -0.015 1.00 88.00 354 ARG A C 1
ATOM 2786 O O . ARG A 1 354 ? -10.687 -9.212 0.729 1.00 88.00 354 ARG A O 1
ATOM 2793 N N . LEU A 1 355 ? -8.542 -8.638 0.393 1.00 88.00 355 LEU A N 1
ATOM 2794 C CA . LEU A 1 355 ? -8.082 -8.894 1.760 1.00 88.00 355 LEU A CA 1
ATOM 2795 C C . LEU A 1 355 ? -8.708 -7.924 2.769 1.00 88.00 355 LEU A C 1
ATOM 2797 O O . LEU A 1 355 ? -9.076 -8.335 3.865 1.00 88.00 355 LEU A O 1
ATOM 2801 N N . ALA A 1 356 ? -8.858 -6.646 2.416 1.00 85.19 356 ALA A N 1
ATOM 2802 C CA . ALA A 1 356 ? -9.533 -5.655 3.249 1.00 85.19 356 ALA A CA 1
ATOM 2803 C C . ALA A 1 356 ? -11.022 -5.981 3.408 1.00 85.19 356 ALA A C 1
ATOM 2805 O O . ALA A 1 356 ? -11.541 -5.914 4.520 1.00 85.19 356 ALA A O 1
ATOM 2806 N N . LYS A 1 357 ? -11.688 -6.394 2.322 1.00 90.00 357 LYS A N 1
ATOM 2807 C CA . LYS A 1 357 ? -13.078 -6.852 2.365 1.00 90.00 357 LYS A CA 1
ATOM 2808 C C . LYS A 1 357 ? -13.223 -8.112 3.216 1.00 90.00 357 LYS A C 1
ATOM 2810 O O . LYS A 1 357 ? -14.067 -8.132 4.094 1.00 90.00 357 LYS A O 1
ATOM 2815 N N . GLN A 1 358 ? -12.347 -9.101 3.043 1.00 89.69 358 GLN A N 1
ATOM 2816 C CA . GLN A 1 358 ? -12.349 -10.309 3.868 1.00 89.69 358 GLN A CA 1
ATOM 2817 C C . GLN A 1 358 ? -12.156 -9.985 5.357 1.00 89.69 358 GLN A C 1
ATOM 2819 O O . GLN A 1 358 ? -12.896 -10.491 6.186 1.00 89.69 358 GLN A O 1
ATOM 2824 N N . LYS A 1 359 ? -11.225 -9.086 5.707 1.00 88.31 359 LYS A N 1
ATOM 2825 C CA . LYS A 1 359 ? -11.052 -8.626 7.097 1.00 88.31 359 LYS A CA 1
ATOM 2826 C C . LYS A 1 359 ? -12.287 -7.908 7.637 1.00 88.31 359 LYS A C 1
ATOM 2828 O O . LYS A 1 359 ? -12.590 -8.051 8.816 1.00 88.31 359 LYS A O 1
ATOM 2833 N N . HIS A 1 360 ? -12.959 -7.109 6.810 1.00 87.81 360 HIS A N 1
ATOM 2834 C CA . HIS A 1 360 ? -14.206 -6.455 7.193 1.00 87.81 360 HIS A CA 1
ATOM 2835 C C . HIS A 1 360 ? -15.303 -7.492 7.454 1.00 87.81 360 HIS A C 1
ATOM 2837 O O . HIS A 1 360 ? -15.929 -7.445 8.508 1.00 87.81 360 HIS A O 1
ATOM 2843 N N . ASP A 1 361 ? -15.478 -8.451 6.545 1.00 89.31 361 ASP A N 1
ATOM 2844 C CA . ASP A 1 361 ? -16.453 -9.536 6.668 1.00 89.31 361 ASP A CA 1
ATOM 2845 C C . ASP A 1 361 ? -16.154 -10.398 7.919 1.00 89.31 361 ASP A C 1
ATOM 2847 O O . ASP A 1 361 ? -17.057 -10.689 8.698 1.00 89.31 361 ASP A O 1
ATOM 2851 N N . ASP A 1 362 ? -14.884 -10.723 8.194 1.00 88.56 362 ASP A N 1
ATOM 2852 C CA . ASP A 1 362 ? -14.463 -11.462 9.397 1.00 88.56 362 ASP A CA 1
ATOM 2853 C C . ASP A 1 362 ? -14.753 -10.681 10.697 1.00 88.56 362 ASP A C 1
ATOM 2855 O O . ASP A 1 362 ? -15.169 -11.261 11.704 1.00 88.56 362 ASP A O 1
ATOM 2859 N N . LEU A 1 363 ? -14.543 -9.357 10.696 1.00 87.12 363 LEU A N 1
ATOM 2860 C CA . LEU A 1 363 ? -14.869 -8.490 11.835 1.00 87.12 363 LEU A CA 1
ATOM 2861 C C . LEU A 1 363 ? -16.381 -8.363 12.045 1.00 87.12 363 LEU A C 1
ATOM 2863 O O . LEU A 1 363 ? -16.827 -8.327 13.193 1.00 87.12 363 LEU A O 1
ATOM 2867 N N . GLU A 1 364 ? -17.159 -8.308 10.964 1.00 87.75 364 GLU A N 1
ATOM 2868 C CA . GLU A 1 364 ? -18.621 -8.281 11.005 1.00 87.75 364 GLU A CA 1
ATOM 2869 C C . GLU A 1 364 ? -19.169 -9.599 11.562 1.00 87.75 364 GLU A C 1
ATOM 2871 O O . GLU A 1 364 ? -19.943 -9.567 12.518 1.00 87.75 364 GLU A O 1
ATOM 2876 N N . ILE A 1 365 ? -18.662 -10.746 11.093 1.00 88.69 365 ILE A N 1
ATOM 2877 C CA . ILE A 1 365 ? -18.999 -12.071 11.637 1.00 88.69 365 ILE A CA 1
ATOM 2878 C C . ILE A 1 365 ? -18.640 -12.150 13.126 1.00 88.69 365 ILE A C 1
ATOM 2880 O O . ILE A 1 365 ? -19.463 -12.575 13.935 1.00 88.69 365 ILE A O 1
ATOM 2884 N N . PHE A 1 366 ? -17.451 -11.690 13.534 1.00 88.19 366 PHE A N 1
ATOM 2885 C CA . PHE A 1 366 ? -17.057 -11.686 14.947 1.00 88.19 366 PHE A CA 1
ATOM 2886 C C . PHE A 1 366 ? -17.959 -10.786 15.810 1.00 88.19 366 PHE A C 1
ATOM 2888 O O . PHE A 1 366 ? -18.307 -11.140 16.942 1.00 88.19 366 PHE A O 1
ATOM 2895 N N . ALA A 1 367 ? -18.354 -9.620 15.294 1.00 86.69 367 ALA A N 1
ATOM 2896 C CA . ALA A 1 367 ? -19.267 -8.711 15.977 1.00 86.69 367 ALA A CA 1
ATOM 2897 C C . ALA A 1 367 ? -20.685 -9.298 16.084 1.00 86.69 367 ALA A C 1
ATOM 2899 O O . ALA A 1 367 ? -21.305 -9.198 17.147 1.00 86.69 367 ALA A O 1
ATOM 2900 N N . GLU A 1 368 ? -21.181 -9.945 15.028 1.00 88.25 368 GLU A N 1
ATOM 2901 C CA . GLU A 1 368 ? -22.460 -10.658 15.022 1.00 88.25 368 GLU A CA 1
ATOM 2902 C C . GLU A 1 368 ? -22.450 -11.850 15.979 1.00 88.25 368 GLU A C 1
ATOM 2904 O O . GLU A 1 368 ? -23.378 -11.998 16.774 1.00 88.25 368 GLU A O 1
ATOM 2909 N N . ASP A 1 369 ? -21.386 -12.651 15.991 1.00 88.06 369 ASP A N 1
ATOM 2910 C CA . ASP A 1 369 ? -21.227 -13.768 16.920 1.00 88.06 369 ASP A CA 1
ATOM 2911 C C . ASP A 1 369 ? -21.205 -13.291 18.370 1.00 88.06 369 ASP A C 1
ATOM 2913 O O . ASP A 1 369 ? -21.909 -13.855 19.213 1.00 88.06 369 ASP A O 1
ATOM 2917 N N . ARG A 1 370 ? -20.477 -12.208 18.664 1.00 86.94 370 ARG A N 1
ATOM 2918 C CA . ARG A 1 370 ? -20.462 -11.594 19.998 1.00 86.94 370 ARG A CA 1
ATOM 2919 C C . ARG A 1 370 ? -21.825 -11.022 20.389 1.00 86.94 370 ARG A C 1
ATOM 2921 O O . ARG A 1 370 ? -22.248 -11.151 21.537 1.00 86.94 370 ARG A O 1
ATOM 2928 N N . LYS A 1 371 ? -22.537 -10.394 19.454 1.00 86.75 371 LYS A N 1
ATOM 2929 C CA . LYS A 1 371 ? -23.909 -9.922 19.680 1.00 86.75 371 LYS A CA 1
ATOM 2930 C C . LYS A 1 371 ? -24.840 -11.101 19.972 1.00 86.75 371 LYS A C 1
ATOM 2932 O O . LYS A 1 371 ? -25.630 -11.031 20.910 1.00 86.75 371 LYS A O 1
ATOM 2937 N N . ASN A 1 372 ? -24.711 -12.194 19.225 1.00 88.31 372 ASN A N 1
ATOM 2938 C CA . ASN A 1 372 ? -25.506 -13.404 19.394 1.00 88.31 372 ASN A CA 1
ATOM 2939 C C . ASN A 1 372 ? -25.213 -14.105 20.727 1.00 88.31 372 ASN A C 1
ATOM 2941 O O . ASN A 1 372 ? -26.151 -14.556 21.384 1.00 88.31 372 ASN A O 1
ATOM 2945 N N . THR A 1 373 ? -23.952 -14.191 21.167 1.00 87.19 373 THR A N 1
ATOM 2946 C CA . THR A 1 373 ? -23.615 -14.742 22.492 1.00 87.19 373 THR A CA 1
ATOM 2947 C C . THR A 1 373 ? -24.207 -13.889 23.606 1.00 87.19 373 THR A C 1
ATOM 2949 O O . THR A 1 373 ? -24.922 -14.428 24.448 1.00 87.19 373 THR A O 1
ATOM 2952 N N . MET A 1 374 ? -24.037 -12.565 23.550 1.00 83.12 374 MET A N 1
ATOM 2953 C CA . MET A 1 374 ? -24.649 -11.652 24.519 1.00 83.12 374 MET A CA 1
ATOM 2954 C C . MET A 1 374 ? -26.180 -11.745 24.514 1.00 83.12 374 MET A C 1
ATOM 2956 O O . MET A 1 374 ? -26.804 -11.734 25.569 1.00 83.12 374 MET A O 1
ATOM 2960 N N . GLN A 1 375 ? -26.816 -11.888 23.349 1.00 87.88 375 GLN A N 1
ATOM 2961 C CA . GLN A 1 375 ? -28.270 -12.026 23.253 1.00 87.88 375 GLN A CA 1
ATOM 2962 C C . GLN A 1 375 ? -28.770 -13.365 23.821 1.00 87.88 375 GLN A C 1
ATOM 2964 O O . GLN A 1 375 ? -29.838 -13.409 24.441 1.00 87.88 375 GLN A O 1
ATOM 2969 N N . ARG A 1 376 ? -27.997 -14.450 23.665 1.00 87.00 376 ARG A N 1
ATOM 2970 C CA . ARG A 1 376 ? -28.275 -15.740 24.319 1.00 87.00 376 ARG A CA 1
ATOM 2971 C C . ARG A 1 376 ? -28.131 -15.637 25.836 1.00 87.00 376 ARG A C 1
ATOM 2973 O O . ARG A 1 376 ? -29.023 -16.107 26.534 1.00 87.00 376 ARG A O 1
ATOM 2980 N N . GLU A 1 377 ? -27.085 -14.982 26.333 1.00 86.00 377 GLU A N 1
ATOM 2981 C CA . GLU A 1 377 ? -26.886 -14.730 27.768 1.00 86.00 377 GLU A CA 1
ATOM 2982 C C . GLU A 1 377 ? -28.008 -13.864 28.348 1.00 86.00 377 GLU A C 1
ATOM 2984 O O . GLU A 1 377 ? -28.583 -14.217 29.372 1.00 86.00 377 GLU A O 1
ATOM 2989 N N . ILE A 1 378 ? -28.412 -12.791 27.659 1.00 82.69 378 ILE A N 1
ATOM 2990 C CA . ILE A 1 378 ? -29.564 -11.969 28.056 1.00 82.69 378 ILE A CA 1
ATOM 2991 C C . ILE A 1 378 ? -30.834 -12.821 28.105 1.00 82.69 378 ILE A C 1
ATOM 2993 O O . ILE A 1 378 ? -31.576 -12.748 29.079 1.00 82.69 378 ILE A O 1
ATOM 2997 N N . SER A 1 379 ? -31.079 -13.662 27.097 1.00 88.00 379 SER A N 1
ATOM 2998 C CA . SER A 1 379 ? -32.250 -14.550 27.073 1.00 88.00 379 SER A CA 1
ATOM 2999 C C . SER A 1 379 ? -32.208 -15.589 28.199 1.00 88.00 379 SER A C 1
ATOM 3001 O O . SER A 1 379 ? -33.245 -15.937 28.763 1.00 88.00 379 SER A O 1
ATOM 3003 N N . GLN A 1 380 ? -31.020 -16.090 28.540 1.00 89.44 380 GLN A N 1
ATOM 3004 C CA . GLN A 1 380 ? -30.810 -17.015 29.650 1.00 89.44 380 GLN A CA 1
ATOM 3005 C C . GLN A 1 380 ? -31.067 -16.329 30.995 1.00 89.44 380 GLN A C 1
ATOM 3007 O O . GLN A 1 380 ? -31.857 -16.841 31.782 1.00 89.44 380 GLN A O 1
ATOM 3012 N N . LEU A 1 381 ? -30.496 -15.144 31.220 1.00 85.12 381 LEU A N 1
ATOM 3013 C CA . LEU A 1 381 ? -30.718 -14.343 32.425 1.00 85.12 381 LEU A CA 1
ATOM 3014 C C . LEU A 1 381 ? -32.180 -13.900 32.551 1.00 85.12 381 LEU A C 1
ATOM 3016 O O . LEU A 1 381 ? -32.731 -13.897 33.645 1.00 85.12 381 LEU A O 1
ATOM 3020 N N . GLN A 1 382 ? -32.853 -13.575 31.445 1.00 85.81 382 GLN A N 1
ATOM 3021 C CA . GLN A 1 382 ? -34.286 -13.270 31.444 1.00 85.81 382 GLN A CA 1
ATOM 3022 C C . GLN A 1 382 ? -35.126 -14.478 31.869 1.00 85.81 382 GLN A C 1
ATOM 3024 O O . GLN A 1 382 ? -36.051 -14.316 32.666 1.00 85.81 382 GLN A O 1
ATOM 3029 N N . LYS A 1 383 ? -34.796 -15.684 31.385 1.00 86.88 383 LYS A N 1
ATOM 3030 C CA . LYS A 1 383 ? -35.440 -16.927 31.836 1.00 86.88 383 LYS A CA 1
ATOM 3031 C C . LYS A 1 383 ? -35.166 -17.186 33.313 1.00 86.88 383 LYS A C 1
ATOM 3033 O O . LYS A 1 383 ? -36.099 -17.500 34.040 1.00 86.88 383 LYS A O 1
ATOM 3038 N N . GLU A 1 384 ? -33.932 -16.999 33.767 1.00 85.12 384 GLU A N 1
ATOM 3039 C CA . GLU A 1 384 ? -33.557 -17.182 35.170 1.00 85.12 384 GLU A CA 1
ATOM 3040 C C . GLU A 1 384 ? -34.312 -16.205 36.083 1.00 85.12 384 GLU A C 1
ATOM 3042 O O . GLU A 1 384 ? -34.974 -16.625 37.031 1.00 85.12 384 GLU A O 1
ATOM 3047 N N . VAL A 1 385 ? -34.347 -14.915 35.737 1.00 82.75 385 VAL A N 1
ATOM 3048 C CA . VAL A 1 385 ? -35.130 -13.896 36.454 1.00 82.75 385 VAL A CA 1
ATOM 3049 C C . VAL A 1 385 ? -36.622 -14.226 36.444 1.00 82.75 385 VAL A C 1
ATOM 3051 O O . VAL A 1 385 ? -37.290 -14.030 37.459 1.00 82.75 385 VAL A O 1
ATOM 3054 N N . PHE A 1 386 ? -37.161 -14.734 35.332 1.00 85.19 386 PHE A N 1
ATOM 3055 C CA . PHE A 1 386 ? -38.554 -15.174 35.267 1.00 85.19 386 PHE A CA 1
ATOM 3056 C C . PHE A 1 386 ? -38.811 -16.346 36.221 1.00 85.19 386 PHE A C 1
ATOM 3058 O O . PHE A 1 386 ? -39.718 -16.253 37.042 1.00 85.19 386 PHE A O 1
ATOM 3065 N N . THR A 1 387 ? -37.969 -17.385 36.199 1.00 87.94 387 THR A N 1
ATOM 3066 C CA . THR A 1 387 ? -38.096 -18.535 37.110 1.00 87.94 387 THR A CA 1
ATOM 3067 C C . THR A 1 387 ? -37.940 -18.141 38.577 1.00 87.94 387 THR A C 1
ATOM 3069 O O . THR A 1 387 ? -38.683 -18.634 39.418 1.00 87.94 387 THR A O 1
ATOM 3072 N N . LEU A 1 388 ? -37.040 -17.206 38.901 1.00 84.88 388 LEU A N 1
ATOM 3073 C CA . LEU A 1 388 ? -36.871 -16.689 40.260 1.00 84.88 388 LEU A CA 1
ATOM 3074 C C . LEU A 1 388 ? -38.074 -15.853 40.707 1.00 84.88 388 LEU A C 1
ATOM 3076 O O . LEU A 1 388 ? -38.486 -15.948 41.860 1.00 84.88 388 LEU A O 1
ATOM 3080 N N . ARG A 1 389 ? -38.670 -15.056 39.811 1.00 85.69 389 ARG A N 1
ATOM 3081 C CA . ARG A 1 389 ? -39.903 -14.307 40.103 1.00 85.69 389 ARG A CA 1
ATOM 3082 C C . ARG A 1 389 ? -41.099 -15.228 40.286 1.00 85.69 389 ARG A C 1
ATOM 3084 O O . ARG A 1 389 ? -41.890 -14.993 41.192 1.00 85.69 389 ARG A O 1
ATOM 3091 N N . GLU A 1 390 ? -41.220 -16.261 39.460 1.00 85.38 390 GLU A N 1
ATOM 3092 C CA . GLU A 1 390 ? -42.260 -17.278 39.591 1.00 85.38 390 GLU A CA 1
ATOM 3093 C C . GLU A 1 390 ? -42.084 -18.054 40.902 1.00 85.38 390 GLU A C 1
ATOM 3095 O O . GLU A 1 390 ? -43.022 -18.127 41.691 1.00 85.38 390 GLU A O 1
ATOM 3100 N N . ALA A 1 391 ? -40.867 -18.507 41.221 1.00 85.25 391 ALA A N 1
ATOM 3101 C CA . ALA A 1 391 ? -40.553 -19.149 42.495 1.00 85.25 391 ALA A CA 1
ATOM 3102 C C . ALA A 1 391 ? -40.885 -18.239 43.690 1.00 85.25 391 ALA A C 1
ATOM 3104 O O . ALA A 1 391 ? -41.591 -18.667 44.600 1.00 85.25 391 ALA A O 1
ATOM 3105 N N . ALA A 1 392 ? -40.476 -16.967 43.659 1.00 82.56 392 ALA A N 1
ATOM 3106 C CA . ALA A 1 392 ? -40.803 -15.995 44.702 1.00 82.56 392 ALA A CA 1
ATOM 3107 C C . ALA A 1 392 ? -42.316 -15.739 44.820 1.00 82.56 392 ALA A C 1
ATOM 3109 O O . ALA A 1 392 ? -42.826 -15.590 45.929 1.00 82.56 392 ALA A O 1
ATOM 3110 N N . ALA A 1 393 ? -43.051 -15.719 43.705 1.00 83.62 393 ALA A N 1
ATOM 3111 C CA . ALA A 1 393 ? -44.506 -15.602 43.713 1.00 83.62 393 ALA A CA 1
ATOM 3112 C C . ALA A 1 393 ? -45.171 -16.851 44.311 1.00 83.62 393 ALA A C 1
ATOM 3114 O O . ALA A 1 393 ? -46.100 -16.712 45.105 1.00 83.62 393 ALA A O 1
ATOM 3115 N N . THR A 1 394 ? -44.675 -18.055 44.000 1.00 85.12 394 THR A N 1
ATOM 3116 C CA . THR A 1 394 ? -45.178 -19.297 44.607 1.00 85.12 394 THR A CA 1
ATOM 3117 C C . THR A 1 394 ? -44.851 -19.392 46.094 1.00 85.12 394 THR A C 1
ATOM 3119 O O . THR A 1 394 ? -45.713 -19.790 46.865 1.00 85.12 394 THR A O 1
ATOM 3122 N N . GLU A 1 395 ? -43.659 -18.976 46.529 1.00 80.12 395 GLU A N 1
ATOM 3123 C CA . GLU A 1 395 ? -43.300 -18.892 47.950 1.00 80.12 395 GLU A CA 1
ATOM 3124 C C . GLU A 1 395 ? -44.182 -17.874 48.672 1.00 80.12 395 GLU A C 1
ATOM 3126 O O . GLU A 1 395 ? -44.757 -18.183 49.711 1.00 80.12 395 GLU A O 1
ATOM 3131 N N . LYS A 1 396 ? -44.397 -16.692 48.082 1.00 83.88 396 LYS A N 1
ATOM 3132 C CA . LYS A 1 396 ? -45.328 -15.701 48.628 1.00 83.88 396 LYS A CA 1
ATOM 3133 C C . LYS A 1 396 ? -46.754 -16.259 48.730 1.00 83.88 396 LYS A C 1
ATOM 3135 O O . LYS A 1 396 ? -47.413 -16.025 49.738 1.00 83.88 396 LYS A O 1
ATOM 3140 N N . ALA A 1 397 ? -47.223 -17.007 47.728 1.00 82.19 397 ALA A N 1
ATOM 3141 C CA . ALA A 1 397 ? -48.528 -17.667 47.761 1.00 82.19 397 ALA A CA 1
ATOM 3142 C C . ALA A 1 397 ? -48.601 -18.740 48.859 1.00 82.19 397 ALA A C 1
ATOM 3144 O O . ALA A 1 397 ? -49.546 -18.729 49.638 1.00 82.19 397 ALA A O 1
ATOM 3145 N N . LYS A 1 398 ? -47.574 -19.590 49.005 1.00 85.94 398 LYS A N 1
ATOM 3146 C CA . LYS A 1 398 ? -47.492 -20.579 50.094 1.00 85.94 398 LYS A CA 1
ATOM 3147 C C . LYS A 1 398 ? -47.496 -19.922 51.470 1.00 85.94 398 LYS A C 1
ATOM 3149 O O . LYS A 1 398 ? -48.203 -20.395 52.351 1.00 85.94 398 LYS A O 1
ATOM 3154 N N . ILE A 1 399 ? -46.750 -18.831 51.648 1.00 82.50 399 ILE A N 1
ATOM 3155 C CA . ILE A 1 399 ? -46.733 -18.065 52.900 1.00 82.50 399 ILE A CA 1
ATOM 3156 C C . ILE A 1 399 ? -48.117 -17.469 53.160 1.00 82.50 399 ILE A C 1
ATOM 3158 O O . ILE A 1 399 ? -48.611 -17.553 54.279 1.00 82.50 399 ILE A O 1
ATOM 3162 N N . HIS A 1 400 ? -48.783 -16.905 52.147 1.00 83.75 400 HIS A N 1
ATOM 3163 C CA . HIS A 1 400 ? -50.156 -16.422 52.303 1.00 83.75 400 HIS A CA 1
ATOM 3164 C C . HIS A 1 400 ? -51.138 -17.551 52.642 1.00 83.75 400 HIS A C 1
ATOM 3166 O O . HIS A 1 400 ? -51.990 -17.338 53.498 1.00 83.75 400 HIS A O 1
ATOM 3172 N N . ASP A 1 401 ? -50.994 -18.741 52.057 1.00 83.50 401 ASP A N 1
ATOM 3173 C CA . ASP A 1 401 ? -51.811 -19.916 52.378 1.00 83.50 401 ASP A CA 1
ATOM 3174 C C . ASP A 1 401 ? -51.531 -20.450 53.792 1.00 83.50 401 ASP A C 1
ATOM 3176 O O . ASP A 1 401 ? -52.453 -20.873 54.489 1.00 83.50 401 ASP A O 1
ATOM 3180 N N . GLU A 1 402 ? -50.275 -20.428 54.246 1.00 84.06 402 GLU A N 1
ATOM 3181 C CA . GLU A 1 402 ? -49.890 -20.765 55.623 1.00 84.06 402 GLU A CA 1
ATOM 3182 C C . GLU A 1 402 ? -50.452 -19.767 56.621 1.00 84.06 402 GLU A C 1
ATOM 3184 O O . GLU A 1 402 ? -51.077 -20.172 57.598 1.00 84.06 402 GLU A O 1
ATOM 3189 N N . VAL A 1 403 ? -50.307 -18.472 56.345 1.00 84.94 403 VAL A N 1
ATOM 3190 C CA . VAL A 1 403 ? -50.882 -17.407 57.167 1.00 84.94 403 VAL A CA 1
ATOM 3191 C C . VAL A 1 403 ? -52.405 -17.509 57.173 1.00 84.94 403 VAL A C 1
ATOM 3193 O O . VAL A 1 403 ? -53.006 -17.394 58.234 1.00 84.94 403 VAL A O 1
ATOM 3196 N N . ALA A 1 404 ? -53.048 -17.780 56.036 1.00 84.31 404 ALA A N 1
ATOM 3197 C CA . ALA A 1 404 ? -54.495 -17.962 55.964 1.00 84.31 404 ALA A CA 1
ATOM 3198 C C . ALA A 1 404 ? -54.957 -19.188 56.764 1.00 84.31 404 ALA A C 1
ATOM 3200 O O . ALA A 1 404 ? -55.955 -19.101 57.480 1.00 84.31 404 ALA A O 1
ATOM 3201 N N . ARG A 1 405 ? -54.223 -20.308 56.702 1.00 86.12 405 ARG A N 1
ATOM 3202 C CA . ARG A 1 405 ? -54.486 -21.492 57.534 1.00 86.12 405 ARG A CA 1
ATOM 3203 C C . ARG A 1 405 ? -54.308 -21.200 59.014 1.00 86.12 405 ARG A C 1
ATOM 3205 O O . ARG A 1 405 ? -55.152 -21.606 59.804 1.00 86.12 405 ARG A O 1
ATOM 3212 N N . GLU A 1 406 ? -53.259 -20.482 59.389 1.00 80.12 406 GLU A N 1
ATOM 3213 C CA . GLU A 1 406 ? -53.002 -20.165 60.790 1.00 80.12 406 GLU A CA 1
ATOM 3214 C C . GLU A 1 406 ? -54.026 -19.164 61.330 1.00 80.12 406 GLU A C 1
ATOM 3216 O O . GLU A 1 406 ? -54.568 -19.357 62.412 1.00 80.12 406 GLU A O 1
ATOM 3221 N N . VAL A 1 407 ? -54.406 -18.156 60.540 1.00 84.56 407 VAL A N 1
ATOM 3222 C CA . VAL A 1 407 ? -55.513 -17.246 60.865 1.00 84.56 407 VAL A CA 1
ATOM 3223 C C . VAL A 1 407 ? -56.827 -18.015 60.976 1.00 84.56 407 VAL A C 1
ATOM 3225 O O . VAL A 1 407 ? -57.584 -17.768 61.914 1.00 84.56 407 VAL A O 1
ATOM 3228 N N . ALA A 1 408 ? -57.101 -18.973 60.085 1.00 84.06 408 ALA A N 1
ATOM 3229 C CA . ALA A 1 408 ? -58.287 -19.822 60.167 1.00 84.06 408 ALA A CA 1
ATOM 3230 C C . ALA A 1 408 ? -58.268 -20.708 61.422 1.00 84.06 408 ALA A C 1
ATOM 3232 O O . ALA A 1 408 ? -59.289 -20.804 62.098 1.00 84.06 408 ALA A O 1
ATOM 3233 N N . ASN A 1 409 ? -57.119 -21.283 61.786 1.00 85.06 409 ASN A N 1
ATOM 3234 C CA . ASN A 1 409 ? -56.939 -22.071 63.007 1.00 85.06 409 ASN A CA 1
ATOM 3235 C C . ASN A 1 409 ? -57.103 -21.218 64.269 1.00 85.06 409 ASN A C 1
ATOM 3237 O O . ASN A 1 409 ? -57.817 -21.618 65.184 1.00 85.06 409 ASN A O 1
ATOM 3241 N N . ILE A 1 410 ? -56.499 -20.027 64.318 1.00 82.25 410 ILE A N 1
ATOM 3242 C CA . ILE A 1 410 ? -56.649 -19.077 65.428 1.00 82.25 410 ILE A CA 1
ATOM 3243 C C . ILE A 1 410 ? -58.105 -18.627 65.533 1.00 82.25 410 ILE A C 1
ATOM 3245 O O . ILE A 1 410 ? -58.652 -18.574 66.631 1.00 82.25 410 ILE A O 1
ATOM 3249 N N . THR A 1 411 ? -58.758 -18.349 64.406 1.00 84.62 411 THR A N 1
ATOM 3250 C CA . THR A 1 411 ? -60.172 -17.958 64.376 1.00 84.62 411 THR A CA 1
ATOM 3251 C C . THR A 1 411 ? -61.068 -19.111 64.820 1.00 84.62 411 THR A C 1
ATOM 3253 O O . THR A 1 411 ? -61.972 -18.894 65.618 1.00 84.62 411 THR A O 1
ATOM 3256 N N . ALA A 1 412 ? -60.804 -20.343 64.379 1.00 83.44 412 ALA A N 1
ATOM 3257 C CA . ALA A 1 412 ? -61.535 -21.532 64.805 1.00 83.44 412 ALA A CA 1
ATOM 3258 C C . ALA A 1 412 ? -61.337 -21.816 66.299 1.00 83.44 412 ALA A C 1
ATOM 3260 O O . ALA A 1 412 ? -62.312 -22.064 66.998 1.00 83.44 412 ALA A O 1
ATOM 3261 N N . ASN A 1 413 ? -60.108 -21.708 66.808 1.00 86.44 413 ASN A N 1
ATOM 3262 C CA . ASN A 1 413 ? -59.800 -21.893 68.224 1.00 86.44 413 ASN A CA 1
ATOM 3263 C C . ASN A 1 413 ? -60.425 -20.782 69.082 1.00 86.44 413 ASN A C 1
ATOM 3265 O O . ASN A 1 413 ? -61.054 -21.058 70.094 1.00 86.44 413 ASN A O 1
ATOM 3269 N N . SER A 1 414 ? -60.345 -19.524 68.640 1.00 81.44 414 SER A N 1
ATOM 3270 C CA . SER A 1 414 ? -61.028 -18.396 69.282 1.00 81.44 414 SER A CA 1
ATOM 3271 C C . SER A 1 414 ? -62.545 -18.601 69.301 1.00 81.44 414 SER A C 1
ATOM 3273 O O . SER A 1 414 ? -63.168 -18.484 70.351 1.00 81.44 414 SER A O 1
ATOM 3275 N N . ASN A 1 415 ? -63.141 -19.001 68.174 1.00 86.19 415 ASN A N 1
ATOM 3276 C CA . ASN A 1 415 ? -64.566 -19.318 68.085 1.00 86.19 415 ASN A CA 1
ATOM 3277 C C . ASN A 1 415 ? -64.946 -20.505 68.975 1.00 86.19 415 ASN A C 1
ATOM 3279 O O . ASN A 1 415 ? -66.008 -20.468 69.590 1.00 86.19 415 ASN A O 1
ATOM 3283 N N . GLN A 1 416 ? -64.089 -21.523 69.087 1.00 87.25 416 GLN A N 1
ATOM 3284 C CA . GLN A 1 416 ? -64.288 -22.647 69.996 1.00 87.25 416 GLN A CA 1
ATOM 3285 C C . GLN A 1 416 ? -64.241 -22.179 71.449 1.00 87.25 416 GLN A C 1
ATOM 3287 O O . GLN A 1 416 ? -65.156 -22.477 72.199 1.00 87.25 416 GLN A O 1
ATOM 3292 N N . ILE A 1 417 ? -63.254 -21.369 71.838 1.00 83.75 417 ILE A N 1
ATOM 3293 C CA . ILE A 1 417 ? -63.158 -20.793 73.186 1.00 83.75 417 ILE A CA 1
ATOM 3294 C C . ILE A 1 417 ? -64.385 -19.928 73.490 1.00 83.75 417 ILE A C 1
ATOM 3296 O O . ILE A 1 417 ? -64.939 -20.016 74.582 1.00 83.75 417 ILE A O 1
ATOM 3300 N N . VAL A 1 418 ? -64.838 -19.109 72.538 1.00 82.56 418 VAL A N 1
ATOM 3301 C CA . VAL A 1 418 ? -66.054 -18.296 72.676 1.00 82.56 418 VAL A CA 1
ATOM 3302 C C . VAL A 1 418 ? -67.294 -19.184 72.779 1.00 82.56 418 VAL A C 1
ATOM 3304 O O . VAL A 1 418 ? -68.173 -18.888 73.585 1.00 82.56 418 VAL A O 1
ATOM 3307 N N . SER A 1 419 ? -67.370 -20.276 72.017 1.00 85.81 419 SER A N 1
ATOM 3308 C CA . SER A 1 419 ? -68.459 -21.253 72.090 1.00 85.81 419 SER A CA 1
ATOM 3309 C C . SER A 1 419 ? -68.466 -21.986 73.430 1.00 85.81 419 SER A C 1
ATOM 3311 O O . SER A 1 419 ? -69.504 -22.035 74.077 1.00 85.81 419 SER A O 1
ATOM 3313 N N . ASP A 1 420 ? -67.315 -22.462 73.899 1.00 82.69 420 ASP A N 1
ATOM 3314 C CA . ASP A 1 420 ? -67.141 -23.131 75.190 1.00 82.69 420 ASP A CA 1
ATOM 3315 C C . ASP A 1 420 ? -67.438 -22.173 76.350 1.00 82.69 420 ASP A C 1
ATOM 3317 O O . ASP A 1 420 ? -68.060 -22.554 77.340 1.00 82.69 420 ASP A O 1
ATOM 3321 N N . LEU A 1 421 ? -67.019 -20.907 76.248 1.00 80.69 421 LEU A N 1
ATOM 3322 C CA . LEU A 1 421 ? -67.370 -19.864 77.213 1.00 80.69 421 LEU A CA 1
ATOM 3323 C C . LEU A 1 421 ? -68.865 -19.585 77.184 1.00 80.69 421 LEU A C 1
ATOM 3325 O O . LEU A 1 421 ? -69.463 -19.469 78.247 1.00 80.69 421 LEU A O 1
ATOM 3329 N N . LYS A 1 422 ? -69.482 -19.512 76.002 1.00 84.50 422 LYS A N 1
ATOM 3330 C CA . LYS A 1 422 ? -70.928 -19.329 75.854 1.00 84.50 422 LYS A CA 1
ATOM 3331 C C . LYS A 1 422 ? -71.692 -20.518 76.428 1.00 84.50 422 LYS A C 1
ATOM 3333 O O . LYS A 1 422 ? -72.679 -20.298 77.115 1.00 84.50 422 LYS A O 1
ATOM 3338 N N . GLU A 1 423 ? -71.234 -21.747 76.211 1.00 82.19 423 GLU A N 1
ATOM 3339 C CA . GLU A 1 423 ? -71.818 -22.960 76.782 1.00 82.19 423 GLU A CA 1
ATOM 3340 C C . GLU A 1 423 ? -71.660 -22.986 78.305 1.00 82.19 423 GLU A C 1
ATOM 3342 O O . GLU A 1 423 ? -72.642 -23.186 79.012 1.00 82.19 423 GLU A O 1
ATOM 3347 N N . LYS A 1 424 ? -70.470 -22.675 78.836 1.00 80.75 424 LYS A N 1
ATOM 3348 C CA . LYS A 1 424 ? -70.247 -22.525 80.283 1.00 80.75 424 LYS A CA 1
ATOM 3349 C C . LYS A 1 424 ? -71.124 -21.434 80.883 1.00 80.75 424 LYS A C 1
ATOM 3351 O O . LYS A 1 424 ? -71.694 -21.644 81.947 1.00 80.75 424 LYS A O 1
ATOM 3356 N N . LEU A 1 425 ? -71.269 -20.297 80.204 1.00 78.38 425 LEU A N 1
ATOM 3357 C CA . LEU A 1 425 ? -72.138 -19.207 80.635 1.00 78.38 425 LEU A CA 1
ATOM 3358 C C . LEU A 1 425 ? -73.602 -19.653 80.609 1.00 78.38 425 LEU A C 1
ATOM 3360 O O . LEU A 1 425 ? -74.320 -19.397 81.563 1.00 78.38 425 LEU A O 1
ATOM 3364 N N . MET A 1 426 ? -74.038 -20.362 79.564 1.00 80.50 426 MET A N 1
ATOM 3365 C CA . MET A 1 426 ? -75.384 -20.933 79.448 1.00 80.50 426 MET A CA 1
ATOM 3366 C C . MET A 1 426 ? -75.656 -21.993 80.516 1.00 80.50 426 MET A C 1
ATOM 3368 O O . MET A 1 426 ? -76.763 -22.041 81.044 1.00 80.50 426 MET A O 1
ATOM 3372 N N . LEU A 1 427 ? -74.668 -22.815 80.871 1.00 79.56 427 LEU A N 1
ATOM 3373 C CA . LEU A 1 427 ? -74.754 -23.794 81.952 1.00 79.56 427 LEU A CA 1
ATOM 3374 C C . LEU A 1 427 ? -74.759 -23.117 83.324 1.00 79.56 427 LEU A C 1
ATOM 3376 O O . LEU A 1 427 ? -75.562 -23.500 84.165 1.00 79.56 427 LEU A O 1
ATOM 3380 N N . GLU A 1 428 ? -73.940 -22.087 83.555 1.00 76.62 428 GLU A N 1
ATOM 3381 C CA . GLU A 1 428 ? -74.014 -21.270 84.772 1.00 76.62 428 GLU A CA 1
ATOM 3382 C C . GLU A 1 428 ? -75.344 -20.528 84.871 1.00 76.62 428 GLU A C 1
ATOM 3384 O O . GLU A 1 428 ? -75.923 -20.481 85.950 1.00 76.62 428 GLU A O 1
ATOM 3389 N N . PHE A 1 429 ? -75.852 -19.974 83.769 1.00 78.75 429 PHE A N 1
ATOM 3390 C CA . PHE A 1 429 ? -77.167 -19.346 83.725 1.00 78.75 429 PHE A CA 1
ATOM 3391 C C . PHE A 1 429 ? -78.260 -20.370 83.989 1.00 78.75 429 PHE A C 1
ATOM 3393 O O . PHE A 1 429 ? -79.097 -20.111 84.838 1.00 78.75 429 PHE A O 1
ATOM 3400 N N . SER A 1 430 ? -78.217 -21.546 83.362 1.00 78.88 430 SER A N 1
ATOM 3401 C CA . SER A 1 430 ? -79.182 -22.627 83.601 1.00 78.88 430 SER A CA 1
ATOM 3402 C C . SER A 1 430 ? -79.103 -23.141 85.036 1.00 78.88 430 SER A C 1
ATOM 3404 O O . SER A 1 430 ? -80.131 -23.416 85.643 1.00 78.88 430 SER A O 1
ATOM 3406 N N . ARG A 1 431 ? -77.899 -23.226 85.611 1.00 79.25 431 ARG A N 1
ATOM 3407 C CA . ARG A 1 431 ? -77.673 -23.614 87.003 1.00 79.25 431 ARG A CA 1
ATOM 3408 C C . ARG A 1 431 ? -78.161 -22.538 87.965 1.00 79.25 431 ARG A C 1
ATOM 3410 O O . ARG A 1 431 ? -78.868 -22.880 88.895 1.00 79.25 431 ARG A O 1
ATOM 3417 N N . ARG A 1 432 ? -77.858 -21.256 87.739 1.00 73.38 432 ARG A N 1
ATOM 3418 C CA . ARG A 1 432 ? -78.393 -20.134 88.531 1.00 73.38 432 ARG A CA 1
ATOM 3419 C C . ARG A 1 432 ? -79.897 -20.017 88.372 1.00 73.38 432 ARG A C 1
ATOM 3421 O O . ARG A 1 432 ? -80.576 -19.697 89.334 1.00 73.38 432 ARG A O 1
ATOM 3428 N N . GLU A 1 433 ? -80.439 -20.284 87.192 1.00 78.38 433 GLU A N 1
ATOM 3429 C CA . GLU A 1 433 ? -81.875 -20.315 86.937 1.00 78.38 433 GLU A CA 1
ATOM 3430 C C . GLU A 1 433 ? -82.517 -21.511 87.647 1.00 78.38 433 GLU A C 1
ATOM 3432 O O . GLU A 1 433 ? -83.569 -21.357 88.248 1.00 78.38 433 GLU A O 1
ATOM 3437 N N . GLN A 1 434 ? -81.882 -22.686 87.668 1.00 77.94 434 GLN A N 1
ATOM 3438 C CA . GLN A 1 434 ? -82.322 -23.837 88.460 1.00 77.94 434 GLN A CA 1
ATOM 3439 C C . GLN A 1 434 ? -82.178 -23.604 89.964 1.00 77.94 434 GLN A C 1
ATOM 3441 O O . GLN A 1 434 ? -83.077 -23.979 90.699 1.00 77.94 434 GLN A O 1
ATOM 3446 N N . GLU A 1 435 ? -81.106 -22.969 90.434 1.00 76.69 435 GLU A N 1
ATOM 3447 C CA . GLU A 1 435 ? -80.880 -22.620 91.840 1.00 76.69 435 GLU A CA 1
ATOM 3448 C C . GLU A 1 435 ? -81.851 -21.528 92.288 1.00 76.69 435 GLU A C 1
ATOM 3450 O O . GLU A 1 435 ? -82.417 -21.637 93.365 1.00 76.69 435 GLU A O 1
ATOM 3455 N N . THR A 1 436 ? -82.124 -20.515 91.461 1.00 74.25 436 THR A N 1
ATOM 3456 C CA . THR A 1 436 ? -83.155 -19.502 91.739 1.00 74.25 436 THR A CA 1
ATOM 3457 C C . THR A 1 436 ? -84.555 -20.068 91.598 1.00 74.25 436 THR A C 1
ATOM 3459 O O . THR A 1 436 ? -85.409 -19.677 92.379 1.00 74.25 436 THR A O 1
ATOM 3462 N N . LYS A 1 437 ? -84.812 -21.016 90.685 1.00 78.12 437 LYS A N 1
ATOM 3463 C CA . LYS A 1 437 ? -86.065 -21.784 90.634 1.00 78.12 437 LYS A CA 1
ATOM 3464 C C . LYS A 1 437 ? -86.203 -22.685 91.852 1.00 78.12 437 LYS A C 1
ATOM 3466 O O . LYS A 1 437 ? -87.285 -22.727 92.402 1.00 78.12 437 LYS A O 1
ATOM 3471 N N . ALA A 1 438 ? -85.154 -23.358 92.316 1.00 75.75 438 ALA A N 1
ATOM 3472 C CA . ALA A 1 438 ? -85.181 -24.220 93.496 1.00 75.75 438 ALA A CA 1
ATOM 3473 C C . ALA A 1 438 ? -85.298 -23.403 94.785 1.00 75.75 438 ALA A C 1
ATOM 3475 O O . ALA A 1 438 ? -86.089 -23.754 95.650 1.00 75.75 438 ALA A O 1
ATOM 3476 N N . TYR A 1 439 ? -84.582 -22.283 94.888 1.00 77.94 439 TYR A N 1
ATOM 3477 C CA . TYR A 1 439 ? -84.720 -21.312 95.967 1.00 77.94 439 TYR A CA 1
ATOM 3478 C C . TYR A 1 439 ? -86.101 -20.665 95.935 1.00 77.94 439 TYR A C 1
ATOM 3480 O O . TYR A 1 439 ? -86.732 -20.587 96.976 1.00 77.94 439 TYR A O 1
ATOM 3488 N N . ASN A 1 440 ? -86.625 -20.278 94.765 1.00 74.94 440 ASN A N 1
ATOM 3489 C CA . ASN A 1 440 ? -88.009 -19.820 94.643 1.00 74.94 440 ASN A CA 1
ATOM 3490 C C . ASN A 1 440 ? -88.990 -20.931 94.981 1.00 74.94 440 ASN A C 1
ATOM 3492 O O . ASN A 1 440 ? -89.967 -20.637 95.632 1.00 74.94 440 ASN A O 1
ATOM 3496 N N . VAL A 1 441 ? -88.764 -22.186 94.597 1.00 76.19 441 VAL A N 1
ATOM 3497 C CA . VAL A 1 441 ? -89.641 -23.308 94.954 1.00 76.19 441 VAL A CA 1
ATOM 3498 C C . VAL A 1 441 ? -89.575 -23.581 96.450 1.00 76.19 441 VAL A C 1
ATOM 3500 O O . VAL A 1 441 ? -90.614 -23.831 97.025 1.00 76.19 441 VAL A O 1
ATOM 3503 N N . GLN A 1 442 ? -88.419 -23.489 97.110 1.00 74.56 442 GLN A N 1
ATOM 3504 C CA . GLN A 1 442 ? -88.297 -23.656 98.564 1.00 74.56 442 GLN A CA 1
ATOM 3505 C C . GLN A 1 442 ? -88.847 -22.456 99.332 1.00 74.56 442 GLN A C 1
ATOM 3507 O O . GLN A 1 442 ? -89.518 -22.634 100.338 1.00 74.56 442 GLN A O 1
ATOM 3512 N N . TYR A 1 443 ? -88.600 -21.238 98.858 1.00 75.44 443 TYR A N 1
ATOM 3513 C CA . TYR A 1 443 ? -89.154 -20.014 99.423 1.00 75.44 443 TYR A CA 1
ATOM 3514 C C . TYR A 1 443 ? -90.665 -19.967 99.220 1.00 75.44 443 TYR A C 1
ATOM 3516 O O . TYR A 1 443 ? -91.385 -19.670 100.163 1.00 75.44 443 TYR A O 1
ATOM 3524 N N . LEU A 1 444 ? -91.155 -20.316 98.027 1.00 70.12 444 LEU A N 1
ATOM 3525 C CA . LEU A 1 444 ? -92.576 -20.468 97.748 1.00 70.12 444 LEU A CA 1
ATOM 3526 C C . LEU A 1 444 ? -93.145 -21.644 98.523 1.00 70.12 444 LEU A C 1
ATOM 3528 O O . LEU A 1 444 ? -94.197 -21.437 99.070 1.00 70.12 444 LEU A O 1
ATOM 3532 N N . ALA A 1 445 ? -92.485 -22.793 98.672 1.00 74.31 445 ALA A N 1
ATOM 3533 C CA . ALA A 1 445 ? -92.993 -23.931 99.446 1.00 74.31 445 ALA A CA 1
ATOM 3534 C C . ALA A 1 445 ? -93.037 -23.639 100.950 1.00 74.31 445 ALA A C 1
ATOM 3536 O O . ALA A 1 445 ? -94.035 -23.941 101.583 1.00 74.31 445 ALA A O 1
ATOM 3537 N N . ALA A 1 446 ? -92.015 -22.995 101.520 1.00 71.75 446 ALA A N 1
ATOM 3538 C CA . ALA A 1 446 ? -92.015 -22.561 102.918 1.00 71.75 446 ALA A CA 1
ATOM 3539 C C . ALA A 1 446 ? -93.076 -21.480 103.159 1.00 71.75 446 ALA A C 1
ATOM 3541 O O . ALA A 1 446 ? -93.795 -21.508 104.156 1.00 71.75 446 ALA A O 1
ATOM 3542 N N . ARG A 1 447 ? -93.221 -20.547 102.209 1.00 71.38 447 ARG A N 1
ATOM 3543 C CA . ARG A 1 447 ? -94.263 -19.521 102.246 1.00 71.38 447 ARG A CA 1
ATOM 3544 C C . ARG A 1 447 ? -95.637 -20.104 101.941 1.00 71.38 447 ARG A C 1
ATOM 3546 O O . ARG A 1 447 ? -96.601 -19.588 102.469 1.00 71.38 447 ARG A O 1
ATOM 3553 N N . GLU A 1 448 ? -95.733 -21.180 101.167 1.00 66.50 448 GLU A N 1
ATOM 3554 C CA . GLU A 1 448 ? -96.930 -21.965 100.852 1.00 66.50 448 GLU A CA 1
ATOM 3555 C C . GLU A 1 448 ? -97.277 -22.913 102.001 1.00 66.50 448 GLU A C 1
ATOM 3557 O O . GLU A 1 448 ? -98.440 -23.216 102.148 1.00 66.50 448 GLU A O 1
ATOM 3562 N N . GLU A 1 449 ? -96.355 -23.325 102.873 1.00 64.38 449 GLU A N 1
ATOM 3563 C CA . GLU A 1 449 ? -96.641 -24.005 104.148 1.00 64.38 449 GLU A CA 1
ATOM 3564 C C . GLU A 1 449 ? -97.106 -23.012 105.216 1.00 64.38 449 GLU A C 1
ATOM 3566 O O . GLU A 1 449 ? -98.114 -23.251 105.880 1.00 64.38 449 GLU A O 1
ATOM 3571 N N . GLU A 1 450 ? -96.458 -21.846 105.325 1.00 65.69 450 GLU A N 1
ATOM 3572 C CA . GLU A 1 450 ? -96.958 -20.727 106.137 1.00 65.69 450 GLU A CA 1
ATOM 3573 C C . GLU A 1 450 ? -98.346 -20.280 105.666 1.00 65.69 450 GLU A C 1
ATOM 3575 O O . GLU A 1 450 ? -99.242 -20.031 106.476 1.00 65.69 450 GLU A O 1
ATOM 3580 N N . LEU A 1 451 ? -98.523 -20.179 104.348 1.00 57.31 451 LEU A N 1
ATOM 3581 C CA . LEU A 1 451 ? -99.786 -19.851 103.715 1.00 57.31 451 LEU A CA 1
ATOM 3582 C C . LEU A 1 451 ? -100.729 -21.052 103.683 1.00 57.31 451 LEU A C 1
ATOM 3584 O O . LEU A 1 451 ? -101.905 -20.796 103.661 1.00 57.31 451 LEU A O 1
ATOM 3588 N N . ARG A 1 452 ? -100.328 -22.324 103.756 1.00 61.09 452 ARG A N 1
ATOM 3589 C CA . ARG A 1 452 ? -101.253 -23.469 103.910 1.00 61.09 452 ARG A CA 1
ATOM 3590 C C . ARG A 1 452 ? -101.749 -23.568 105.340 1.00 61.09 452 ARG A C 1
ATOM 3592 O O . ARG A 1 452 ? -102.920 -23.831 105.514 1.00 61.09 452 ARG A O 1
ATOM 3599 N N . HIS A 1 453 ? -100.955 -23.246 106.358 1.00 57.53 453 HIS A N 1
ATOM 3600 C CA . HIS A 1 453 ? -101.477 -23.122 107.723 1.00 57.53 453 HIS A CA 1
ATOM 3601 C C . HIS A 1 453 ? -102.393 -21.896 107.897 1.00 57.53 453 HIS A C 1
ATOM 3603 O O . HIS A 1 453 ? -103.398 -21.983 108.601 1.00 57.53 453 HIS A O 1
ATOM 3609 N N . LYS A 1 454 ? -102.098 -20.770 107.227 1.00 59.81 454 LYS A N 1
ATOM 3610 C CA . LYS A 1 454 ? -102.972 -19.577 107.220 1.00 59.81 454 LYS A CA 1
ATOM 3611 C C . LYS A 1 454 ? -104.191 -19.750 106.307 1.00 59.81 454 LYS A C 1
ATOM 3613 O O . LYS A 1 454 ? -105.294 -19.401 106.698 1.00 59.81 454 LYS A O 1
ATOM 3618 N N . PHE A 1 455 ? -104.021 -20.366 105.142 1.00 52.66 455 PHE A N 1
ATOM 3619 C CA . PHE A 1 455 ? -105.073 -20.678 104.181 1.00 52.66 455 PHE A CA 1
ATOM 3620 C C . PHE A 1 455 ? -105.816 -21.961 104.504 1.00 52.66 455 PHE A C 1
ATOM 3622 O O . PHE A 1 455 ? -106.878 -22.105 103.968 1.00 52.66 455 PHE A O 1
ATOM 3629 N N . GLU A 1 456 ? -105.419 -22.883 105.368 1.00 56.91 456 GLU A N 1
ATOM 3630 C CA . GLU A 1 456 ? -106.356 -23.918 105.844 1.00 56.91 456 GLU A CA 1
ATOM 3631 C C . GLU A 1 456 ? -107.345 -23.303 106.841 1.00 56.91 456 GLU A C 1
ATOM 3633 O O . GLU A 1 456 ? -108.529 -23.623 106.795 1.00 56.91 456 GLU A O 1
ATOM 3638 N N . ALA A 1 457 ? -106.904 -22.312 107.627 1.00 54.56 457 ALA A N 1
ATOM 3639 C CA . ALA A 1 457 ? -107.768 -21.482 108.465 1.00 54.56 457 ALA A CA 1
ATOM 3640 C C . ALA A 1 457 ? -108.595 -20.445 107.664 1.00 54.56 457 ALA A C 1
ATOM 3642 O O . ALA A 1 457 ? -109.726 -20.146 108.041 1.00 54.56 457 ALA A O 1
ATOM 3643 N N . GLU A 1 458 ? -108.072 -19.916 106.547 1.00 53.75 458 GLU A N 1
ATOM 3644 C CA . GLU A 1 458 ? -108.774 -18.960 105.673 1.00 53.75 458 GLU A CA 1
ATOM 3645 C C . GLU A 1 458 ? -109.508 -19.612 104.484 1.00 53.75 458 GLU A C 1
ATOM 3647 O O . GLU A 1 458 ? -110.457 -19.019 104.000 1.00 53.75 458 GLU A O 1
ATOM 3652 N N . ARG A 1 459 ? -109.171 -20.820 104.011 1.00 49.88 459 ARG A N 1
ATOM 3653 C CA . ARG A 1 459 ? -109.869 -21.562 102.926 1.00 49.88 459 ARG A CA 1
ATOM 3654 C C . ARG A 1 459 ? -111.226 -22.039 103.404 1.00 49.88 459 ARG A C 1
ATOM 3656 O O . ARG A 1 459 ? -112.177 -21.945 102.638 1.00 49.88 459 ARG A O 1
ATOM 3663 N N . ASP A 1 460 ? -111.354 -22.436 104.664 1.00 50.97 460 ASP A N 1
ATOM 3664 C CA . ASP A 1 460 ? -112.660 -22.749 105.248 1.00 50.97 460 ASP A CA 1
ATOM 3665 C C . ASP A 1 460 ? -113.538 -21.480 105.391 1.00 50.97 460 ASP A C 1
ATOM 3667 O O . ASP A 1 460 ? -114.764 -21.574 105.384 1.00 50.97 460 ASP A O 1
ATOM 3671 N N . ALA A 1 461 ? -112.934 -20.281 105.396 1.00 53.97 461 ALA A N 1
ATOM 3672 C CA . ALA A 1 461 ? -113.626 -18.986 105.360 1.00 53.97 461 ALA A CA 1
ATOM 3673 C C . ALA A 1 461 ? -113.798 -18.392 103.935 1.00 53.97 461 ALA A C 1
ATOM 3675 O O . ALA A 1 461 ? -114.757 -17.670 103.678 1.00 53.97 461 ALA A O 1
ATOM 3676 N N . ALA A 1 462 ? -112.905 -18.702 102.987 1.00 49.97 462 ALA A N 1
ATOM 3677 C CA . ALA A 1 462 ? -112.807 -18.095 101.655 1.00 49.97 462 ALA A CA 1
ATOM 3678 C C . ALA A 1 462 ? -113.396 -18.966 100.531 1.00 49.97 462 ALA A C 1
ATOM 3680 O O . ALA A 1 462 ? -113.762 -18.428 99.486 1.00 49.97 462 ALA A O 1
ATOM 3681 N N . VAL A 1 463 ? -113.592 -20.276 100.738 1.00 53.25 463 VAL A N 1
ATOM 3682 C CA . VAL A 1 463 ? -114.416 -21.132 99.854 1.00 53.25 463 VAL A CA 1
ATOM 3683 C C . VAL A 1 463 ? -115.874 -20.634 99.804 1.00 53.25 463 VAL A C 1
ATOM 3685 O O . VAL A 1 463 ? -116.530 -20.744 98.767 1.00 53.25 463 VAL A O 1
ATOM 3688 N N . ALA A 1 464 ? -116.348 -19.966 100.861 1.00 55.09 464 ALA A N 1
ATOM 3689 C CA . ALA A 1 464 ? -117.622 -19.243 100.869 1.00 55.09 464 ALA A CA 1
ATOM 3690 C C . ALA A 1 464 ? -117.613 -17.952 100.011 1.00 55.09 464 ALA A C 1
ATOM 3692 O O . ALA A 1 464 ? -118.656 -17.542 99.506 1.00 55.09 464 ALA A O 1
ATOM 3693 N N . GLU A 1 465 ? -116.446 -17.336 99.782 1.00 53.00 465 GLU A N 1
ATOM 3694 C CA . GLU A 1 465 ? -116.300 -16.017 99.142 1.00 53.00 465 GLU A CA 1
ATOM 3695 C C . GLU A 1 465 ? -115.858 -16.104 97.658 1.00 53.00 465 GLU A C 1
ATOM 3697 O O . GLU A 1 465 ? -116.186 -15.231 96.852 1.00 53.00 465 GLU A O 1
ATOM 3702 N N . VAL A 1 466 ? -115.138 -17.166 97.261 1.00 53.44 466 VAL A N 1
ATOM 3703 C CA . VAL A 1 466 ? -114.631 -17.399 95.887 1.00 53.44 466 VAL A CA 1
ATOM 3704 C C . VAL A 1 466 ? -115.737 -17.829 94.912 1.00 53.44 466 VAL A C 1
ATOM 3706 O O . VAL A 1 466 ? -115.699 -17.446 93.742 1.00 53.44 466 VAL A O 1
ATOM 3709 N N . THR A 1 467 ? -116.794 -18.488 95.391 1.00 56.06 467 THR A N 1
ATOM 3710 C CA . THR A 1 467 ? -117.992 -18.797 94.581 1.00 56.06 467 THR A CA 1
ATOM 3711 C C . THR A 1 467 ? -118.734 -17.522 94.138 1.00 56.06 467 THR A C 1
ATOM 3713 O O . THR A 1 467 ? -119.372 -17.505 93.094 1.00 56.06 467 THR A O 1
ATOM 3716 N N . ARG A 1 468 ? -118.575 -16.407 94.869 1.00 54.69 468 ARG A N 1
ATOM 3717 C CA . ARG A 1 468 ? -119.211 -15.106 94.586 1.00 54.69 468 ARG A CA 1
ATOM 3718 C C . ARG A 1 468 ? -118.477 -14.255 93.531 1.00 54.69 468 ARG A C 1
ATOM 3720 O O . ARG A 1 468 ? -119.051 -13.292 93.034 1.00 54.69 468 ARG A O 1
ATOM 3727 N N . ARG A 1 469 ? -117.210 -14.551 93.195 1.00 51.41 469 ARG A N 1
ATOM 3728 C CA . ARG A 1 469 ? -116.384 -13.735 92.264 1.00 51.41 469 ARG A CA 1
ATOM 3729 C C . ARG A 1 469 ? -116.125 -14.374 90.897 1.00 51.41 469 ARG A C 1
ATOM 3731 O O . ARG A 1 469 ? -115.747 -13.657 89.975 1.00 51.41 469 ARG A O 1
ATOM 3738 N N . ALA A 1 470 ? -116.393 -15.671 90.736 1.00 52.06 470 ALA A N 1
ATOM 3739 C CA . ALA A 1 470 ? -116.351 -16.367 89.444 1.00 52.06 470 ALA A CA 1
ATOM 3740 C C . ALA A 1 470 ? -117.342 -15.798 88.397 1.00 52.06 470 ALA A C 1
ATOM 3742 O O . ALA A 1 470 ? -117.191 -16.046 87.205 1.00 52.06 470 ALA A O 1
ATOM 3743 N N . GLU A 1 471 ? -118.315 -14.988 88.822 1.00 49.53 471 GLU A N 1
ATOM 3744 C CA . GLU A 1 471 ? -119.364 -14.410 87.970 1.00 49.53 471 GLU A CA 1
ATOM 3745 C C . GLU A 1 471 ? -119.147 -12.931 87.611 1.00 49.53 471 GLU A C 1
ATOM 3747 O O . GLU A 1 471 ? -119.935 -12.367 86.862 1.00 49.53 471 GLU A O 1
ATOM 3752 N N . GLN A 1 472 ? -118.068 -12.298 88.083 1.00 45.56 472 GLN A N 1
ATOM 3753 C CA . GLN A 1 472 ? -117.602 -10.994 87.588 1.00 45.56 472 GLN A CA 1
ATOM 3754 C C . GLN A 1 472 ? -116.441 -11.217 86.608 1.00 45.56 472 GLN A C 1
ATOM 3756 O O . GLN A 1 472 ? -115.338 -10.700 86.749 1.00 45.56 472 GLN A O 1
ATOM 3761 N N . GLN A 1 473 ? -116.607 -12.157 85.678 1.00 49.19 473 GLN A N 1
ATOM 3762 C CA . GLN A 1 473 ? -117.037 -11.803 84.330 1.00 49.19 473 GLN A CA 1
ATOM 3763 C C . GLN A 1 473 ? -116.332 -10.571 83.767 1.00 49.19 473 GLN A C 1
ATOM 3765 O O . GLN A 1 473 ? -116.383 -9.449 84.272 1.00 49.19 473 GLN A O 1
ATOM 3770 N N . HIS A 1 474 ? -115.890 -10.801 82.543 1.00 48.00 474 HIS A N 1
ATOM 3771 C CA . HIS A 1 474 ? -116.125 -9.876 81.444 1.00 48.00 474 HIS A CA 1
ATOM 3772 C C . HIS A 1 474 ? -115.301 -8.603 81.370 1.00 48.00 474 HIS A C 1
ATOM 3774 O O . HIS A 1 474 ? -115.222 -8.046 80.277 1.00 48.00 474 HIS A O 1
ATOM 3780 N N . LEU A 1 475 ? -114.588 -8.190 82.416 1.00 43.88 475 LEU A N 1
ATOM 3781 C CA . LEU A 1 475 ? -113.596 -7.111 82.288 1.00 43.88 475 LEU A CA 1
ATOM 3782 C C . LEU A 1 475 ? -112.379 -7.507 81.428 1.00 43.88 475 LEU A C 1
ATOM 3784 O O . LEU A 1 475 ? -111.596 -6.656 81.021 1.00 43.88 475 LEU A O 1
ATOM 3788 N N . GLN A 1 476 ? -112.288 -8.785 81.059 1.00 48.56 476 GLN A N 1
ATOM 3789 C CA . GLN A 1 476 ? -111.316 -9.370 80.136 1.00 48.56 476 GLN A CA 1
ATOM 3790 C C . GLN A 1 476 ? -111.492 -8.940 78.659 1.00 48.56 476 GLN A C 1
ATOM 3792 O O . GLN A 1 476 ? -110.727 -9.369 77.807 1.00 48.56 476 GLN A O 1
ATOM 3797 N N . THR A 1 477 ? -112.445 -8.058 78.340 1.00 50.50 477 THR A N 1
ATOM 3798 C CA . THR A 1 477 ? -112.785 -7.668 76.952 1.00 50.50 477 THR A CA 1
ATOM 3799 C C . THR A 1 477 ? -112.164 -6.324 76.509 1.00 50.50 477 THR A C 1
ATOM 3801 O O . THR A 1 477 ? -112.608 -5.735 75.531 1.00 50.50 477 THR A O 1
ATOM 3804 N N . LEU A 1 478 ? -111.159 -5.785 77.219 1.00 45.19 478 LEU A N 1
ATOM 3805 C CA . LEU A 1 478 ? -110.753 -4.368 77.084 1.00 45.19 478 LEU A CA 1
ATOM 3806 C C . LEU A 1 478 ? -109.296 -4.069 76.648 1.00 45.19 478 LEU A C 1
ATOM 3808 O O . LEU A 1 478 ? -108.922 -2.902 76.682 1.00 45.19 478 LEU A O 1
ATOM 3812 N N . MET A 1 479 ? -108.454 -5.029 76.221 1.00 50.47 479 MET A N 1
ATOM 3813 C CA . MET A 1 479 ? -107.018 -4.725 75.952 1.00 50.47 479 MET A CA 1
ATOM 3814 C C . MET A 1 479 ? -106.369 -5.307 74.669 1.00 50.47 479 MET A C 1
ATOM 3816 O O . MET A 1 479 ? -105.153 -5.209 74.500 1.00 50.47 479 MET A O 1
ATOM 3820 N N . GLU A 1 480 ? -107.128 -5.848 73.713 1.00 51.19 480 GLU A N 1
ATOM 3821 C CA . GLU A 1 480 ? -106.593 -6.462 72.475 1.00 51.19 480 GLU A CA 1
ATOM 3822 C C . GLU A 1 480 ? -106.332 -5.463 71.313 1.00 51.19 480 GLU A C 1
ATOM 3824 O O . GLU A 1 480 ? -106.941 -5.566 70.250 1.00 51.19 480 GLU A O 1
ATOM 3829 N N . SER A 1 481 ? -105.408 -4.491 71.460 1.00 49.25 481 SER A N 1
ATOM 3830 C CA . SER A 1 481 ? -105.061 -3.563 70.348 1.00 49.25 481 SER A CA 1
ATOM 3831 C C . SER A 1 481 ? -103.604 -3.038 70.275 1.00 49.25 481 SER A C 1
ATOM 3833 O O . SER A 1 481 ? -103.388 -1.885 69.899 1.00 49.25 481 SER A O 1
ATOM 3835 N N . HIS A 1 482 ? -102.572 -3.834 70.607 1.00 53.34 482 HIS A N 1
ATOM 3836 C CA . HIS A 1 482 ? -101.153 -3.379 70.632 1.00 53.34 482 HIS A CA 1
ATOM 3837 C C . HIS A 1 482 ? -100.123 -4.244 69.854 1.00 53.34 482 HIS A C 1
ATOM 3839 O O . HIS A 1 482 ? -98.918 -4.091 70.037 1.00 53.34 482 HIS A O 1
ATOM 3845 N N . GLY A 1 483 ? -100.555 -5.130 68.946 1.00 60.03 483 GLY A N 1
ATOM 3846 C CA . GLY A 1 483 ? -99.673 -6.118 68.287 1.00 60.03 483 GLY A CA 1
ATOM 3847 C C . GLY A 1 483 ? -99.004 -5.735 66.950 1.00 60.03 483 GLY A C 1
ATOM 3848 O O . GLY A 1 483 ? -98.198 -6.514 66.453 1.00 60.03 483 GLY A O 1
ATOM 3849 N N . ALA A 1 484 ? -99.304 -4.581 66.340 1.00 60.03 484 ALA A N 1
ATOM 3850 C CA . ALA A 1 484 ? -98.839 -4.251 64.975 1.00 60.03 484 ALA A CA 1
ATOM 3851 C C . ALA A 1 484 ? -97.490 -3.491 64.905 1.00 60.03 484 ALA A C 1
ATOM 3853 O O . ALA A 1 484 ? -96.908 -3.342 63.832 1.00 60.03 484 ALA A O 1
ATOM 3854 N N . ASP A 1 485 ? -96.963 -3.042 66.045 1.00 60.44 485 ASP A N 1
ATOM 3855 C CA . ASP A 1 485 ? -95.878 -2.052 66.126 1.00 60.44 485 ASP A CA 1
ATOM 3856 C C . ASP A 1 485 ? -94.471 -2.663 66.329 1.00 60.44 485 ASP A C 1
ATOM 3858 O O . ASP A 1 485 ? -93.459 -1.956 66.342 1.00 60.44 485 ASP A O 1
ATOM 3862 N N . SER A 1 486 ? -94.373 -3.985 66.514 1.00 67.94 486 SER A N 1
ATOM 3863 C CA . SER A 1 486 ? -93.083 -4.690 66.622 1.00 67.94 486 SER A CA 1
ATOM 3864 C C . SER A 1 486 ? -92.507 -5.056 65.250 1.00 67.94 486 SER A C 1
ATOM 3866 O O . SER A 1 486 ? -91.313 -4.889 65.020 1.00 67.94 486 SER A O 1
ATOM 3868 N N . VAL A 1 487 ? -93.358 -5.446 64.295 1.00 71.38 487 VAL A N 1
ATOM 3869 C CA . VAL A 1 487 ? -92.931 -5.898 62.958 1.00 71.38 487 VAL A CA 1
ATOM 3870 C C . VAL A 1 487 ? -92.295 -4.763 62.142 1.00 71.38 487 VAL A C 1
ATOM 3872 O O . VAL A 1 487 ? -91.313 -4.979 61.429 1.00 71.38 487 VAL A O 1
ATOM 3875 N N . LEU A 1 488 ? -92.796 -3.528 62.276 1.00 69.19 488 LEU A N 1
ATOM 3876 C CA . LEU A 1 488 ? -92.199 -2.356 61.619 1.00 69.19 488 LEU A CA 1
ATOM 3877 C C . LEU A 1 488 ? -90.829 -1.988 62.210 1.00 69.19 488 LEU A C 1
ATOM 3879 O O . LEU A 1 488 ? -89.930 -1.595 61.465 1.00 69.19 488 LEU A O 1
ATOM 3883 N N . ARG A 1 489 ? -90.631 -2.168 63.523 1.00 77.31 489 ARG A N 1
ATOM 3884 C CA . ARG A 1 489 ? -89.333 -1.925 64.173 1.00 77.31 489 ARG A CA 1
ATOM 3885 C C . ARG A 1 489 ? -88.264 -2.904 63.697 1.00 77.31 489 ARG A C 1
ATOM 3887 O O . ARG A 1 489 ? -87.158 -2.468 63.379 1.00 77.31 489 ARG A O 1
ATOM 3894 N N . ASP A 1 490 ? -88.606 -4.180 63.546 1.00 77.12 490 ASP A N 1
ATOM 3895 C CA . ASP A 1 490 ? -87.664 -5.189 63.051 1.00 77.12 490 ASP A CA 1
ATOM 3896 C C . ASP A 1 490 ? -87.274 -4.952 61.585 1.00 77.12 490 ASP A C 1
ATOM 3898 O O . ASP A 1 490 ? -86.096 -5.067 61.228 1.00 77.12 490 ASP A O 1
ATOM 3902 N N . ARG A 1 491 ? -88.224 -4.530 60.736 1.00 77.19 491 ARG A N 1
ATOM 3903 C CA . ARG A 1 491 ? -87.936 -4.173 59.336 1.00 77.19 491 ARG A CA 1
ATOM 3904 C C . ARG A 1 491 ? -87.013 -2.951 59.239 1.00 77.19 491 ARG A C 1
ATOM 3906 O O . ARG A 1 491 ? -86.072 -2.966 58.444 1.00 77.19 491 ARG A O 1
ATOM 3913 N N . CYS A 1 492 ? -87.230 -1.925 60.065 1.00 81.06 492 CYS A N 1
ATOM 3914 C CA . CYS A 1 492 ? -86.343 -0.760 60.143 1.00 81.06 492 CYS A CA 1
ATOM 3915 C C . CYS A 1 492 ? -84.938 -1.135 60.644 1.00 81.06 492 CYS A C 1
ATOM 3917 O O . CYS A 1 492 ? -83.947 -0.676 60.076 1.00 81.06 492 CYS A O 1
ATOM 3919 N N . ALA A 1 493 ? -84.828 -2.015 61.644 1.00 82.75 493 ALA A N 1
ATOM 3920 C CA . ALA A 1 493 ? -83.537 -2.500 62.134 1.00 82.75 493 ALA A CA 1
ATOM 3921 C C . ALA A 1 493 ? -82.775 -3.315 61.071 1.00 82.75 493 ALA A C 1
ATOM 3923 O O . ALA A 1 493 ? -81.554 -3.202 60.952 1.00 82.75 493 ALA A O 1
ATOM 3924 N N . GLN A 1 494 ? -83.480 -4.109 60.258 1.00 86.75 494 GLN A N 1
ATOM 3925 C CA . GLN A 1 494 ? -82.871 -4.850 59.152 1.00 86.75 494 GLN A CA 1
ATOM 3926 C C . GLN A 1 494 ? -82.329 -3.918 58.055 1.00 86.75 494 GLN A C 1
ATOM 3928 O O . GLN A 1 494 ? -81.169 -4.059 57.669 1.00 86.75 494 GLN A O 1
ATOM 3933 N N . MET A 1 495 ? -83.116 -2.928 57.621 1.00 83.75 495 MET A N 1
ATOM 3934 C CA . MET A 1 495 ? -82.679 -1.913 56.646 1.00 83.75 495 MET A CA 1
ATOM 3935 C C . MET A 1 495 ? -81.497 -1.068 57.155 1.00 83.75 495 MET A C 1
ATOM 3937 O O . MET A 1 495 ? -80.664 -0.627 56.360 1.00 83.75 495 MET A O 1
ATOM 3941 N N . GLY A 1 496 ? -81.407 -0.846 58.473 1.00 88.06 496 GLY A N 1
ATOM 3942 C CA . GLY A 1 496 ? -80.260 -0.195 59.113 1.00 88.06 496 GLY A CA 1
ATOM 3943 C C . GLY A 1 496 ? -78.969 -1.002 58.955 1.00 88.06 496 GLY A C 1
ATOM 3944 O O . GLY A 1 496 ? -77.970 -0.470 58.472 1.00 88.06 496 GLY A O 1
ATOM 3945 N N . ARG A 1 497 ? -79.017 -2.308 59.249 1.00 88.88 497 ARG A N 1
ATOM 3946 C CA . ARG A 1 497 ? -77.868 -3.219 59.093 1.00 88.88 497 ARG A CA 1
ATOM 3947 C C . ARG A 1 497 ? -77.411 -3.354 57.641 1.00 88.88 497 ARG A C 1
ATOM 3949 O O . ARG A 1 497 ? -76.212 -3.370 57.376 1.00 88.88 497 ARG A O 1
ATOM 3956 N N . GLU A 1 498 ? -78.344 -3.431 56.693 1.00 87.31 498 GLU A N 1
ATOM 3957 C CA . GLU A 1 498 ? -77.996 -3.479 55.266 1.00 87.31 498 GLU A CA 1
ATOM 3958 C C . GLU A 1 498 ? -77.340 -2.176 54.787 1.00 87.31 498 GLU A C 1
ATOM 3960 O O . GLU A 1 498 ? -76.361 -2.233 54.042 1.00 87.31 498 GLU A O 1
ATOM 3965 N N . ASN A 1 499 ? -77.805 -1.011 55.255 1.00 85.81 499 ASN A N 1
ATOM 3966 C CA . ASN A 1 499 ? -77.155 0.270 54.957 1.00 85.81 499 ASN A CA 1
ATOM 3967 C C . ASN A 1 499 ? -75.742 0.364 55.543 1.00 85.81 499 ASN A C 1
ATOM 3969 O O . ASN A 1 499 ? -74.838 0.852 54.870 1.00 85.81 499 ASN A O 1
ATOM 3973 N N . GLU A 1 500 ? -75.527 -0.096 56.775 1.00 89.12 500 GLU A N 1
ATOM 3974 C CA . GLU A 1 500 ? -74.192 -0.134 57.386 1.00 89.12 500 GLU A CA 1
ATOM 3975 C C . GLU A 1 500 ? -73.251 -1.079 56.632 1.00 89.12 500 GLU A C 1
ATOM 3977 O O . GLU A 1 500 ? -72.113 -0.707 56.348 1.00 89.12 500 GLU A O 1
ATOM 3982 N N . ARG A 1 501 ? -73.743 -2.251 56.209 1.00 92.50 501 ARG A N 1
ATOM 3983 C CA . ARG A 1 501 ? -72.985 -3.195 55.374 1.00 92.50 501 ARG A CA 1
ATOM 3984 C C . ARG A 1 501 ? -72.557 -2.562 54.048 1.00 92.50 501 ARG A C 1
ATOM 3986 O O . ARG A 1 501 ? -71.389 -2.649 53.684 1.00 92.50 501 ARG A O 1
ATOM 3993 N N . LEU A 1 502 ? -73.479 -1.899 53.345 1.00 88.25 502 LEU A N 1
ATOM 3994 C CA . LEU A 1 502 ? -73.179 -1.231 52.073 1.00 88.25 502 LEU A CA 1
ATOM 3995 C C . LEU A 1 502 ? -72.218 -0.046 52.254 1.00 88.25 502 LEU A C 1
ATOM 3997 O O . LEU A 1 502 ? -71.354 0.165 51.408 1.00 88.25 502 LEU A O 1
ATOM 4001 N N . ARG A 1 503 ? -72.314 0.706 53.359 1.00 91.56 503 ARG A N 1
ATOM 4002 C CA . ARG A 1 503 ? -71.341 1.767 53.679 1.00 91.56 503 ARG A CA 1
ATOM 4003 C C . ARG A 1 503 ? -69.943 1.199 53.910 1.00 91.56 503 ARG A C 1
ATOM 4005 O O . ARG A 1 503 ? -68.997 1.720 53.330 1.00 91.56 503 ARG A O 1
ATOM 4012 N N . ALA A 1 504 ? -69.824 0.110 54.667 1.00 91.38 504 ALA A N 1
ATOM 4013 C CA . ALA A 1 504 ? -68.545 -0.563 54.883 1.00 91.38 504 ALA A CA 1
ATOM 4014 C C . ALA A 1 504 ? -67.946 -1.112 53.571 1.00 91.38 504 ALA A C 1
ATOM 4016 O O . ALA A 1 504 ? -66.744 -0.985 53.345 1.00 91.38 504 ALA A O 1
ATOM 4017 N N . GLU A 1 505 ? -68.768 -1.663 52.668 1.00 90.88 505 GLU A N 1
ATOM 4018 C CA . GLU A 1 505 ? -68.318 -2.098 51.334 1.00 90.88 505 GLU A CA 1
ATOM 4019 C C . GLU A 1 505 ? -67.821 -0.924 50.477 1.00 90.88 505 GLU A C 1
ATOM 4021 O O . GLU A 1 505 ? -66.778 -1.028 49.830 1.00 90.88 505 GLU A O 1
ATOM 4026 N N . VAL A 1 506 ? -68.521 0.215 50.496 1.00 89.06 506 VAL A N 1
ATOM 4027 C CA . VAL A 1 506 ? -68.098 1.431 49.783 1.00 89.06 506 VAL A CA 1
ATOM 4028 C C . VAL A 1 506 ? -66.791 1.980 50.359 1.00 89.06 506 VAL A C 1
ATOM 4030 O O . VAL A 1 506 ? -65.899 2.337 49.592 1.00 89.06 506 VAL A O 1
ATOM 4033 N N . GLU A 1 507 ? -66.636 2.017 51.683 1.00 92.69 507 GLU A N 1
ATOM 4034 C CA . GLU A 1 507 ? -65.400 2.455 52.343 1.00 92.69 507 GLU A CA 1
ATOM 4035 C C . GLU A 1 507 ? -64.215 1.538 52.015 1.00 92.69 507 GLU A C 1
ATOM 4037 O O . GLU A 1 507 ? -63.119 2.029 51.727 1.00 92.69 507 GLU A O 1
ATOM 4042 N N . LEU A 1 508 ? -64.440 0.220 51.973 1.00 92.25 508 LEU A N 1
ATOM 4043 C CA . LEU A 1 508 ? -63.434 -0.759 51.561 1.00 92.25 508 LEU A CA 1
ATOM 4044 C C . LEU A 1 508 ? -63.024 -0.556 50.096 1.00 92.25 508 LEU A C 1
ATOM 4046 O O . LEU A 1 508 ? -61.834 -0.504 49.791 1.00 92.25 508 LEU A O 1
ATOM 4050 N N . LEU A 1 509 ? -63.989 -0.385 49.186 1.00 90.38 509 LEU A N 1
ATOM 4051 C CA . LEU A 1 509 ? -63.711 -0.123 47.771 1.00 90.38 509 LEU A CA 1
ATOM 4052 C C . LEU A 1 509 ? -62.995 1.217 47.561 1.00 90.38 509 LEU A C 1
ATOM 4054 O O . LEU A 1 509 ? -62.081 1.294 46.743 1.00 90.38 509 LEU A O 1
ATOM 4058 N N . GLN A 1 510 ? -63.344 2.257 48.323 1.00 92.62 510 GLN A N 1
ATOM 4059 C CA . GLN A 1 510 ? -62.618 3.530 48.318 1.00 92.62 510 GLN A CA 1
ATOM 4060 C C . GLN A 1 510 ? -61.188 3.376 48.850 1.00 92.62 510 GLN A C 1
ATOM 4062 O O . GLN A 1 510 ? -60.268 3.987 48.309 1.00 92.62 510 GLN A O 1
ATOM 4067 N N . GLY A 1 511 ? -60.981 2.560 49.889 1.00 91.81 511 GLY A N 1
ATOM 4068 C CA . GLY A 1 511 ? -59.653 2.191 50.384 1.00 91.81 511 GLY A CA 1
ATOM 4069 C C . GLY A 1 511 ? -58.815 1.488 49.317 1.00 91.81 511 GLY A C 1
ATOM 4070 O O . GLY A 1 511 ? -57.692 1.909 49.044 1.00 91.81 511 GLY A O 1
ATOM 4071 N N . ASN A 1 512 ? -59.395 0.492 48.646 1.00 92.31 512 ASN A N 1
ATOM 4072 C CA . ASN A 1 512 ? -58.742 -0.236 47.559 1.00 92.31 512 ASN A CA 1
ATOM 4073 C C . ASN A 1 512 ? -58.417 0.681 46.370 1.00 92.31 512 ASN A C 1
ATOM 4075 O O . ASN A 1 512 ? -57.310 0.624 45.843 1.00 92.31 512 ASN A O 1
ATOM 4079 N N . LEU A 1 513 ? -59.334 1.573 45.975 1.00 90.38 513 LEU A N 1
ATOM 4080 C CA . LEU A 1 513 ? -59.092 2.530 44.892 1.00 90.38 513 LEU A CA 1
ATOM 4081 C C . LEU A 1 513 ? -57.956 3.501 45.240 1.00 90.38 513 LEU A C 1
ATOM 4083 O O . LEU A 1 513 ? -57.098 3.750 44.399 1.00 90.38 513 LEU A O 1
ATOM 4087 N N . ARG A 1 514 ? -57.908 4.005 46.483 1.00 93.88 514 ARG A N 1
ATOM 4088 C CA . ARG A 1 514 ? -56.788 4.830 46.966 1.00 93.88 514 ARG A CA 1
ATOM 4089 C C . ARG A 1 514 ? -55.461 4.074 46.890 1.00 93.88 514 ARG A C 1
ATOM 4091 O O . ARG A 1 514 ? -54.501 4.615 46.353 1.00 93.88 514 ARG A O 1
ATOM 4098 N N . SER A 1 515 ? -55.430 2.815 47.330 1.00 93.19 515 SER A N 1
ATOM 4099 C CA . SER A 1 515 ? -54.235 1.966 47.237 1.00 93.19 515 SER A CA 1
ATOM 4100 C C . SER A 1 515 ? -53.760 1.781 45.790 1.00 93.19 515 SER A C 1
ATOM 4102 O O . SER A 1 515 ? -52.568 1.894 45.521 1.00 93.19 515 SER A O 1
ATOM 4104 N N . VAL A 1 516 ? -54.675 1.533 44.847 1.00 92.75 516 VAL A N 1
ATOM 4105 C CA . VAL A 1 516 ? -54.336 1.374 43.420 1.00 92.75 516 VAL A CA 1
ATOM 4106 C C . VAL A 1 516 ? -53.817 2.684 42.819 1.00 92.75 516 VAL A C 1
ATOM 4108 O O . VAL A 1 516 ? -52.854 2.665 42.058 1.00 92.75 516 VAL A O 1
ATOM 4111 N N . VAL A 1 517 ? -54.404 3.830 43.178 1.00 93.75 517 VAL A N 1
ATOM 4112 C CA . VAL A 1 517 ? -53.923 5.149 42.726 1.00 93.75 517 VAL A CA 1
ATOM 4113 C C . VAL A 1 517 ? -52.510 5.432 43.248 1.00 93.75 517 VAL A C 1
ATOM 4115 O O . VAL A 1 517 ? -51.664 5.898 42.488 1.00 93.75 517 VAL A O 1
ATOM 4118 N N . GLU A 1 518 ? -52.217 5.101 44.508 1.00 93.94 518 GLU A N 1
ATOM 4119 C CA . GLU A 1 518 ? -50.860 5.217 45.058 1.00 93.94 518 GLU A CA 1
ATOM 4120 C C . GLU A 1 518 ? -49.862 4.280 44.360 1.00 93.94 518 GLU A C 1
ATOM 4122 O O . GLU A 1 518 ? -48.725 4.674 44.099 1.00 93.94 518 GLU A O 1
ATOM 4127 N N . GLU A 1 519 ? -50.263 3.050 44.029 1.00 93.38 519 GLU A N 1
ATOM 4128 C CA . GLU A 1 519 ? -49.422 2.119 43.268 1.00 93.38 519 GLU A CA 1
ATOM 4129 C C . GLU A 1 519 ? -49.136 2.615 41.845 1.00 93.38 519 GLU A C 1
ATOM 4131 O O . GLU A 1 519 ? -47.992 2.516 41.394 1.00 93.38 519 GLU A O 1
ATOM 4136 N N . ILE A 1 520 ? -50.129 3.196 41.162 1.00 91.88 520 ILE A N 1
ATOM 4137 C CA . ILE A 1 520 ? -49.943 3.837 39.852 1.00 91.88 520 ILE A CA 1
ATOM 4138 C C . ILE A 1 520 ? -48.950 4.999 39.972 1.00 91.88 520 ILE A C 1
ATOM 4140 O O . ILE A 1 520 ? -47.997 5.050 39.196 1.00 91.88 520 ILE A O 1
ATOM 4144 N N . GLY A 1 521 ? -49.090 5.858 40.989 1.00 94.62 521 GLY A N 1
ATOM 4145 C CA . GLY A 1 521 ? -48.152 6.958 41.242 1.00 94.62 521 GLY A CA 1
ATOM 4146 C C . GLY A 1 521 ? -46.710 6.477 41.451 1.00 94.62 521 GLY A C 1
ATOM 4147 O O . GLY A 1 521 ? -45.785 6.987 40.820 1.00 94.62 521 GLY A O 1
ATOM 4148 N N . ARG A 1 522 ? -46.501 5.414 42.244 1.00 93.81 522 ARG A N 1
ATOM 4149 C CA . ARG A 1 522 ? -45.165 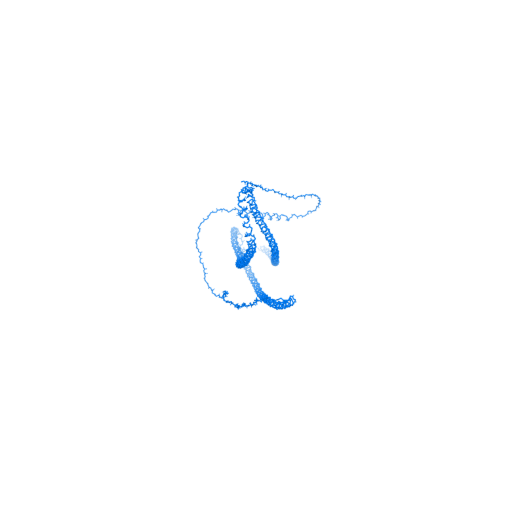4.803 42.417 1.00 93.81 522 ARG A CA 1
ATOM 4150 C C . ARG A 1 522 ? -44.604 4.261 41.097 1.00 93.81 522 ARG A C 1
ATOM 4152 O O . ARG A 1 522 ? -43.409 4.399 40.836 1.00 93.81 522 ARG A O 1
ATOM 4159 N N . LYS A 1 523 ? -45.443 3.660 40.245 1.00 92.25 523 LYS A N 1
ATOM 4160 C CA . LYS A 1 523 ? -45.022 3.150 38.928 1.00 92.25 523 LYS A CA 1
ATOM 4161 C C . LYS A 1 523 ? -44.684 4.270 37.944 1.00 92.25 523 LYS A C 1
ATOM 4163 O O . LYS A 1 523 ? -43.743 4.118 37.167 1.00 92.25 523 LYS A O 1
ATOM 4168 N N . GLU A 1 524 ? -45.388 5.396 37.989 1.00 93.50 524 GLU A N 1
ATOM 4169 C CA . GLU A 1 524 ? -45.075 6.584 37.186 1.00 93.50 524 GLU A CA 1
ATOM 4170 C C . GLU A 1 524 ? -43.743 7.231 37.600 1.00 93.50 524 GLU A C 1
ATOM 4172 O O . GLU A 1 524 ? -42.957 7.633 36.734 1.00 93.50 524 GLU A O 1
ATOM 4177 N N . GLU A 1 525 ? -43.432 7.258 38.899 1.00 92.62 525 GLU A N 1
ATOM 4178 C CA . GLU A 1 525 ? -42.123 7.685 39.407 1.00 92.62 525 GLU A CA 1
ATOM 4179 C C . GLU A 1 525 ? -40.999 6.734 38.966 1.00 92.62 525 GLU A C 1
ATOM 4181 O O . GLU A 1 525 ? -39.954 7.189 38.495 1.00 92.62 525 GLU A O 1
ATOM 4186 N N . GLU A 1 526 ? -41.207 5.414 39.055 1.00 92.88 526 GLU A N 1
ATOM 4187 C CA . GLU A 1 526 ? -40.255 4.413 38.550 1.00 92.88 526 GLU A CA 1
ATOM 4188 C C . GLU A 1 526 ? -40.007 4.581 37.041 1.00 92.88 526 GLU A C 1
ATOM 4190 O O . GLU A 1 526 ? -38.857 4.600 36.599 1.00 92.88 526 GLU A O 1
ATOM 4195 N N . MET A 1 527 ? -41.068 4.771 36.249 1.00 88.75 527 MET A N 1
ATOM 4196 C CA . MET A 1 527 ? -40.972 5.038 34.809 1.00 88.75 527 MET A CA 1
ATOM 4197 C C . MET A 1 527 ? -40.231 6.344 34.507 1.00 88.75 527 MET A C 1
ATOM 4199 O O . MET A 1 527 ? -39.468 6.401 33.543 1.00 88.75 527 MET A O 1
ATOM 4203 N N . SER A 1 528 ? -40.414 7.383 35.324 1.00 93.19 528 SER A N 1
ATOM 4204 C CA . SER A 1 528 ? -39.700 8.656 35.171 1.00 93.19 528 SER A CA 1
ATOM 4205 C C . SER A 1 528 ? -38.202 8.496 35.446 1.00 93.19 528 SER A C 1
ATOM 4207 O O . SER A 1 528 ? -37.389 8.917 34.626 1.00 93.19 528 SER A O 1
ATOM 4209 N N . ARG A 1 529 ? -37.821 7.758 36.498 1.00 93.25 529 ARG A N 1
ATOM 4210 C CA . ARG A 1 529 ? -36.410 7.423 36.781 1.00 93.25 529 ARG A CA 1
ATOM 4211 C C . ARG A 1 529 ? -35.777 6.569 35.674 1.00 93.25 529 ARG A C 1
ATOM 4213 O O . ARG A 1 529 ? -34.614 6.764 35.315 1.00 93.25 529 ARG A O 1
ATOM 4220 N N . LEU A 1 530 ? -36.528 5.628 35.096 1.00 90.62 530 LEU A N 1
ATOM 4221 C CA . LEU A 1 530 ? -36.059 4.829 33.956 1.00 90.62 530 LEU A CA 1
ATOM 4222 C C . LEU A 1 530 ? -35.863 5.678 32.689 1.00 90.62 530 LEU A C 1
ATOM 4224 O O . LEU A 1 530 ? -34.907 5.453 31.950 1.00 90.62 530 LEU A O 1
ATOM 4228 N N . ARG A 1 531 ? -36.713 6.684 32.451 1.00 93.75 531 ARG A N 1
ATOM 4229 C CA . ARG A 1 531 ? -36.516 7.641 31.348 1.00 93.75 531 ARG A CA 1
ATOM 4230 C C . ARG A 1 531 ? -35.281 8.508 31.568 1.00 93.75 531 ARG A C 1
ATOM 4232 O O . ARG A 1 531 ? -34.452 8.577 30.674 1.00 93.75 531 ARG A O 1
ATOM 4239 N N . GLU A 1 532 ? -35.092 9.065 32.763 1.00 92.94 532 GLU A N 1
ATOM 4240 C CA . GLU A 1 532 ? -33.899 9.862 33.093 1.00 92.94 532 GLU A CA 1
ATOM 4241 C C . GLU A 1 532 ? -32.599 9.060 32.921 1.00 92.94 532 GLU A C 1
ATOM 4243 O O . GLU A 1 532 ? -31.626 9.542 32.341 1.00 92.94 532 GLU A O 1
ATOM 4248 N N . THR A 1 533 ? -32.579 7.800 33.369 1.00 92.06 533 THR A N 1
ATOM 4249 C CA . THR A 1 533 ? -31.420 6.912 33.165 1.00 92.06 533 THR A CA 1
ATOM 4250 C C . THR A 1 533 ? -31.218 6.543 31.691 1.00 92.06 533 THR A C 1
ATOM 4252 O O . THR A 1 533 ? -30.076 6.504 31.220 1.00 92.06 533 THR A O 1
ATOM 4255 N N . SER A 1 534 ? -32.295 6.341 30.925 1.00 91.00 534 SER A N 1
ATOM 4256 C CA . SER A 1 534 ? -32.223 6.170 29.469 1.00 91.00 534 SER A CA 1
ATOM 4257 C C . SER A 1 534 ? -31.688 7.423 28.768 1.00 91.00 534 SER A C 1
ATOM 4259 O O . SER A 1 534 ? -30.892 7.313 27.839 1.00 91.00 534 SER A O 1
ATOM 4261 N N . ASP A 1 535 ? -32.071 8.617 29.207 1.00 93.38 535 ASP A N 1
ATOM 4262 C CA . ASP A 1 535 ? -31.616 9.873 28.613 1.00 93.38 535 ASP A CA 1
ATOM 4263 C C . ASP A 1 535 ? -30.137 10.133 28.919 1.00 93.38 535 ASP A C 1
ATOM 4265 O O . ASP A 1 535 ? -29.381 10.497 28.019 1.00 93.38 535 ASP A O 1
ATOM 4269 N N . LEU A 1 536 ? -29.682 9.846 30.144 1.00 92.38 536 LEU A N 1
ATOM 4270 C CA . LEU A 1 536 ? -28.264 9.914 30.519 1.00 92.38 536 LEU A CA 1
ATOM 4271 C C . LEU A 1 536 ? -27.406 8.914 29.732 1.00 92.38 536 LEU A C 1
ATOM 4273 O O . LEU A 1 536 ? -26.294 9.240 29.312 1.00 92.38 536 LEU A O 1
ATOM 4277 N N . THR A 1 537 ? -27.898 7.692 29.513 1.00 91.06 537 THR A N 1
ATOM 4278 C CA . THR A 1 537 ? -27.182 6.706 28.686 1.00 91.06 537 THR A CA 1
ATOM 4279 C C . THR A 1 537 ? -27.162 7.118 27.215 1.00 91.06 537 THR A C 1
ATOM 4281 O O . THR A 1 537 ? -26.104 7.045 26.594 1.00 91.06 537 THR A O 1
ATOM 4284 N N . ASN A 1 538 ? -28.261 7.660 26.681 1.00 91.19 538 ASN A N 1
ATOM 4285 C CA . ASN A 1 538 ? -28.311 8.228 25.332 1.00 91.19 538 ASN A CA 1
ATOM 4286 C C . ASN A 1 538 ? -27.349 9.416 25.159 1.00 91.19 538 ASN A C 1
ATOM 4288 O O . ASN A 1 538 ? -26.684 9.514 24.128 1.00 91.19 538 ASN A O 1
ATOM 4292 N N . GLN A 1 539 ? -27.231 10.298 26.157 1.00 93.19 539 GLN A N 1
ATOM 4293 C CA . GLN A 1 539 ? -26.252 11.393 26.158 1.00 93.19 539 GLN A CA 1
ATOM 4294 C C . GLN A 1 539 ? -24.817 10.856 26.128 1.00 93.19 539 GLN A C 1
ATOM 4296 O O . GLN A 1 539 ? -24.039 11.255 25.266 1.00 93.19 539 GLN A O 1
ATOM 4301 N N . ARG A 1 540 ? -24.486 9.872 26.975 1.00 91.75 540 ARG A N 1
ATOM 4302 C CA . ARG A 1 540 ? -23.161 9.224 26.967 1.00 91.75 540 ARG A CA 1
ATOM 4303 C C . ARG A 1 540 ? -22.849 8.538 25.637 1.00 91.75 540 ARG A C 1
ATOM 4305 O O . ARG A 1 540 ? -21.723 8.624 25.160 1.00 91.75 540 ARG A O 1
ATOM 4312 N N . VAL A 1 541 ? -23.829 7.874 25.020 1.00 89.88 541 VAL A N 1
ATOM 4313 C CA . VAL A 1 541 ? -23.662 7.263 23.691 1.00 89.88 541 VAL A CA 1
ATOM 4314 C C . VAL A 1 541 ? -23.392 8.334 22.633 1.00 89.88 541 VAL A C 1
ATOM 4316 O O . VAL A 1 541 ? -22.492 8.146 21.819 1.00 89.88 541 VAL A O 1
ATOM 4319 N N . LYS A 1 542 ? -24.100 9.472 22.666 1.00 93.62 542 LYS A N 1
ATOM 4320 C CA . LYS A 1 542 ? -23.833 10.603 21.761 1.00 93.62 542 LYS A CA 1
ATOM 4321 C C . LYS A 1 542 ? -22.429 11.177 21.955 1.00 93.62 542 LYS A C 1
ATOM 4323 O O . LYS A 1 542 ? -21.719 11.329 20.970 1.00 93.62 542 LYS A O 1
ATOM 4328 N N . GLU A 1 543 ? -21.993 11.397 23.195 1.00 92.56 543 GLU A N 1
ATOM 4329 C CA . GLU A 1 543 ? -20.631 11.866 23.496 1.00 92.56 543 GLU A CA 1
ATOM 4330 C C . GLU A 1 543 ? -19.555 10.890 22.992 1.00 92.56 543 GLU A C 1
ATOM 4332 O O . GLU A 1 543 ? -18.527 11.311 22.465 1.00 92.56 543 GLU A O 1
ATOM 4337 N N . ILE A 1 544 ? -19.776 9.576 23.128 1.00 90.25 544 ILE A N 1
ATOM 4338 C CA . ILE A 1 544 ? -18.864 8.555 22.591 1.00 90.25 544 ILE A CA 1
ATOM 4339 C C . ILE A 1 544 ? -18.860 8.596 21.058 1.00 90.25 544 ILE A C 1
ATOM 4341 O O . ILE A 1 544 ? -17.790 8.571 20.459 1.00 90.25 544 ILE A O 1
ATOM 4345 N N . GLN A 1 545 ? -20.025 8.702 20.414 1.00 91.38 545 GLN A N 1
ATOM 4346 C CA . GLN A 1 545 ? -20.121 8.804 18.954 1.00 91.38 545 GLN A CA 1
ATOM 4347 C C . GLN A 1 545 ? -19.445 10.065 18.404 1.00 91.38 545 GLN A C 1
ATOM 4349 O O . GLN A 1 545 ? -18.850 10.010 17.332 1.00 91.38 545 GLN A O 1
ATOM 4354 N N . GLU A 1 546 ? -19.544 11.193 19.107 1.00 92.50 546 GLU A N 1
ATOM 4355 C CA . GLU A 1 546 ? -18.864 12.440 18.746 1.00 92.50 546 GLU A CA 1
ATOM 4356 C C . GLU A 1 546 ? -17.348 12.322 18.919 1.00 92.50 546 GLU A C 1
ATOM 4358 O O . GLU A 1 546 ? -16.608 12.733 18.029 1.00 92.50 546 GLU A O 1
ATOM 4363 N N . LYS A 1 547 ? -16.873 11.684 19.999 1.00 92.62 547 LYS A N 1
ATOM 4364 C CA . LYS A 1 547 ? -15.441 11.396 20.190 1.00 92.62 547 LYS A CA 1
ATOM 4365 C C . LYS A 1 547 ? -14.884 10.478 19.104 1.00 92.62 547 LYS A C 1
ATOM 4367 O O . LYS A 1 547 ? -13.831 10.779 18.558 1.00 92.62 547 LYS A O 1
ATOM 4372 N N . VAL A 1 548 ? -15.599 9.405 18.756 1.00 88.88 548 VAL A N 1
ATOM 4373 C CA . VAL A 1 548 ? -15.196 8.490 17.673 1.00 88.88 548 VAL A CA 1
ATOM 4374 C C . VAL A 1 548 ? -15.154 9.224 16.332 1.00 88.88 548 VAL A C 1
ATOM 4376 O O . VAL A 1 548 ? -14.159 9.123 15.623 1.00 88.88 548 VAL A O 1
ATOM 4379 N N . ARG A 1 549 ? -16.172 10.039 16.017 1.00 91.81 549 ARG A N 1
ATOM 4380 C CA . ARG A 1 549 ? -16.170 10.870 14.801 1.00 91.81 549 ARG A CA 1
ATOM 4381 C C . ARG A 1 549 ? -14.990 11.843 14.763 1.00 91.81 549 ARG A C 1
ATOM 4383 O O . ARG A 1 549 ? -14.323 11.922 13.740 1.00 91.81 549 ARG A O 1
ATOM 4390 N N . ALA A 1 550 ? -14.690 12.522 15.870 1.00 92.06 550 ALA A N 1
ATOM 4391 C CA . ALA A 1 550 ? -13.549 13.433 15.952 1.00 92.06 550 ALA A CA 1
ATOM 4392 C C . ALA A 1 550 ? -12.195 12.706 15.807 1.00 92.06 550 ALA A C 1
ATOM 4394 O O . ALA A 1 550 ? -11.281 13.228 15.170 1.00 92.06 550 ALA A O 1
ATOM 4395 N N . GLU A 1 551 ? -12.053 11.497 16.365 1.00 89.81 551 GLU A N 1
ATOM 4396 C CA . GLU A 1 551 ? -10.856 10.664 16.184 1.00 89.81 551 GLU A CA 1
ATOM 4397 C C . GLU A 1 551 ? -10.690 10.196 14.731 1.00 89.81 551 GLU A C 1
ATOM 4399 O O . GLU A 1 551 ? -9.576 10.232 14.203 1.00 89.81 551 GLU A O 1
ATOM 4404 N N . ASP A 1 552 ? -11.777 9.795 14.070 1.00 88.00 552 ASP A N 1
ATOM 4405 C CA . ASP A 1 552 ? -11.754 9.380 12.666 1.00 88.00 552 ASP A CA 1
ATOM 4406 C C . ASP A 1 552 ? -11.464 10.564 11.729 1.00 88.00 552 ASP A C 1
ATOM 4408 O O . ASP A 1 552 ? -10.630 10.440 10.831 1.00 88.00 552 ASP A O 1
ATOM 4412 N N . GLU A 1 553 ? -12.051 11.740 11.976 1.00 90.69 553 GLU A N 1
ATOM 4413 C CA . GLU A 1 553 ? -11.727 12.983 11.260 1.00 90.69 553 GLU A CA 1
ATOM 4414 C C . GLU A 1 553 ? -10.249 13.366 11.438 1.00 90.69 553 GLU A C 1
ATOM 4416 O O . GLU A 1 553 ? -9.567 13.690 10.462 1.00 90.69 553 GLU A O 1
ATOM 4421 N N . ALA A 1 554 ? -9.706 13.254 12.656 1.00 89.94 554 ALA A N 1
ATOM 4422 C CA . ALA A 1 554 ? -8.290 13.503 12.916 1.00 89.94 554 ALA A CA 1
ATOM 4423 C C . ALA A 1 554 ? -7.380 12.508 12.174 1.00 89.94 554 ALA A C 1
ATOM 4425 O O . ALA A 1 554 ? -6.381 12.916 11.576 1.00 89.94 554 ALA A O 1
ATOM 4426 N N . ARG A 1 555 ? -7.728 11.212 12.151 1.00 91.38 555 ARG A N 1
ATOM 4427 C CA . ARG A 1 555 ? -6.992 10.190 11.383 1.00 91.38 555 ARG A CA 1
ATOM 4428 C C . ARG A 1 555 ? -7.043 10.466 9.882 1.00 91.38 555 ARG A C 1
ATOM 4430 O O . ARG A 1 555 ? -6.008 10.381 9.222 1.00 91.38 555 ARG A O 1
ATOM 4437 N N . MET A 1 556 ? -8.206 10.848 9.355 1.00 86.12 556 MET A N 1
ATOM 4438 C CA . MET A 1 556 ? -8.366 11.227 7.950 1.00 86.12 556 MET A CA 1
ATOM 4439 C C . MET A 1 556 ? -7.521 12.452 7.591 1.00 86.12 556 MET A C 1
ATOM 4441 O O . MET A 1 556 ? -6.846 12.436 6.564 1.00 86.12 556 MET A O 1
ATOM 4445 N N . HIS A 1 557 ? -7.466 13.471 8.454 1.00 89.44 557 HIS A N 1
ATOM 4446 C CA . HIS A 1 557 ? -6.602 14.636 8.251 1.00 89.44 557 HIS A CA 1
ATOM 4447 C C . HIS A 1 557 ? -5.105 14.296 8.272 1.00 89.44 557 HIS A C 1
ATOM 4449 O O . HIS A 1 557 ? -4.339 14.859 7.483 1.00 89.44 557 HIS A O 1
ATOM 4455 N N . VAL A 1 558 ? -4.669 13.376 9.141 1.00 89.69 558 VAL A N 1
ATOM 4456 C CA . VAL A 1 558 ? -3.274 12.903 9.167 1.00 89.69 558 VAL A CA 1
ATOM 4457 C C . VAL A 1 558 ? -2.934 12.164 7.873 1.00 89.69 558 VAL A C 1
ATOM 4459 O O . VAL A 1 558 ? -1.910 12.473 7.261 1.00 89.69 558 VAL A O 1
ATOM 4462 N N . LEU A 1 559 ? -3.802 11.253 7.421 1.00 89.62 559 LEU A N 1
ATOM 4463 C CA . LEU A 1 559 ? -3.612 10.517 6.168 1.00 89.62 559 LEU A CA 1
ATOM 4464 C C . LEU A 1 559 ? -3.602 11.449 4.952 1.00 89.62 559 LEU A C 1
ATOM 4466 O O . LEU A 1 559 ? -2.719 11.326 4.108 1.00 89.62 559 LEU A O 1
ATOM 4470 N N . ASP A 1 560 ? -4.519 12.415 4.874 1.00 90.38 560 ASP A N 1
ATOM 4471 C CA . ASP A 1 560 ? -4.539 13.407 3.793 1.00 90.38 560 ASP A CA 1
ATOM 4472 C C . ASP A 1 560 ? -3.256 14.256 3.790 1.00 90.38 560 ASP A C 1
ATOM 4474 O O . ASP A 1 560 ? -2.610 14.435 2.758 1.00 90.38 560 ASP A O 1
ATOM 4478 N N . SER A 1 561 ? -2.787 14.674 4.971 1.00 88.12 561 SER A N 1
ATOM 4479 C CA . SER A 1 561 ? -1.512 15.390 5.116 1.00 88.12 561 SER A CA 1
ATOM 4480 C C . SER A 1 561 ? -0.301 14.542 4.700 1.00 88.12 561 SER A C 1
ATOM 4482 O O . SER A 1 561 ? 0.679 15.070 4.169 1.00 88.12 561 SER A O 1
ATOM 4484 N N . GLU A 1 562 ? -0.326 13.230 4.948 1.00 89.19 562 GLU A N 1
ATOM 4485 C CA . GLU A 1 562 ? 0.698 12.288 4.482 1.00 89.19 562 GLU A CA 1
ATOM 4486 C C . GLU A 1 562 ? 0.671 12.109 2.966 1.00 89.19 562 GLU A C 1
ATOM 4488 O O . GLU A 1 562 ? 1.732 12.138 2.336 1.00 89.19 562 GLU A O 1
ATOM 4493 N N . TRP A 1 563 ? -0.517 11.976 2.376 1.00 89.81 563 TRP A N 1
ATOM 4494 C CA . TRP A 1 563 ? -0.701 11.892 0.930 1.00 89.81 563 TRP A CA 1
ATOM 4495 C C . TRP A 1 563 ? -0.240 13.163 0.226 1.00 89.81 563 TRP A C 1
ATOM 4497 O O . TRP A 1 563 ? 0.547 13.077 -0.715 1.00 89.81 563 TRP A O 1
ATOM 4507 N N . GLN A 1 564 ? -0.615 14.340 0.728 1.00 89.50 564 GLN A N 1
ATOM 4508 C CA . GLN A 1 564 ? -0.139 15.621 0.203 1.00 89.50 564 GLN A CA 1
ATOM 4509 C C . GLN A 1 564 ? 1.387 15.755 0.312 1.00 89.50 564 GLN A C 1
ATOM 4511 O O . GLN A 1 564 ? 2.033 16.237 -0.617 1.00 89.50 564 GLN A O 1
ATOM 4516 N N . ARG A 1 565 ? 1.998 15.298 1.417 1.00 89.88 565 ARG A N 1
ATOM 4517 C CA . ARG A 1 565 ? 3.465 15.266 1.553 1.00 89.88 565 ARG A CA 1
ATOM 4518 C C . ARG A 1 565 ? 4.117 14.331 0.535 1.00 89.88 565 ARG A C 1
ATOM 4520 O O . ARG A 1 565 ? 5.107 14.725 -0.075 1.00 89.88 565 ARG A O 1
ATOM 4527 N N . LYS A 1 566 ? 3.578 13.124 0.338 1.00 90.06 566 LYS A N 1
ATOM 4528 C CA . LYS A 1 566 ? 4.085 12.167 -0.660 1.00 90.06 566 LYS A CA 1
ATOM 4529 C C . LYS A 1 566 ? 3.942 12.705 -2.083 1.00 90.06 566 LYS A C 1
ATOM 4531 O O . LYS A 1 566 ? 4.885 12.578 -2.855 1.00 90.06 566 LYS A O 1
ATOM 4536 N N . LEU A 1 567 ? 2.819 13.353 -2.400 1.00 85.88 567 LEU A N 1
ATOM 4537 C CA . LEU A 1 567 ? 2.587 13.987 -3.697 1.00 85.88 567 LEU A CA 1
ATOM 4538 C C . LEU A 1 567 ? 3.619 15.086 -3.967 1.00 85.88 567 LEU A C 1
ATOM 4540 O O . LEU A 1 567 ? 4.308 15.028 -4.978 1.00 85.88 567 LEU A O 1
ATOM 4544 N N . ARG A 1 568 ? 3.831 15.999 -3.007 1.00 88.44 568 ARG A N 1
ATOM 4545 C CA . ARG A 1 568 ? 4.866 17.042 -3.112 1.00 88.44 568 ARG A CA 1
ATOM 4546 C C . ARG A 1 568 ? 6.272 16.462 -3.259 1.00 88.44 568 ARG A C 1
ATOM 4548 O O . ARG A 1 568 ? 7.074 16.995 -4.013 1.00 88.44 568 ARG A O 1
ATOM 4555 N N . GLN A 1 569 ? 6.595 15.371 -2.561 1.00 88.50 569 GLN A N 1
ATOM 4556 C CA . GLN A 1 569 ? 7.885 14.690 -2.733 1.00 88.50 569 GLN A CA 1
ATOM 4557 C C . GLN A 1 569 ? 8.041 14.096 -4.136 1.00 88.50 569 GLN A C 1
ATOM 4559 O O . GLN A 1 569 ? 9.136 14.142 -4.690 1.00 88.50 569 GLN A O 1
ATOM 4564 N N . PHE A 1 570 ? 6.969 13.539 -4.703 1.00 84.12 570 PHE A N 1
ATOM 4565 C CA . PHE A 1 570 ? 6.965 13.024 -6.071 1.00 84.12 570 PHE A CA 1
ATOM 4566 C C . PHE A 1 570 ? 7.134 14.151 -7.095 1.00 84.12 570 PHE A C 1
ATOM 4568 O O . PHE A 1 570 ? 7.951 14.026 -8.000 1.00 84.12 570 PHE A O 1
ATOM 4575 N N . GLU A 1 571 ? 6.427 15.269 -6.911 1.00 87.31 571 GLU A N 1
ATOM 4576 C CA . GLU A 1 571 ? 6.553 16.469 -7.746 1.00 87.31 571 GLU A CA 1
ATOM 4577 C C . GLU A 1 571 ? 7.975 17.044 -7.698 1.00 87.31 571 GLU A C 1
ATOM 4579 O O . GLU A 1 571 ? 8.553 17.307 -8.748 1.00 87.31 571 GLU A O 1
ATOM 4584 N N . ILE A 1 572 ? 8.572 17.178 -6.505 1.00 85.94 572 ILE A N 1
ATOM 4585 C CA . ILE A 1 572 ? 9.954 17.661 -6.344 1.00 85.94 572 ILE A CA 1
ATOM 4586 C C . ILE A 1 572 ? 10.937 16.740 -7.070 1.00 85.94 572 ILE A C 1
ATOM 4588 O O . ILE A 1 572 ? 11.730 17.224 -7.872 1.00 85.94 572 ILE A O 1
ATOM 4592 N N . LYS A 1 573 ? 10.854 15.420 -6.851 1.00 89.12 573 LYS A N 1
ATOM 4593 C CA . LYS A 1 573 ? 11.727 14.451 -7.534 1.00 89.12 573 LYS A CA 1
ATOM 4594 C C . LYS A 1 573 ? 11.575 14.511 -9.048 1.00 89.12 573 LYS A C 1
ATOM 4596 O O . LYS A 1 573 ? 12.569 14.489 -9.760 1.00 89.12 573 LYS A O 1
ATOM 4601 N N . HIS A 1 574 ? 10.345 14.625 -9.543 1.00 84.31 574 HIS A N 1
ATOM 4602 C CA . HIS A 1 574 ? 10.103 14.722 -10.976 1.00 84.31 574 HIS A CA 1
ATOM 4603 C C . HIS A 1 574 ? 10.673 16.020 -11.568 1.00 84.31 574 HIS A C 1
ATOM 4605 O O . HIS A 1 574 ? 11.268 15.993 -12.642 1.00 84.31 574 HIS A O 1
ATOM 4611 N N . VAL A 1 575 ? 10.560 17.149 -10.858 1.00 86.81 575 VAL A N 1
ATOM 4612 C CA . VAL A 1 575 ? 11.193 18.419 -11.258 1.00 86.81 575 VAL A CA 1
ATOM 4613 C C . VAL A 1 575 ? 12.722 18.307 -11.245 1.00 86.81 575 VAL A C 1
ATOM 4615 O O . VAL A 1 575 ? 13.362 18.794 -12.174 1.00 86.81 575 VAL A O 1
ATOM 4618 N N . GLU A 1 576 ? 13.313 17.639 -10.250 1.00 87.94 576 GLU A N 1
ATOM 4619 C CA . GLU A 1 576 ? 14.758 17.373 -10.184 1.00 87.94 576 GLU A CA 1
ATOM 4620 C C . GLU A 1 576 ? 15.233 16.481 -11.346 1.00 87.94 576 GLU A C 1
ATOM 4622 O O . GLU A 1 576 ? 16.233 16.798 -11.990 1.00 87.94 576 GLU A O 1
ATOM 4627 N N . GLU A 1 577 ? 14.502 15.410 -11.667 1.00 84.50 577 GLU A N 1
ATOM 4628 C CA . GLU A 1 577 ? 14.788 14.518 -12.800 1.00 84.50 577 GLU A CA 1
ATOM 4629 C C . GLU A 1 577 ? 14.685 15.254 -14.143 1.00 84.50 577 GLU A C 1
ATOM 4631 O O . GLU A 1 577 ? 15.587 15.155 -14.977 1.00 84.50 577 GLU A O 1
ATOM 4636 N N . VAL A 1 578 ? 13.622 16.040 -14.350 1.00 82.12 578 VAL A N 1
ATOM 4637 C CA . VAL A 1 578 ? 13.456 16.863 -15.558 1.00 82.12 578 VAL A CA 1
ATOM 4638 C C . VAL A 1 578 ? 14.561 17.919 -15.653 1.00 82.12 578 VAL A C 1
ATOM 4640 O O . VAL A 1 578 ? 15.101 18.126 -16.738 1.00 82.12 578 VAL A O 1
ATOM 4643 N N . GLY A 1 579 ? 14.947 18.542 -14.537 1.00 85.31 579 GLY A N 1
ATOM 4644 C CA . GLY A 1 579 ? 16.060 19.493 -14.479 1.00 85.31 579 GLY A CA 1
ATOM 4645 C C . GLY A 1 579 ? 17.408 18.850 -14.821 1.00 85.31 579 GLY A C 1
ATOM 4646 O O . GLY A 1 579 ? 18.177 19.407 -15.602 1.00 85.31 579 GLY A O 1
ATOM 4647 N N . ALA A 1 580 ? 17.680 17.642 -14.318 1.00 83.62 580 ALA A N 1
ATOM 4648 C CA . ALA A 1 580 ? 18.881 16.884 -14.671 1.00 83.62 580 ALA A CA 1
ATOM 4649 C C . ALA A 1 580 ? 18.908 16.519 -16.165 1.00 83.62 580 ALA A C 1
ATOM 4651 O O . ALA A 1 580 ? 19.933 16.691 -16.826 1.00 83.62 580 ALA A O 1
ATOM 4652 N N . MET A 1 581 ? 17.771 16.088 -16.721 1.00 82.62 581 MET A N 1
ATOM 4653 C CA . MET A 1 581 ? 17.636 15.802 -18.153 1.00 82.62 581 MET A CA 1
ATOM 4654 C C . MET A 1 581 ? 17.809 17.061 -19.016 1.00 82.62 581 MET A C 1
ATOM 4656 O O . MET A 1 581 ? 18.424 16.991 -20.079 1.00 82.62 581 MET A O 1
ATOM 4660 N N . GLN A 1 582 ? 17.311 18.218 -18.567 1.00 85.81 582 GLN A N 1
ATOM 4661 C CA . GLN A 1 582 ? 17.538 19.503 -19.238 1.00 85.81 582 GLN A CA 1
ATOM 4662 C C . GLN A 1 582 ? 19.020 19.886 -19.232 1.00 85.81 582 GLN A C 1
ATOM 4664 O O . GLN A 1 582 ? 19.548 20.240 -20.283 1.00 85.81 582 GLN A O 1
ATOM 4669 N N . HIS A 1 583 ? 19.714 19.742 -18.101 1.00 85.75 583 HIS A N 1
ATOM 4670 C CA . HIS A 1 583 ? 21.152 20.006 -18.029 1.00 85.75 583 HIS A CA 1
ATOM 4671 C C . HIS A 1 583 ? 21.987 19.056 -18.901 1.00 85.75 583 HIS A C 1
ATOM 4673 O O . HIS A 1 583 ? 22.938 19.501 -19.543 1.00 85.75 583 HIS A O 1
ATOM 4679 N N . GLU A 1 584 ? 21.634 17.770 -18.980 1.00 87.62 584 GLU A N 1
ATOM 4680 C CA . GLU A 1 584 ? 22.265 16.821 -19.912 1.00 87.62 584 GLU A CA 1
ATOM 4681 C C . GLU A 1 584 ? 22.033 17.234 -21.377 1.00 87.62 584 GLU A C 1
ATOM 4683 O O . GLU A 1 584 ? 22.975 17.264 -22.170 1.00 87.62 584 GLU A O 1
ATOM 4688 N N . LEU A 1 585 ? 20.812 17.644 -21.743 1.00 84.38 585 LEU A N 1
ATOM 4689 C CA . LEU A 1 585 ? 20.514 18.150 -23.089 1.00 84.38 585 LEU A CA 1
ATOM 4690 C C . LEU A 1 585 ? 21.286 19.435 -23.420 1.00 84.38 585 LEU A C 1
ATOM 4692 O O . LEU A 1 585 ? 21.808 19.566 -24.530 1.00 84.38 585 LEU A O 1
ATOM 4696 N N . GLU A 1 586 ? 21.383 20.377 -22.481 1.00 89.00 586 GLU A N 1
ATOM 4697 C CA . GLU A 1 586 ? 22.182 21.599 -22.628 1.00 89.00 586 GLU A CA 1
ATOM 4698 C C . GLU A 1 586 ? 23.663 21.267 -22.826 1.00 89.00 586 GLU A C 1
ATOM 4700 O O . GLU A 1 586 ? 24.296 21.788 -23.748 1.00 89.00 586 GLU A O 1
ATOM 4705 N N . LYS A 1 587 ? 24.203 20.351 -22.017 1.00 91.50 587 LYS A N 1
ATOM 4706 C CA . LYS A 1 587 ? 25.586 19.881 -22.118 1.00 91.50 587 LYS A CA 1
ATOM 4707 C C . LYS A 1 587 ? 25.869 19.257 -23.487 1.00 91.50 587 LYS A C 1
ATOM 4709 O O . LYS A 1 587 ? 26.794 19.701 -24.167 1.00 91.50 587 LYS A O 1
ATOM 4714 N N . VAL A 1 588 ? 25.042 18.309 -23.935 1.00 87.75 588 VAL A N 1
ATOM 4715 C CA . VAL A 1 588 ? 25.179 17.672 -25.259 1.00 87.75 588 VAL A CA 1
ATOM 4716 C C . VAL A 1 588 ? 25.039 18.701 -26.386 1.00 87.75 588 VAL A C 1
ATOM 4718 O O . VAL A 1 588 ? 25.744 18.629 -27.391 1.00 87.75 588 VAL A O 1
ATOM 4721 N N . THR A 1 589 ? 24.175 19.706 -26.224 1.00 89.69 589 THR A N 1
ATOM 4722 C CA . THR A 1 589 ? 24.022 20.792 -27.204 1.00 89.69 589 THR A CA 1
ATOM 4723 C C . THR A 1 589 ? 25.287 21.649 -27.303 1.00 89.69 589 THR A C 1
ATOM 4725 O O . THR A 1 589 ? 25.726 21.964 -28.412 1.00 89.69 589 THR A O 1
ATOM 4728 N N . ILE A 1 590 ? 25.911 21.992 -26.170 1.00 89.31 590 ILE A N 1
ATOM 4729 C CA . ILE A 1 590 ? 27.185 22.727 -26.126 1.00 89.31 590 ILE A CA 1
ATOM 4730 C C . ILE A 1 590 ? 28.307 21.900 -26.766 1.00 89.31 590 ILE A C 1
ATOM 4732 O O . ILE A 1 590 ? 29.061 22.431 -27.584 1.00 89.31 590 ILE A O 1
ATOM 4736 N N . GLU A 1 591 ? 28.401 20.608 -26.449 1.00 90.94 591 GLU A N 1
ATOM 4737 C CA . GLU A 1 591 ? 29.389 19.693 -27.033 1.00 90.94 591 GLU A CA 1
ATOM 4738 C C . GLU A 1 591 ? 29.206 19.563 -28.552 1.00 90.94 591 GLU A C 1
ATOM 4740 O O . GLU A 1 591 ? 30.164 19.727 -29.311 1.00 90.94 591 GLU A O 1
ATOM 4745 N N . LEU A 1 592 ? 27.968 19.389 -29.027 1.00 88.56 592 LEU A N 1
ATOM 4746 C CA . LEU A 1 592 ? 27.647 19.360 -30.455 1.00 88.56 592 LEU A CA 1
ATOM 4747 C C . LEU A 1 592 ? 28.039 20.671 -31.149 1.00 88.56 592 LEU A C 1
ATOM 4749 O O . LEU A 1 592 ? 28.564 20.658 -32.266 1.00 88.56 592 LEU A O 1
ATOM 4753 N N . GLN A 1 593 ? 27.796 21.814 -30.506 1.00 90.06 593 GLN A N 1
ATOM 4754 C CA . GLN A 1 593 ? 28.181 23.118 -31.037 1.00 90.06 593 GLN A CA 1
ATOM 4755 C C . GLN A 1 593 ? 29.707 23.285 -31.081 1.00 90.06 593 GLN A C 1
ATOM 4757 O O . GLN A 1 593 ? 30.235 23.817 -32.059 1.00 90.06 593 GLN A O 1
ATOM 4762 N N . ALA A 1 594 ? 30.426 22.783 -30.075 1.00 90.31 594 ALA A N 1
ATOM 4763 C CA . ALA A 1 594 ? 31.884 22.767 -30.057 1.00 90.31 594 ALA A CA 1
ATOM 4764 C C . ALA A 1 594 ? 32.458 21.902 -31.192 1.00 90.31 594 ALA A C 1
ATOM 4766 O O . ALA A 1 594 ? 33.341 22.363 -31.916 1.00 90.31 594 ALA A O 1
ATOM 4767 N N . VAL A 1 595 ? 31.904 20.705 -31.421 1.00 89.44 595 VAL A N 1
ATOM 4768 C CA . VAL A 1 595 ? 32.298 19.821 -32.533 1.00 89.44 595 VAL A CA 1
ATOM 4769 C C . VAL A 1 595 ? 32.008 20.471 -33.889 1.00 89.44 595 VAL A C 1
ATOM 4771 O O . VAL A 1 595 ? 32.876 20.479 -34.761 1.00 89.44 595 VAL A O 1
ATOM 4774 N N . LYS A 1 596 ? 30.835 21.095 -34.067 1.00 89.50 596 LYS A N 1
ATOM 4775 C CA . LYS A 1 596 ? 30.506 21.849 -35.292 1.00 89.50 596 LYS A CA 1
ATOM 4776 C C . LYS A 1 596 ? 31.496 22.987 -35.551 1.00 89.50 596 LYS A C 1
ATOM 4778 O O . LYS A 1 596 ? 31.934 23.169 -36.686 1.00 89.50 596 LYS A O 1
ATOM 4783 N N . ASN A 1 597 ? 31.875 23.731 -34.513 1.00 91.44 597 ASN A N 1
ATOM 4784 C CA . ASN A 1 597 ? 32.858 24.808 -34.627 1.00 91.44 597 ASN A CA 1
ATOM 4785 C C . ASN A 1 597 ? 34.257 24.274 -34.971 1.00 91.44 597 ASN A C 1
ATOM 4787 O O . ASN A 1 597 ? 34.937 24.860 -35.814 1.00 91.44 597 ASN A O 1
ATOM 4791 N N . ALA A 1 598 ? 34.675 23.156 -34.371 1.00 92.06 598 ALA A N 1
ATOM 4792 C CA . ALA A 1 598 ? 35.945 22.503 -34.681 1.00 92.06 598 ALA A CA 1
ATOM 4793 C C . ALA A 1 598 ? 35.994 22.025 -36.143 1.00 92.06 598 ALA A C 1
ATOM 4795 O O . ALA A 1 598 ? 36.943 22.348 -36.857 1.00 92.06 598 ALA A O 1
ATOM 4796 N N . ALA A 1 599 ? 34.935 21.362 -36.619 1.00 89.69 599 ALA A N 1
ATOM 4797 C CA . ALA A 1 599 ? 34.816 20.925 -38.009 1.00 89.69 599 ALA A CA 1
ATOM 4798 C C . ALA A 1 599 ? 34.846 22.109 -38.994 1.00 89.69 599 ALA A C 1
ATOM 4800 O O . ALA A 1 599 ? 35.522 22.052 -40.021 1.00 89.69 599 ALA A O 1
ATOM 4801 N N . ALA A 1 600 ? 34.179 23.222 -38.667 1.00 91.44 600 ALA A N 1
ATOM 4802 C CA . ALA A 1 600 ? 34.206 24.431 -39.490 1.00 91.44 600 ALA A CA 1
ATOM 4803 C C . ALA A 1 600 ? 35.604 25.080 -39.551 1.00 91.44 600 ALA A C 1
ATOM 4805 O O . ALA A 1 600 ? 36.005 25.596 -40.598 1.00 91.44 600 ALA A O 1
ATOM 4806 N N . LEU A 1 601 ? 36.363 25.061 -38.450 1.00 92.06 601 LEU A N 1
ATOM 4807 C CA . LEU A 1 601 ? 37.749 25.543 -38.424 1.00 92.06 601 LEU A CA 1
ATOM 4808 C C . LEU A 1 601 ? 38.682 24.640 -39.238 1.00 92.06 601 LEU A C 1
ATOM 4810 O O . LEU A 1 601 ? 39.522 25.150 -39.982 1.00 92.06 601 LEU A O 1
ATOM 4814 N N . GLU A 1 602 ? 38.517 23.321 -39.142 1.00 90.94 602 GLU A N 1
ATOM 4815 C CA . GLU A 1 602 ? 39.281 22.363 -39.940 1.00 90.94 602 GLU A CA 1
ATOM 4816 C C . GLU A 1 602 ? 38.991 22.531 -41.436 1.00 90.94 602 GLU A C 1
ATOM 4818 O O . GLU A 1 602 ? 39.926 22.632 -42.233 1.00 90.94 602 GLU A O 1
ATOM 4823 N N . GLN A 1 603 ? 37.717 22.680 -41.813 1.00 91.38 603 GLN A N 1
ATOM 4824 C CA . GLN A 1 603 ? 37.323 22.954 -43.193 1.00 91.38 603 GLN A CA 1
ATOM 4825 C C . GLN A 1 603 ? 37.997 24.225 -43.730 1.00 91.38 603 GLN A C 1
ATOM 4827 O O . GLN A 1 603 ? 38.626 24.182 -44.788 1.00 91.38 603 GLN A O 1
ATOM 4832 N N . ARG A 1 604 ? 37.962 25.337 -42.980 1.00 92.00 604 ARG A N 1
ATOM 4833 C CA . ARG A 1 604 ? 38.659 26.578 -43.369 1.00 92.00 604 ARG A CA 1
ATOM 4834 C C . ARG A 1 604 ? 40.169 26.383 -43.484 1.00 92.00 604 ARG A C 1
ATOM 4836 O O . ARG A 1 604 ? 40.787 26.954 -44.378 1.00 92.00 604 ARG A O 1
ATOM 4843 N N . SER A 1 605 ? 40.777 25.584 -42.606 1.00 93.44 605 SER A N 1
ATOM 4844 C CA . SER A 1 605 ? 42.209 25.268 -42.679 1.00 93.44 605 SER A CA 1
ATOM 4845 C C . SER A 1 605 ? 42.553 24.493 -43.955 1.00 93.44 605 SER A C 1
ATOM 4847 O O . SER A 1 605 ? 43.542 24.809 -44.621 1.00 93.44 605 SER A O 1
ATOM 4849 N N . ILE A 1 606 ? 41.729 23.511 -44.329 1.00 89.75 606 ILE A N 1
ATOM 4850 C CA . ILE A 1 606 ? 41.885 22.741 -45.570 1.00 89.75 606 ILE A CA 1
ATOM 4851 C C . ILE A 1 606 ? 41.720 23.656 -46.788 1.00 89.75 606 ILE A C 1
ATOM 4853 O O . ILE A 1 606 ? 42.556 23.620 -47.689 1.00 89.75 606 ILE A O 1
ATOM 4857 N N . GLU A 1 607 ? 40.702 24.517 -46.797 1.00 91.38 607 GLU A N 1
ATOM 4858 C CA . GLU A 1 607 ? 40.467 25.492 -47.868 1.00 91.38 607 GLU A CA 1
ATOM 4859 C C . GLU A 1 607 ? 41.632 26.486 -48.005 1.00 91.38 607 GLU A C 1
ATOM 4861 O O . GLU A 1 607 ? 42.092 26.752 -49.114 1.00 91.38 607 GLU A O 1
ATOM 4866 N N . GLN A 1 608 ? 42.181 26.990 -46.894 1.00 93.12 608 GLN A N 1
ATOM 4867 C CA . GLN A 1 608 ? 43.359 27.865 -46.902 1.00 93.12 608 GLN A CA 1
ATOM 4868 C C . GLN A 1 608 ? 44.601 27.165 -47.461 1.00 93.12 608 GLN A C 1
ATOM 4870 O O . GLN A 1 608 ? 45.300 27.744 -48.293 1.00 93.12 608 GLN A O 1
ATOM 4875 N N . LYS A 1 609 ? 44.868 25.918 -47.047 1.00 93.19 609 LYS A N 1
ATOM 4876 C CA . LYS A 1 609 ? 45.978 25.116 -47.591 1.00 93.19 609 LYS A CA 1
ATOM 4877 C C . LYS A 1 609 ? 45.796 24.870 -49.084 1.00 93.19 609 LYS A C 1
ATOM 4879 O O . LYS A 1 609 ? 46.732 25.076 -49.850 1.00 93.19 609 LYS A O 1
ATOM 4884 N N . HIS A 1 610 ? 44.586 24.505 -49.502 1.00 91.06 610 HIS A N 1
ATOM 4885 C CA . HIS A 1 610 ? 44.263 24.298 -50.908 1.00 91.06 610 HIS A CA 1
ATOM 4886 C C . HIS A 1 610 ? 44.481 25.574 -51.734 1.00 91.06 610 HIS A C 1
ATOM 4888 O O . HIS A 1 610 ? 45.122 25.528 -52.782 1.00 91.06 610 HIS A O 1
ATOM 4894 N N . ASN A 1 611 ? 44.037 26.729 -51.234 1.00 92.69 611 ASN A N 1
ATOM 4895 C CA . ASN A 1 611 ? 44.260 28.018 -51.889 1.00 92.69 611 ASN A CA 1
ATOM 4896 C C . ASN A 1 611 ? 45.748 28.398 -51.949 1.00 92.69 611 ASN A C 1
ATOM 4898 O O . ASN A 1 611 ? 46.206 28.900 -52.973 1.00 92.69 611 ASN A O 1
ATOM 4902 N N . ALA A 1 612 ? 46.528 28.129 -50.898 1.00 93.38 612 ALA A N 1
ATOM 4903 C CA . ALA A 1 612 ? 47.974 28.355 -50.907 1.00 93.38 612 ALA A CA 1
ATOM 4904 C C . ALA A 1 612 ? 48.690 27.462 -51.938 1.00 93.38 612 ALA A C 1
ATOM 4906 O O . ALA A 1 612 ? 49.566 27.930 -52.667 1.00 93.38 612 ALA A O 1
ATOM 4907 N N . GLU A 1 613 ? 48.286 26.194 -52.051 1.00 93.00 613 GLU A N 1
ATOM 4908 C CA . GLU A 1 613 ? 48.796 25.275 -53.072 1.00 93.00 613 GLU A CA 1
ATOM 4909 C C . GLU A 1 613 ? 48.433 25.732 -54.488 1.00 93.00 613 GLU A C 1
ATOM 4911 O O . GLU A 1 613 ? 49.296 25.714 -55.368 1.00 93.00 613 GLU A O 1
ATOM 4916 N N . LEU A 1 614 ? 47.194 26.183 -54.713 1.00 92.06 614 LEU A N 1
ATOM 4917 C CA . LEU A 1 614 ? 46.765 26.746 -55.996 1.00 92.06 614 LEU A CA 1
ATOM 4918 C C . LEU A 1 614 ? 47.581 27.989 -56.365 1.00 92.06 614 LEU A C 1
ATOM 4920 O O . LEU A 1 614 ? 48.050 28.084 -57.499 1.00 92.06 614 LEU A O 1
ATOM 4924 N N . THR A 1 615 ? 47.825 28.897 -55.418 1.00 93.56 615 THR A N 1
ATOM 4925 C CA . THR A 1 615 ? 48.681 30.075 -55.630 1.00 93.56 615 THR A CA 1
ATOM 4926 C C . THR A 1 615 ? 50.114 29.666 -55.973 1.00 93.56 615 THR A C 1
ATOM 4928 O O . THR A 1 615 ? 50.653 30.129 -56.974 1.00 93.56 615 THR A O 1
ATOM 4931 N N . SER A 1 616 ? 50.701 28.713 -55.242 1.00 92.75 616 SER A N 1
ATOM 4932 C CA . SER A 1 616 ? 52.047 28.195 -55.533 1.00 92.75 616 SER A CA 1
ATOM 4933 C C . SER A 1 616 ? 52.137 27.493 -56.897 1.00 92.75 616 SER A C 1
ATOM 4935 O O . SER A 1 616 ? 53.147 27.582 -57.602 1.00 92.75 616 SER A O 1
ATOM 4937 N N . ILE A 1 617 ? 51.090 26.771 -57.311 1.00 90.88 617 ILE A N 1
ATOM 4938 C CA . ILE A 1 617 ? 51.006 26.189 -58.656 1.00 90.88 617 ILE A CA 1
ATOM 4939 C C . ILE A 1 617 ? 50.929 27.301 -59.703 1.00 90.88 617 ILE A C 1
ATOM 4941 O O . ILE A 1 617 ? 51.687 27.248 -60.670 1.00 90.88 617 ILE A O 1
ATOM 4945 N N . ASN A 1 618 ? 50.079 28.310 -59.501 1.00 92.31 618 ASN A N 1
ATOM 4946 C CA . ASN A 1 618 ? 49.942 29.443 -60.414 1.00 92.31 618 ASN A CA 1
ATOM 4947 C C . ASN A 1 618 ? 51.260 30.208 -60.572 1.00 92.31 618 ASN A C 1
ATOM 4949 O O . ASN A 1 618 ? 51.671 30.470 -61.698 1.00 92.31 618 ASN A O 1
ATOM 4953 N N . GLU A 1 619 ? 51.976 30.485 -59.482 1.00 93.06 619 GLU A N 1
ATOM 4954 C CA . GLU A 1 619 ? 53.303 31.112 -59.517 1.00 93.06 619 GLU A CA 1
ATOM 4955 C C . GLU A 1 619 ? 54.308 30.272 -60.313 1.00 93.06 619 GLU A C 1
ATOM 4957 O O . GLU A 1 619 ? 54.999 30.791 -61.189 1.00 93.06 619 GLU A O 1
ATOM 4962 N N . ARG A 1 620 ? 54.357 28.953 -60.083 1.00 92.88 620 ARG A N 1
ATOM 4963 C CA . ARG A 1 620 ? 55.240 28.056 -60.848 1.00 92.88 620 ARG A CA 1
ATOM 4964 C C . ARG A 1 620 ? 54.885 28.012 -62.329 1.00 92.88 620 ARG A C 1
ATOM 4966 O O . ARG A 1 620 ? 55.791 27.981 -63.158 1.00 92.88 620 ARG A O 1
ATOM 4973 N N . VAL A 1 621 ? 53.596 28.013 -62.668 1.00 92.62 621 VAL A N 1
ATOM 4974 C CA . VAL A 1 621 ? 53.130 28.072 -64.060 1.00 92.62 621 VAL A CA 1
ATOM 4975 C C . VAL A 1 621 ? 53.526 29.403 -64.692 1.00 92.62 621 VAL A C 1
ATOM 4977 O O . VAL A 1 621 ? 54.058 29.395 -65.796 1.00 92.62 621 VAL A O 1
ATOM 4980 N N . LEU A 1 622 ? 53.360 30.528 -63.993 1.00 93.31 622 LEU A N 1
ATOM 4981 C CA . LEU A 1 622 ? 53.783 31.845 -64.478 1.00 93.31 622 LEU A CA 1
ATOM 4982 C C . LEU A 1 622 ? 55.299 31.914 -64.708 1.00 93.31 622 LEU A C 1
ATOM 4984 O O . LEU A 1 622 ? 55.731 32.390 -65.755 1.00 93.31 622 LEU A O 1
ATOM 4988 N N . VAL A 1 623 ? 56.115 31.377 -63.796 1.00 93.94 623 VAL A N 1
ATOM 4989 C CA . VAL A 1 623 ? 57.577 31.291 -63.974 1.00 93.94 623 VAL A CA 1
ATOM 4990 C C . VAL A 1 623 ? 57.943 30.370 -65.145 1.00 93.94 623 VAL A C 1
ATOM 4992 O O . VAL A 1 623 ? 58.828 30.692 -65.942 1.00 93.94 623 VAL A O 1
ATOM 4995 N N . ALA A 1 624 ? 57.256 29.236 -65.301 1.00 92.69 624 ALA A N 1
ATOM 4996 C CA . ALA A 1 624 ? 57.459 28.324 -66.426 1.00 92.69 624 ALA A CA 1
ATOM 4997 C C . ALA A 1 624 ? 57.071 28.967 -67.771 1.00 92.69 624 ALA A C 1
ATOM 4999 O O . ALA A 1 624 ? 57.767 28.776 -68.767 1.00 92.69 624 ALA A O 1
ATOM 5000 N N . LEU A 1 625 ? 55.997 29.760 -67.805 1.00 92.00 625 LEU A N 1
ATOM 5001 C CA . LEU A 1 625 ? 55.591 30.520 -68.987 1.00 92.00 625 LEU A CA 1
ATOM 5002 C C . LEU A 1 625 ? 56.602 31.624 -69.301 1.00 92.00 625 LEU A C 1
ATOM 5004 O O . LEU A 1 625 ? 57.085 31.691 -70.424 1.00 92.00 625 LEU A O 1
ATOM 5008 N N . ALA A 1 626 ? 57.029 32.406 -68.308 1.00 92.38 626 ALA A N 1
ATOM 5009 C CA . ALA A 1 626 ? 58.031 33.454 -68.498 1.00 92.38 626 ALA A CA 1
ATOM 5010 C C . ALA A 1 626 ? 59.383 32.899 -68.987 1.00 92.38 626 ALA A C 1
ATOM 5012 O O . ALA A 1 626 ? 60.026 33.483 -69.860 1.00 92.38 626 ALA A O 1
ATOM 5013 N N . THR A 1 627 ? 59.819 31.749 -68.460 1.00 92.81 627 THR A N 1
ATOM 5014 C CA . THR A 1 627 ? 61.038 31.071 -68.935 1.00 92.81 627 THR A CA 1
ATOM 5015 C C . THR A 1 627 ? 60.871 30.551 -70.361 1.00 92.81 627 THR A C 1
ATOM 5017 O O . THR A 1 627 ? 61.773 30.747 -71.175 1.00 92.81 627 THR A O 1
ATOM 5020 N N . LYS A 1 628 ? 59.713 29.968 -70.704 1.00 92.06 628 LYS A N 1
ATOM 5021 C CA . LYS A 1 628 ? 59.379 29.570 -72.081 1.00 92.06 628 LYS A CA 1
ATOM 5022 C C . LYS A 1 628 ? 59.374 30.765 -73.035 1.00 92.06 628 LYS A C 1
ATOM 5024 O O . LYS A 1 628 ? 60.023 30.686 -74.074 1.00 92.06 628 LYS A O 1
ATOM 5029 N N . ASP A 1 629 ? 58.756 31.880 -72.663 1.00 93.12 629 ASP A N 1
ATOM 5030 C CA . ASP A 1 629 ? 58.732 33.107 -73.465 1.00 93.12 629 ASP A CA 1
ATOM 5031 C C . ASP A 1 629 ? 60.133 33.694 -73.658 1.00 93.12 629 ASP A C 1
ATOM 5033 O O . ASP A 1 629 ? 60.471 34.132 -74.756 1.00 93.12 629 ASP A O 1
ATOM 5037 N N . ASN A 1 630 ? 60.984 33.659 -72.627 1.00 92.56 630 ASN A N 1
ATOM 5038 C CA . ASN A 1 630 ? 62.390 34.052 -72.750 1.00 92.56 630 ASN A CA 1
ATOM 5039 C C . ASN A 1 630 ? 63.146 33.132 -73.723 1.00 92.56 630 ASN A C 1
ATOM 5041 O O . ASN A 1 630 ? 63.905 33.625 -74.555 1.00 92.56 630 ASN A O 1
ATOM 5045 N N . THR A 1 631 ? 62.924 31.812 -73.666 1.00 92.69 631 THR A N 1
ATOM 5046 C CA . THR A 1 631 ? 63.547 30.877 -74.621 1.00 92.69 631 THR A CA 1
ATOM 5047 C C . THR A 1 631 ? 63.029 31.064 -76.043 1.00 92.69 631 THR A C 1
ATOM 5049 O O . THR A 1 631 ? 63.826 31.023 -76.975 1.00 92.69 631 THR A O 1
ATOM 5052 N N . LEU A 1 632 ? 61.730 31.326 -76.219 1.00 91.31 632 LEU A N 1
ATOM 5053 C CA . LEU A 1 632 ? 61.139 31.629 -77.521 1.00 91.31 632 LEU A CA 1
ATOM 5054 C C . LEU A 1 632 ? 61.706 32.931 -78.084 1.00 91.31 632 LEU A C 1
ATOM 5056 O O . LEU A 1 632 ? 62.065 32.965 -79.257 1.00 91.31 632 LEU A O 1
ATOM 5060 N N . ARG A 1 633 ? 61.862 33.976 -77.259 1.00 92.12 633 ARG A N 1
ATOM 5061 C CA . ARG A 1 633 ? 62.528 35.224 -77.662 1.00 92.12 633 ARG A CA 1
ATOM 5062 C C . ARG A 1 633 ? 63.975 34.982 -78.089 1.00 92.12 633 ARG A C 1
ATOM 5064 O O . ARG A 1 633 ? 64.328 35.363 -79.198 1.00 92.12 633 ARG A O 1
ATOM 5071 N N . ALA A 1 634 ? 64.763 34.259 -77.293 1.00 91.12 634 ALA A N 1
ATOM 5072 C CA . ALA A 1 634 ? 66.146 33.924 -77.641 1.00 91.12 634 ALA A CA 1
ATOM 5073 C C . ALA A 1 634 ? 66.248 33.101 -78.942 1.00 91.12 634 ALA A C 1
ATOM 5075 O O . ALA A 1 634 ? 67.117 33.351 -79.773 1.00 91.12 634 ALA A O 1
ATOM 5076 N N . GLN A 1 635 ? 65.346 32.137 -79.154 1.00 91.94 635 GLN A N 1
ATOM 5077 C CA . GLN A 1 635 ? 65.279 31.371 -80.403 1.00 91.94 635 GLN A CA 1
ATOM 5078 C C . GLN A 1 635 ? 64.843 32.236 -81.588 1.00 91.94 635 GLN A C 1
ATOM 5080 O O . GLN A 1 635 ? 65.380 32.081 -82.679 1.00 91.94 635 GLN A O 1
ATOM 5085 N N . THR A 1 636 ? 63.910 33.166 -81.381 1.00 92.94 636 THR A N 1
ATOM 5086 C CA . THR A 1 636 ? 63.477 34.117 -82.414 1.00 92.94 636 THR A CA 1
ATOM 5087 C C . THR A 1 636 ? 64.629 35.036 -82.815 1.00 92.94 636 THR A C 1
ATOM 5089 O O . THR A 1 636 ? 64.864 35.230 -84.001 1.00 92.94 636 THR A O 1
ATOM 5092 N N . GLU A 1 637 ? 65.407 35.536 -81.853 1.00 91.75 637 GLU A N 1
ATOM 5093 C CA . GLU A 1 637 ? 66.626 36.310 -82.114 1.00 91.75 637 GLU A CA 1
ATOM 5094 C C . GLU A 1 637 ? 67.674 35.486 -82.878 1.00 91.75 637 GLU A C 1
ATOM 5096 O O . GLU A 1 637 ? 68.230 35.971 -83.862 1.00 91.75 637 GLU A O 1
ATOM 5101 N N . GLN A 1 638 ? 67.902 34.223 -82.495 1.00 92.38 638 GLN A N 1
ATOM 5102 C CA . GLN A 1 638 ? 68.791 33.317 -83.233 1.00 92.38 638 GLN A CA 1
ATOM 5103 C C . GLN A 1 638 ? 68.319 33.085 -84.673 1.00 92.38 638 GLN A C 1
ATOM 5105 O O . GLN A 1 638 ? 69.138 33.111 -85.591 1.00 92.38 638 GLN A O 1
ATOM 5110 N N . ILE A 1 639 ? 67.015 32.882 -84.885 1.00 89.75 639 ILE A N 1
ATOM 5111 C CA . ILE A 1 639 ? 66.429 32.741 -86.223 1.00 89.75 639 ILE A CA 1
ATOM 5112 C C . ILE A 1 639 ? 66.658 34.018 -87.032 1.00 89.75 639 ILE A C 1
ATOM 5114 O O . ILE A 1 639 ? 67.113 33.917 -88.166 1.00 89.75 639 ILE A O 1
ATOM 5118 N N . SER A 1 640 ? 66.429 35.200 -86.455 1.00 91.69 640 SER A N 1
ATOM 5119 C CA . SER A 1 640 ? 66.682 36.482 -87.124 1.00 91.69 640 SER A CA 1
ATOM 5120 C C . SER A 1 640 ? 68.155 36.652 -87.519 1.00 91.69 640 SER A C 1
ATOM 5122 O O . SER A 1 640 ? 68.447 37.061 -88.640 1.00 91.69 640 SER A O 1
ATOM 5124 N N . VAL A 1 641 ? 69.101 36.280 -86.646 1.00 90.81 641 VAL A N 1
ATOM 5125 C CA . VAL A 1 641 ? 70.544 36.304 -86.958 1.00 90.81 641 VAL A CA 1
ATOM 5126 C C . VAL A 1 641 ? 70.885 35.335 -88.093 1.00 90.81 641 VAL A C 1
ATOM 5128 O O . VAL A 1 641 ? 71.641 35.686 -88.999 1.00 90.81 641 VAL A O 1
ATOM 5131 N N . LEU A 1 642 ? 70.321 34.123 -88.076 1.00 90.19 642 LEU A N 1
ATOM 5132 C CA . LEU A 1 642 ? 70.527 33.138 -89.141 1.00 90.19 642 LEU A CA 1
ATOM 5133 C C . LEU A 1 642 ? 69.908 33.588 -90.469 1.00 90.19 642 LEU A C 1
ATOM 5135 O O . LEU A 1 642 ? 70.524 33.396 -91.515 1.00 90.19 642 LEU A O 1
ATOM 5139 N N . GLN A 1 643 ? 68.728 34.209 -90.442 1.00 92.12 643 GLN A N 1
ATOM 5140 C CA . GLN A 1 643 ? 68.091 34.789 -91.624 1.00 92.12 643 GLN A CA 1
ATOM 5141 C C . GLN A 1 643 ? 68.950 35.904 -92.227 1.00 92.12 643 GLN A C 1
ATOM 5143 O O . GLN A 1 643 ? 69.149 35.914 -93.439 1.00 92.12 643 GLN A O 1
ATOM 5148 N N . GLU A 1 644 ? 69.531 36.781 -91.405 1.00 90.44 644 GLU A N 1
ATOM 5149 C CA . GLU A 1 644 ? 70.436 37.832 -91.885 1.00 90.44 644 GLU A CA 1
ATOM 5150 C C . GLU A 1 644 ? 71.741 37.251 -92.454 1.00 90.44 644 GLU A C 1
ATOM 5152 O O . GLU A 1 644 ? 72.220 37.693 -93.498 1.00 90.44 644 GLU A O 1
ATOM 5157 N N . ALA A 1 645 ? 72.289 36.200 -91.836 1.00 89.00 645 ALA A N 1
ATOM 5158 C CA . ALA A 1 645 ? 73.455 35.492 -92.364 1.00 89.00 645 ALA A CA 1
ATOM 5159 C C . ALA A 1 645 ? 73.171 34.826 -93.724 1.00 89.00 645 ALA A C 1
ATOM 5161 O O . ALA A 1 645 ? 74.017 34.869 -94.620 1.00 89.00 645 ALA A O 1
ATOM 5162 N N . ILE A 1 646 ? 71.982 34.236 -93.899 1.00 88.50 646 ILE A N 1
ATOM 5163 C CA . ILE A 1 646 ? 71.532 33.689 -95.187 1.00 88.50 646 ILE A CA 1
ATOM 5164 C C . ILE A 1 646 ? 71.373 34.816 -96.208 1.00 88.50 646 ILE A C 1
ATOM 5166 O O . ILE A 1 646 ? 71.913 34.698 -97.302 1.00 88.50 646 ILE A O 1
ATOM 5170 N N . ARG A 1 647 ? 70.733 35.933 -95.837 1.00 90.62 647 ARG A N 1
ATOM 5171 C CA . ARG A 1 647 ? 70.563 37.108 -96.705 1.00 90.62 647 ARG A CA 1
ATOM 5172 C C . ARG A 1 647 ? 71.907 37.622 -97.229 1.00 90.62 647 ARG A C 1
ATOM 5174 O O . ARG A 1 647 ? 72.064 37.807 -98.432 1.00 90.62 647 ARG A O 1
ATOM 5181 N N . LEU A 1 648 ? 72.901 37.775 -96.352 1.00 88.50 648 LEU A N 1
ATOM 5182 C CA . LEU A 1 648 ? 74.262 38.181 -96.727 1.00 88.50 648 LEU A CA 1
ATOM 5183 C C . LEU A 1 648 ? 74.955 37.156 -97.636 1.00 88.50 648 LEU A C 1
ATOM 5185 O O . LEU A 1 648 ? 75.663 37.534 -98.571 1.00 88.50 648 LEU A O 1
ATOM 5189 N N . ARG A 1 649 ? 74.760 35.857 -97.382 1.00 87.19 649 ARG A N 1
ATOM 5190 C CA . ARG A 1 649 ? 75.293 34.794 -98.242 1.00 87.19 649 ARG A CA 1
ATOM 5191 C C . ARG A 1 649 ? 74.642 34.817 -99.624 1.00 87.19 649 ARG A C 1
ATOM 5193 O O . ARG A 1 649 ? 75.349 34.674 -100.617 1.00 87.19 649 ARG A O 1
ATOM 5200 N N . ASP A 1 650 ? 73.333 35.015 -99.700 1.00 89.81 650 ASP A N 1
ATOM 5201 C CA . ASP A 1 650 ? 72.601 35.106 -100.962 1.00 89.81 650 ASP A CA 1
ATOM 5202 C C . ASP A 1 650 ? 73.028 36.346 -101.761 1.00 89.81 650 ASP A C 1
ATOM 5204 O O . ASP A 1 650 ? 73.244 36.243 -102.968 1.00 89.81 650 ASP A O 1
ATOM 5208 N N . GLU A 1 651 ? 73.274 37.484 -101.100 1.00 88.50 651 GLU A N 1
ATOM 5209 C CA . GLU A 1 651 ? 73.890 38.667 -101.721 1.00 88.50 651 GLU A CA 1
ATOM 5210 C C . GLU A 1 651 ? 75.299 38.372 -102.268 1.00 88.50 651 GLU A C 1
ATOM 5212 O O . GLU A 1 651 ? 75.637 38.797 -103.373 1.00 88.50 651 GLU A O 1
ATOM 5217 N N . GLN A 1 652 ? 76.134 37.624 -101.536 1.00 83.56 652 GLN A N 1
ATOM 5218 C CA . GLN A 1 652 ? 77.456 37.202 -102.022 1.00 83.56 652 GLN A CA 1
ATOM 5219 C C . GLN A 1 652 ? 77.357 36.243 -103.213 1.00 83.56 652 GLN A C 1
ATOM 5221 O O . GLN A 1 652 ? 78.110 36.386 -104.175 1.00 83.56 652 GLN A O 1
ATOM 5226 N N . ILE A 1 653 ? 76.425 35.285 -103.181 1.00 82.81 653 ILE A N 1
ATOM 5227 C CA . ILE A 1 653 ? 76.168 34.371 -104.302 1.00 82.81 653 ILE A CA 1
ATOM 5228 C C . ILE A 1 653 ? 75.683 35.159 -105.523 1.00 82.81 653 ILE A C 1
ATOM 5230 O O . ILE A 1 653 ? 76.137 34.879 -106.629 1.00 82.81 653 ILE A O 1
ATOM 5234 N N . ALA A 1 654 ? 74.813 36.156 -105.342 1.00 83.12 654 ALA A N 1
ATOM 5235 C CA . ALA A 1 654 ? 74.374 37.039 -106.420 1.00 83.12 654 ALA A CA 1
ATOM 5236 C C . ALA A 1 654 ? 75.555 37.807 -107.038 1.00 83.12 654 ALA A C 1
ATOM 5238 O O . ALA A 1 654 ? 75.722 37.771 -108.253 1.00 83.12 654 ALA A O 1
ATOM 5239 N N . ARG A 1 655 ? 76.450 38.382 -106.220 1.00 79.62 655 ARG A N 1
ATOM 5240 C CA . ARG A 1 655 ? 77.687 39.026 -106.710 1.00 79.62 655 ARG A CA 1
ATOM 5241 C C . ARG A 1 655 ? 78.609 38.054 -107.448 1.00 79.62 655 ARG A C 1
ATOM 5243 O O . ARG A 1 655 ? 79.191 38.411 -108.465 1.00 79.62 655 ARG A O 1
ATOM 5250 N N . HIS A 1 656 ? 78.748 36.819 -106.965 1.00 76.81 656 HIS A N 1
ATOM 5251 C CA . HIS A 1 656 ? 79.527 35.794 -107.665 1.00 76.81 656 HIS A CA 1
ATOM 5252 C C . HIS A 1 656 ? 78.892 35.373 -108.994 1.00 76.81 656 HIS A C 1
ATOM 5254 O O . HIS A 1 656 ? 79.624 35.055 -109.925 1.00 76.81 656 HIS A O 1
ATOM 5260 N N . ARG A 1 657 ? 77.558 35.397 -109.103 1.00 78.31 657 ARG A N 1
ATOM 5261 C CA . ARG A 1 657 ? 76.841 35.160 -110.365 1.00 78.31 657 ARG A CA 1
ATOM 5262 C C . ARG A 1 657 ? 76.961 36.316 -111.357 1.00 78.31 657 ARG A C 1
ATOM 5264 O O . ARG A 1 657 ? 76.812 36.062 -112.537 1.00 78.31 657 ARG A O 1
ATOM 5271 N N . GLU A 1 658 ? 77.212 37.544 -110.906 1.00 75.25 658 GLU A N 1
ATOM 5272 C CA . GLU A 1 658 ? 77.494 38.689 -111.792 1.00 75.25 658 GLU A CA 1
ATOM 5273 C C . GLU A 1 658 ? 78.945 38.709 -112.307 1.00 75.25 658 GLU A C 1
ATOM 5275 O O . GLU A 1 658 ? 79.234 39.366 -113.304 1.00 75.25 658 GLU A O 1
ATOM 5280 N N . LEU A 1 659 ? 79.865 38.014 -111.627 1.00 65.38 659 LEU A N 1
ATOM 5281 C CA . LEU A 1 659 ? 81.282 37.907 -112.007 1.00 65.38 659 LEU A CA 1
ATOM 5282 C C . LEU A 1 659 ? 81.594 36.703 -112.916 1.00 65.38 659 LEU A C 1
ATOM 5284 O O . LEU A 1 659 ? 82.711 36.618 -113.430 1.00 65.38 659 LEU A O 1
ATOM 5288 N N . LEU A 1 660 ? 80.641 35.783 -113.079 1.00 51.25 660 LEU A N 1
ATOM 5289 C CA . LEU A 1 660 ? 80.662 34.673 -114.040 1.00 51.25 660 LEU A CA 1
ATOM 5290 C C . LEU A 1 660 ? 79.828 35.050 -115.262 1.00 51.25 660 LEU A C 1
ATOM 5292 O O . LEU A 1 660 ? 80.271 34.711 -116.382 1.00 51.25 660 LEU A O 1
#

Radius of gyration: 75.91 Å; chains: 1; bounding box: 201×90×222 Å

InterPro domains:
  IPR030465 Centrosomal protein of 131kDa [PTHR31540] (41-658)
  IPR060549 CEP131, C-terminal domain [PF27695] (279-640)

Foldseek 3Di:
DDDDDDDDDDDDDDDDDDDDDDDDDDDDDDDDDDPPVVVVVVVVVVVVVVVVVVVVVPPDDDDDDDDDDDDDDDDDDDDDDDDDDDDDDDDDDDDDDDDDDDDDDDDDDDDDDDDDDDDDDPPVVVVVVVVVVVVVVVVVVVVVVVVVVVVVVVVVVVVVVVVVVVVVVVVVVVVVVVVVVVVVVVVVVVVVVVVVVVVVVVVVVVVVVVVVVVVVVVVVVVVVVVVVVVVVVVVVVVVVVVVVVVVVVVVVVVVVVVVVVVVVVVVVPPCPDPVVVVVVVVVVVVVVVVVVVVVVVVVVVVVVVVVVVVVVVVVVVVVVVVVVVVVVVVVVVVVVVVVVVVVVVVVVVVVVVVVVVVVVVVVVVVVVVVVVVVVVVVVVVVVVVVVVVVVVVVVVVVVVVVVVVVVVVVVVVVVVVVVVVVVVVVVVVVVVVVVVVVVCVVVCVVVVVVVCVVCVVCVVVCVVVVVVCVPPDDPVPPDPDDPPPVVVVVVVVVVVVVVVVVVVVVVVVVVVVVVVVVVVVVVVVVVVVVVVVVVVVVVVVVVVVVVVVVVVVVVVVVVVVVVVVVVVVVVVVVVVVVVVVVVVVVVVVVVVVVVVVVVVVVVVVVVVVVVVVVVVVVVVVVVVVVVVVVVVVVVVVVVVVVVVVVVVVVVVVVVVVVVD

GO terms:
  GO:0005737 cytoplasm (C, HTP)
  GO:0005929 cilium (C, IDA)
  GO:0005515 protein binding (F, IPI)

Sequence (660 aa):
MDVCEGLRVPVGHMSGTGGLGLTAGGGGTATSSVFSDLRELNEAKVSNILSYLDDVVSTRPPFPASFGPSACRDVYMPANISDGGVALAPSAALLQPSTQLPPFGGSASCLTSHIIGCGPDVRSDVYHGIKAKISALQFSNDELRAENEELKERVKMAREREAERLGSQEAAARNELEGLRKKLRETERNYERVVQEFQRERSQLTQAVESVTSQLRQEMSRREEEIARLESANATAIAQLKTRWQAQEKAAREKWRIAEAKRIKENTLQSLEPDIVLLLNRHKAEKARMREEFENELRQRDEVIAAKEATLEESRARLEREASATRAREQQEFRDRLKEEMDRVNRQLEEERRLAKQKH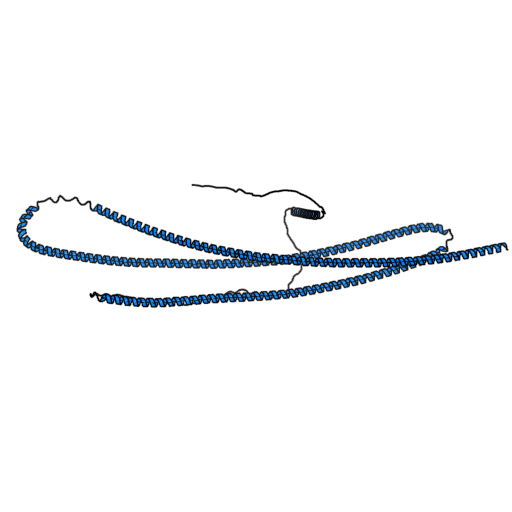DDLEIFAEDRKNTMQREISQLQKEVFTLREAAATEKAKIHDEVAREVANITANSNQIVSDLKEKLMLEFSRREQETKAYNVQYLAAREEELRHKFEAERDAAVAEVTRRAEQQHLQTLMESHGADSVLRDRCAQMGRENERLRAEVELLQGNLRSVVEEIGRKEEEMSRLRETSDLTNQRVKEIQEKVRAEDEARMHVLDSEWQRKLRQFEIKHVEEVGAMQHELEKVTIELQAVKNAAALEQRSIEQKHNAELTSINERVLVALATKDNTLRAQTEQISVLQEAIRLRDEQIARHRELL

Organism: Trypanosoma brucei brucei (strain 927/4 GUTat10.1) (NCBI:txid185431)

Secondary structure (DSSP, 8-state):
----------------------------------SHHHHHHHHHHHHHHHHHHHHHHH---------------------------------------------------------------TTTHHHHHHHHHHHHHHHHHHHHHHHHHHHHHHHHHHHHHHHHHHHHHHHHHHHHHHHHHHHHHHHHHHHHHHHHHHHHHHHHHHHHHHHHHHHHHHHHHHHHHHHHHHHHHHHHHHHHHHHHHHHHHHHHHHHHHHHHHHHHHHHTTS--THHHHHHHHHHHHHHHHHHHHHHHHHHHHHHHHHHHHHHHHHHHHHHHHHHHHHHHHHHHHHHHHHHHHHHHHHHHHHHHHHHHHHHHHHHHHHHHHHHHHHHHHHHHHHHHHHHHHHHHHHHHHHHHHHHHHHHHHHHHHHHHHHHHHHHHHHHHHHHHHHHHHHHHHHHHHHHHHHHHHHHHHHHHHHHHHHTTTTT---GGGS-----SHHHHHHHHHHHHHHHHHHHHHHHHHHHHHHHHHHHHHHHHHHHHHHHHHHHHHHHHHHHHHHHHHHHHHHHHHHHHHHHHHHHHHHHHHHHHHHHHHHHHHHHHHHHHHHHHHHHHHHHHHHHHHHHHHHHHHHHHHHHHHHHHHHHHHHHHHHHHHHHHHHHHHHHHHHHHHH--